Protein AF-A0A6G1SP06-F1 (afdb_monomer_lite)

InterPro domains:
  IPR003107 HAT (Half-A-TPR) repeat [SM00386] (31-63)
  IPR003107 HAT (Half-A-TPR) repeat [SM00386] (104-136)
  IPR003107 HAT (Half-A-TPR) repeat [SM00386] (138-170)
  IPR003107 HAT (Half-A-TPR) repeat [SM00386] (302-335)
  IPR003107 HAT (Half-A-TPR) repeat [SM00386] (341-375)
  IPR011990 Tetratricopeptide-like helical domain superfamily [G3DSA:1.25.40.10] (119-389)
  IPR011990 Tetratricopeptide-like helical domain superfamily [SSF48452] (254-383)
  IPR013949 U3 small nucleolar RNA-associated protein 6 [PTHR23271] (1-250)
  IPR055347 U3 small nucleolar RNA-associated protein 6, N-terminal [PF08640] (10-88)
  IPR056907 U3 small nucleolar RNA-associated protein 6 homolog, C-terminal [PF24892] (188-357)

Foldseek 3Di:
DVVVLCVVLVVCVVVLVLCVVVVLDDPVRSVVVSVVSSVLSVQCPDPDHDLVSLVVVLVVLVVVLVSLVVVLVVLVVVLVPDPDPVVVVVNVVSSVSSVVVSVVSLVVSLVSLVVSCVVVVQDVVSLVVSLVSCVVVLVLVVNLVSLVSNCVNPVPDLVSLVVNLVSCCPRVVCLVVSLVSLVSNCVNVVPDPVSVVVNVVSVVVVVVVVVVVVVVVVVVVVVVPVVDDDDDDDDDDDDDDDDDPDDQLLVVLVVCCVPPNDVRSVVVLVVLVVDPVSPDLSSLVSNLVSLVVPQDPPGDPVSLVVSVVSLVVSCVPCLAPDLVSLLVVLLSLVLVDPDPVSVVVSVVSLVVSCVRYDPVSNVVSVVSVVVCVVDPDDPPDPPPPPCPPVPD

Secondary structure (DSSP, 8-state):
-HHHHHHHHHHHHHHHHHHHHTTSS-HHHHHHHHHHHHHHHHHHHSSS--HHHHHHHHHHHHHHHHHHHHHHHHHHHHHHH---HHHHHHHHHHHHHHHHHHHHHHHHHHHHHHHHHHHSTT-HHHHHHHHHHHHHTT-HHHHHHHHHHHHHH-TT-HHHHHHHHHHHHHHH--HHHHHHHHHHHHHH-TT-HHHHHHHHHHHHHHHHHHHHHHHHHHHHHHHHHTTS--------------------HHHHHHHHHHHH-HHHHHHHHHHHHHSGGG--HHHHHHHHHHHHHT--SS--HHHHHHHHHHHHHHHHHHTTT-HHHHHHHHHHHHHH--SHHHHHHHHHHHHHHHHHS-HHHHHHHHHHHHHHHHSPPPTT------GGGTT-

Sequence (392 aa):
MAEVVEYRVDRTLDELKVLIDFGIFDEEHAKEIIKKREIFEYNLRRRTKTKLDYLKYIRFEMNLLESIEKYKNSILKQTESMEDELERKIFRLQAKKLNEIVRARAGHVSVLYRRLVSKNQFDKRLWRAYIDFAKQRKWNSRVSALYWRLLRVSANDESLWIEAAKHEIENNQNQNTARKLFLMGVRHHRNSLELISQLQELHNGEALQKYKEQLEKESSDANAVVEAGDPTTASSSSQANQSKPAQSKMETLYECYEAHGIDKTRLLYEDLEKSVKNQKLSLYVGMIQVESWQLAKDNSKQQLDRIRAIYEKAISKYGQNKAKLWYEYLQFEHQNGKSLEDLERINRIYERAQATLVPSKVGRVIEKYTMLQVNPPDRTNIEYSDYSDLED

Organism: NCBI:txid561515

Structure (mmCIF, N/CA/C/O backbone):
data_AF-A0A6G1SP06-F1
#
_entry.id   AF-A0A6G1SP06-F1
#
loop_
_atom_site.group_PDB
_atom_site.id
_atom_site.type_symbol
_atom_site.label_atom_id
_atom_site.label_alt_id
_atom_site.label_comp_id
_atom_site.label_asym_id
_atom_site.label_entity_id
_atom_site.label_seq_id
_atom_site.pdbx_PDB_ins_code
_atom_site.Cartn_x
_atom_site.Cartn_y
_atom_site.Cartn_z
_atom_site.occupancy
_atom_site.B_iso_or_equiv
_atom_site.auth_seq_id
_atom_site.auth_comp_id
_atom_site.auth_asym_id
_atom_site.auth_atom_id
_atom_site.pdbx_PDB_model_num
ATOM 1 N N . MET A 1 1 ? -27.324 7.041 -12.431 1.00 61.88 1 MET A N 1
ATOM 2 C CA . MET A 1 1 ? -26.134 7.919 -12.225 1.00 61.88 1 MET A CA 1
ATOM 3 C C . MET A 1 1 ? -26.085 8.478 -10.803 1.00 61.88 1 MET A C 1
ATOM 5 O O . MET A 1 1 ? -24.987 8.545 -10.257 1.00 61.88 1 MET A O 1
ATOM 9 N N . ALA A 1 2 ? -27.239 8.812 -10.217 1.00 75.88 2 ALA A N 1
ATOM 10 C CA . ALA A 1 2 ? -27.389 9.159 -8.802 1.00 75.88 2 ALA A CA 1
ATOM 11 C C . ALA A 1 2 ? -27.100 7.972 -7.859 1.00 75.88 2 ALA A C 1
ATOM 13 O O . ALA A 1 2 ? -26.236 8.100 -7.008 1.00 75.88 2 ALA A O 1
ATOM 14 N N . GLU A 1 3 ? -27.630 6.775 -8.136 1.00 78.81 3 GLU A N 1
ATOM 15 C CA . GLU A 1 3 ? -27.485 5.586 -7.260 1.00 78.81 3 GLU A CA 1
ATOM 16 C C . GLU A 1 3 ? -26.043 5.223 -6.846 1.00 78.81 3 GLU A C 1
ATOM 18 O O . GLU A 1 3 ? -25.788 4.835 -5.716 1.00 78.81 3 GLU A O 1
ATOM 23 N N . VAL A 1 4 ? -25.046 5.353 -7.737 1.00 78.38 4 VAL A N 1
ATOM 24 C CA . VAL A 1 4 ? -23.640 5.047 -7.360 1.00 78.38 4 VAL A CA 1
ATOM 25 C C . VAL A 1 4 ? -23.003 6.199 -6.577 1.00 78.38 4 VAL A C 1
ATOM 27 O O . VAL A 1 4 ? -22.021 5.979 -5.875 1.00 78.38 4 VAL A O 1
ATOM 30 N N . VAL A 1 5 ? -23.500 7.428 -6.751 1.00 79.69 5 VAL A N 1
ATOM 31 C CA . VAL A 1 5 ? -23.071 8.578 -5.943 1.00 79.69 5 VAL A CA 1
ATOM 32 C C . VAL A 1 5 ? -23.629 8.413 -4.534 1.00 79.69 5 VAL A C 1
ATOM 34 O O . VAL A 1 5 ? -22.840 8.423 -3.596 1.00 79.69 5 VAL A O 1
ATOM 37 N N . GLU A 1 6 ? -24.929 8.137 -4.415 1.00 81.25 6 GLU A N 1
ATOM 38 C CA . GLU A 1 6 ? -25.607 7.807 -3.154 1.00 81.25 6 GLU A CA 1
ATOM 39 C C . GLU A 1 6 ? -24.894 6.656 -2.445 1.00 81.25 6 GLU A C 1
ATOM 41 O O . GLU A 1 6 ? -24.346 6.857 -1.370 1.00 81.25 6 GLU A O 1
ATOM 46 N N . TYR A 1 7 ? -24.689 5.521 -3.120 1.00 84.75 7 TYR A N 1
ATOM 47 C CA . TYR A 1 7 ? -23.957 4.385 -2.551 1.00 84.75 7 TYR A CA 1
ATOM 48 C C . TYR A 1 7 ? -22.561 4.748 -2.006 1.00 84.75 7 TYR A C 1
ATOM 50 O O . TYR A 1 7 ? -22.116 4.214 -0.989 1.00 84.75 7 TYR A O 1
ATOM 58 N N . ARG A 1 8 ? -21.814 5.633 -2.681 1.00 80.31 8 ARG A N 1
ATOM 59 C CA . ARG A 1 8 ? -20.480 6.047 -2.208 1.00 80.31 8 ARG A CA 1
ATOM 60 C C . ARG A 1 8 ? -20.558 6.947 -0.990 1.00 80.31 8 ARG A C 1
ATOM 62 O O . ARG A 1 8 ? -19.715 6.801 -0.108 1.00 80.31 8 ARG A O 1
ATOM 69 N N . VAL A 1 9 ? -21.517 7.864 -0.974 1.00 85.00 9 VAL A N 1
ATOM 70 C CA . VAL A 1 9 ? -21.753 8.794 0.131 1.00 85.00 9 VAL A CA 1
ATOM 71 C C . VAL A 1 9 ? -22.280 8.036 1.349 1.00 85.00 9 VAL A C 1
ATOM 73 O O . VAL A 1 9 ? -21.746 8.234 2.441 1.00 85.00 9 VAL A O 1
ATOM 76 N N . ASP A 1 10 ? -23.187 7.079 1.152 1.00 86.00 10 ASP A N 1
ATOM 77 C CA . ASP A 1 10 ? -23.760 6.218 2.192 1.00 86.00 10 ASP A CA 1
ATOM 78 C C . ASP A 1 10 ? -22.689 5.433 2.941 1.00 86.00 10 ASP A C 1
ATOM 80 O O . ASP A 1 10 ? -22.658 5.407 4.170 1.00 86.00 10 ASP A O 1
ATOM 84 N N . ARG A 1 11 ? -21.705 4.892 2.213 1.00 85.56 11 ARG A N 1
ATOM 85 C CA . ARG A 1 11 ? -20.539 4.220 2.812 1.00 85.56 11 ARG A CA 1
ATOM 86 C C . ARG A 1 11 ? -19.678 5.123 3.691 1.00 85.56 11 ARG A C 1
ATOM 88 O O . ARG A 1 11 ? -18.788 4.627 4.378 1.00 85.56 11 ARG A O 1
ATOM 95 N N . THR A 1 12 ? -19.871 6.435 3.621 1.00 84.94 12 THR A N 1
ATOM 96 C CA . THR A 1 12 ? -19.182 7.397 4.478 1.00 84.94 12 THR A CA 1
ATOM 97 C C . THR A 1 12 ? -20.009 7.829 5.683 1.00 84.94 12 THR A C 1
ATOM 99 O O . THR A 1 12 ? -19.455 8.427 6.594 1.00 84.94 12 THR A O 1
ATOM 102 N N . LEU A 1 13 ? -21.304 7.508 5.738 1.00 87.56 13 LEU A N 1
ATOM 103 C CA . LEU A 1 13 ? -22.174 7.951 6.828 1.00 87.56 13 LEU A CA 1
ATOM 104 C C . LEU A 1 13 ? -21.773 7.338 8.166 1.00 87.56 13 LEU A C 1
ATOM 106 O O . LEU A 1 13 ? -21.716 8.048 9.164 1.00 87.56 13 LEU A O 1
ATOM 110 N N . ASP A 1 14 ? -21.435 6.049 8.185 1.00 86.69 14 ASP A N 1
ATOM 111 C CA . ASP A 1 14 ? -21.056 5.367 9.427 1.00 86.69 14 ASP A CA 1
ATOM 112 C C . ASP A 1 14 ? -19.773 5.936 10.034 1.00 86.69 14 ASP A C 1
ATOM 114 O O . ASP A 1 14 ? -19.631 5.996 11.250 1.00 86.69 14 ASP A O 1
ATOM 118 N N . GLU A 1 15 ? -18.855 6.428 9.201 1.00 89.25 15 GLU A N 1
ATOM 119 C CA . GLU A 1 15 ? -17.656 7.097 9.697 1.00 89.25 15 GLU A CA 1
ATOM 120 C C . GLU A 1 15 ? -17.981 8.472 10.289 1.00 89.25 15 GLU A C 1
ATOM 122 O O . GLU A 1 15 ? -17.404 8.842 11.303 1.00 89.25 15 GLU A O 1
ATOM 127 N N . LEU A 1 16 ? -18.911 9.218 9.683 1.00 88.38 16 LEU A N 1
ATOM 128 C CA . LEU A 1 16 ? -19.295 10.546 10.153 1.00 88.38 16 LEU A CA 1
ATOM 129 C C . LEU A 1 16 ? -20.065 10.451 11.467 1.00 88.38 16 LEU A C 1
ATOM 131 O O . LEU A 1 16 ? -19.818 11.264 12.348 1.00 88.38 16 LEU A O 1
ATOM 135 N N . LYS A 1 17 ? -20.911 9.426 11.632 1.00 89.19 17 LYS A N 1
ATOM 136 C CA . LYS A 1 17 ? -21.568 9.118 12.911 1.00 89.19 17 LYS A CA 1
ATOM 137 C C . LYS A 1 17 ? -20.540 8.910 14.020 1.00 89.19 17 LYS A C 1
ATOM 139 O O . LYS A 1 17 ? -20.602 9.594 15.026 1.00 89.19 17 LYS A O 1
ATOM 144 N N . VAL A 1 18 ? -19.523 8.078 13.782 1.00 88.25 18 VAL A N 1
ATOM 145 C CA . VAL A 1 18 ? -18.447 7.852 14.763 1.00 88.25 18 VAL A CA 1
ATOM 146 C C . VAL A 1 18 ? -17.695 9.147 15.100 1.00 88.25 18 VAL A C 1
ATOM 148 O O . VAL A 1 18 ? -17.305 9.354 16.245 1.00 88.25 18 VAL A O 1
ATOM 151 N N . LEU A 1 19 ? -17.479 10.033 14.123 1.00 87.75 19 LEU A N 1
ATOM 152 C CA . LEU A 1 19 ? -16.824 11.324 14.367 1.00 87.75 19 LEU A CA 1
ATOM 153 C C . LEU A 1 19 ? -17.713 12.296 15.166 1.00 87.75 19 LEU A C 1
ATOM 155 O O . LEU A 1 19 ? -17.173 13.088 15.935 1.00 87.75 19 LEU A O 1
ATOM 159 N N . ILE A 1 20 ? -19.039 12.219 15.018 1.00 89.25 20 ILE A N 1
ATOM 160 C CA . ILE A 1 20 ? -20.005 12.954 15.851 1.00 89.25 20 ILE A CA 1
ATOM 161 C C . ILE A 1 20 ? -20.029 12.375 17.270 1.00 89.25 20 ILE A C 1
ATOM 163 O O . ILE A 1 20 ? -19.906 13.128 18.230 1.00 89.25 20 ILE A O 1
ATOM 167 N N . ASP A 1 21 ? -20.094 11.047 17.409 1.00 87.06 21 ASP A N 1
ATOM 168 C CA . ASP A 1 21 ? -20.114 10.356 18.707 1.00 87.06 21 ASP A CA 1
ATOM 169 C C . ASP A 1 21 ? -18.861 10.664 19.540 1.00 87.06 21 ASP A C 1
ATOM 171 O O . ASP A 1 21 ? -18.904 10.719 20.767 1.00 87.06 21 ASP A O 1
ATOM 175 N N . PHE A 1 22 ? -17.725 10.880 18.873 1.00 84.44 22 PHE A N 1
ATOM 176 C CA . PHE A 1 22 ? -16.469 11.275 19.512 1.00 84.44 22 PHE A CA 1
ATOM 177 C C . PHE A 1 22 ? -16.343 12.790 19.738 1.00 84.44 22 PHE A C 1
ATOM 179 O O . PHE A 1 22 ? -15.306 13.237 20.217 1.00 84.44 22 PHE A O 1
ATOM 186 N N . GLY A 1 23 ? -17.358 13.588 19.390 1.00 80.88 23 GLY A N 1
ATOM 187 C CA . GLY A 1 23 ? -17.360 15.043 19.570 1.00 80.88 23 GLY A CA 1
ATOM 188 C C . GLY A 1 23 ? -16.348 15.781 18.688 1.00 80.88 23 GLY A C 1
ATOM 189 O O . GLY A 1 23 ? -15.877 16.855 19.052 1.00 80.88 23 GLY A O 1
ATOM 190 N N . ILE A 1 24 ? -15.962 15.192 17.551 1.00 82.25 24 ILE A N 1
ATOM 191 C CA . ILE A 1 24 ? -14.983 15.771 16.610 1.00 82.25 24 ILE A CA 1
ATOM 192 C C . ILE A 1 24 ? -15.669 16.735 15.655 1.00 82.25 24 ILE A C 1
ATOM 194 O O . ILE A 1 24 ? -15.100 17.759 15.278 1.00 82.25 24 ILE A O 1
ATOM 198 N N . PHE A 1 25 ? -16.878 16.373 15.236 1.00 86.00 25 PHE A N 1
ATOM 199 C CA . PHE A 1 25 ? -17.702 17.169 14.347 1.00 86.00 25 PHE A CA 1
ATOM 200 C C . PHE A 1 25 ? -19.083 17.373 14.939 1.00 86.00 25 PHE A C 1
ATOM 202 O O . PHE A 1 25 ? -19.676 16.447 15.487 1.00 86.00 25 PHE A O 1
ATOM 209 N N . ASP A 1 26 ? -19.617 18.566 14.716 1.00 89.81 26 ASP A N 1
ATOM 210 C CA . ASP A 1 26 ? -21.030 18.832 14.933 1.00 89.81 26 ASP A CA 1
ATOM 211 C C . ASP A 1 26 ? -21.860 18.217 13.803 1.00 89.81 26 ASP A C 1
ATOM 213 O O . ASP A 1 26 ? -21.388 18.019 12.675 1.00 89.81 26 ASP A O 1
ATOM 217 N N . GLU A 1 27 ? -23.143 17.987 14.069 1.00 90.19 27 GLU A N 1
ATOM 218 C CA . GLU A 1 27 ? -24.067 17.483 13.052 1.00 90.19 27 GLU A CA 1
ATOM 219 C C . GLU A 1 27 ? -24.166 18.409 11.830 1.00 90.19 27 GLU A C 1
ATOM 221 O O . GLU A 1 27 ? -24.319 17.942 10.698 1.00 90.19 27 GLU A O 1
ATOM 226 N N . GLU A 1 28 ? -24.066 19.724 12.033 1.00 92.25 28 GLU A N 1
ATOM 227 C CA . GLU A 1 28 ? -24.077 20.711 10.948 1.00 92.25 28 GLU A CA 1
ATOM 228 C C . GLU A 1 28 ? -22.849 20.559 10.046 1.00 92.25 28 GLU A C 1
ATOM 230 O O . GLU A 1 28 ? -22.974 20.450 8.822 1.00 92.25 28 GLU A O 1
ATOM 235 N N . HIS A 1 29 ? -21.669 20.435 10.655 1.00 89.50 29 HIS A N 1
ATOM 236 C CA . HIS A 1 29 ? -20.414 20.193 9.952 1.00 89.50 29 HIS A CA 1
ATOM 237 C C . HIS A 1 29 ? -20.439 18.863 9.183 1.00 89.50 29 HIS A C 1
ATOM 239 O O . HIS A 1 29 ? -20.013 18.804 8.025 1.00 89.50 29 HIS A O 1
ATOM 245 N N . ALA A 1 30 ? -20.995 17.801 9.770 1.00 89.81 30 ALA A N 1
ATOM 246 C CA . ALA A 1 30 ? -21.159 16.520 9.086 1.00 89.81 30 ALA A CA 1
ATOM 247 C C . ALA A 1 30 ? -22.089 16.629 7.862 1.00 89.81 30 ALA A C 1
ATOM 249 O O . ALA A 1 30 ? -21.757 16.118 6.787 1.00 89.81 30 ALA A O 1
ATOM 250 N N . LYS A 1 31 ? -23.209 17.361 7.976 1.00 91.75 31 LYS A N 1
ATOM 251 C CA . LYS A 1 31 ? -24.118 17.642 6.848 1.00 91.75 31 LYS A CA 1
ATOM 252 C C . LYS A 1 31 ? -23.417 18.421 5.735 1.00 91.75 31 LYS A C 1
ATOM 254 O O . LYS A 1 31 ? -23.629 18.131 4.556 1.00 91.75 31 LYS A O 1
ATOM 259 N N . GLU A 1 32 ? -22.554 19.379 6.072 1.00 93.06 32 GLU A N 1
ATOM 260 C CA . GLU A 1 32 ? -21.742 20.071 5.068 1.00 93.06 32 GLU A CA 1
ATOM 261 C C . GLU A 1 32 ? -20.762 19.142 4.348 1.00 93.06 32 GLU A C 1
ATOM 263 O O . GLU A 1 32 ? -20.596 19.252 3.130 1.00 93.06 32 GLU A O 1
ATOM 268 N N . ILE A 1 33 ? -20.102 18.239 5.081 1.00 92.12 33 ILE A N 1
ATOM 269 C CA . ILE A 1 33 ? -19.162 17.270 4.505 1.00 92.12 33 ILE A CA 1
ATOM 270 C C . ILE A 1 33 ? -19.885 16.362 3.507 1.00 92.12 33 ILE A C 1
ATOM 272 O O . ILE A 1 33 ? -19.373 16.153 2.406 1.00 92.12 33 ILE A O 1
ATOM 276 N N . ILE A 1 34 ? -21.081 15.878 3.854 1.00 92.00 34 ILE A N 1
ATOM 277 C CA . ILE A 1 34 ? -21.921 15.051 2.973 1.00 92.00 34 ILE A CA 1
ATOM 278 C C . ILE A 1 34 ? -22.249 15.811 1.685 1.00 92.00 34 ILE A C 1
ATOM 280 O O . ILE A 1 34 ? -21.896 15.346 0.601 1.00 92.00 34 ILE A O 1
ATOM 284 N N . LYS A 1 35 ? -22.798 17.029 1.794 1.00 93.25 35 LYS A N 1
ATOM 285 C CA . LYS A 1 35 ? -23.128 17.869 0.627 1.00 93.25 35 LYS A CA 1
ATOM 286 C C . LYS A 1 35 ? -21.908 18.132 -0.259 1.00 93.25 35 LYS A C 1
ATOM 288 O O . LYS A 1 35 ? -21.981 18.042 -1.485 1.00 93.25 35 LYS A O 1
ATOM 293 N N . LYS A 1 36 ? -20.753 18.442 0.341 1.00 93.75 36 LYS A N 1
ATOM 294 C CA . LYS A 1 36 ? -19.500 18.669 -0.400 1.00 93.75 36 LYS A CA 1
ATOM 295 C C . LYS A 1 36 ? -19.050 17.395 -1.127 1.00 93.75 36 LYS A C 1
ATOM 297 O O . LYS A 1 36 ? -18.683 17.473 -2.300 1.00 93.75 36 LYS A O 1
ATOM 302 N N . ARG A 1 37 ? -19.120 16.225 -0.481 1.00 93.06 37 ARG A N 1
ATOM 303 C CA . ARG A 1 37 ? -18.789 14.924 -1.094 1.00 93.06 37 ARG A CA 1
ATOM 304 C C . ARG A 1 37 ? -19.714 14.568 -2.248 1.00 93.06 37 ARG A C 1
ATOM 306 O O . ARG A 1 37 ? -19.216 14.166 -3.297 1.00 93.06 37 ARG A O 1
ATOM 313 N N . GLU A 1 38 ? -21.017 14.778 -2.094 1.00 91.75 38 GLU A N 1
ATOM 314 C CA . GLU A 1 38 ? -21.996 14.589 -3.168 1.00 91.75 38 GLU A CA 1
ATOM 315 C C . GLU A 1 38 ? -21.624 15.423 -4.393 1.00 91.75 38 GLU A C 1
ATOM 317 O O . GLU A 1 38 ? -21.490 14.885 -5.491 1.00 91.75 38 GLU A O 1
ATOM 322 N N . ILE A 1 39 ? -21.369 16.723 -4.206 1.00 92.06 39 ILE A N 1
ATOM 323 C CA . ILE A 1 39 ? -20.977 17.626 -5.296 1.00 92.06 39 ILE A CA 1
ATOM 324 C C . ILE A 1 39 ? -19.712 17.113 -5.999 1.00 92.06 39 ILE A C 1
ATOM 326 O O . ILE A 1 39 ? -19.664 17.084 -7.233 1.00 92.06 39 ILE A O 1
ATOM 330 N N . PHE A 1 40 ? -18.692 16.677 -5.253 1.00 92.94 40 PHE A N 1
ATOM 331 C CA . PHE A 1 40 ? -17.470 16.130 -5.846 1.00 92.94 40 PHE A CA 1
ATOM 332 C C . PHE A 1 40 ? -17.710 14.825 -6.615 1.00 92.94 40 PHE A C 1
ATOM 334 O O . PHE A 1 40 ? -17.204 14.676 -7.731 1.00 92.94 40 PHE A O 1
ATOM 341 N N . GLU A 1 41 ? -18.502 13.901 -6.076 1.00 90.94 41 GLU A N 1
ATOM 342 C CA . GLU A 1 41 ? -18.832 12.636 -6.739 1.00 90.94 41 GLU A CA 1
ATOM 343 C C . GLU A 1 41 ? -19.676 12.856 -8.004 1.00 90.94 41 GLU A C 1
ATOM 345 O O . GLU A 1 41 ? -19.393 12.262 -9.052 1.00 90.94 41 GLU A O 1
ATOM 350 N N . TYR A 1 42 ? -20.635 13.788 -7.968 1.00 89.81 42 TYR A N 1
ATOM 351 C CA . TYR A 1 42 ? -21.371 14.224 -9.153 1.00 89.81 42 TYR A CA 1
ATOM 352 C C . TYR A 1 42 ? -20.435 14.836 -10.200 1.00 89.81 42 TYR A C 1
ATOM 354 O O . TYR A 1 42 ? -20.494 14.449 -11.372 1.00 89.81 42 TYR A O 1
ATOM 362 N N . ASN A 1 43 ? -19.520 15.727 -9.799 1.00 89.31 43 ASN A N 1
ATOM 363 C CA . ASN A 1 43 ? -18.542 16.347 -10.701 1.00 89.31 43 ASN A CA 1
ATOM 364 C C . ASN A 1 43 ? -17.641 15.303 -11.371 1.00 89.31 43 ASN A C 1
ATOM 366 O O . ASN A 1 43 ? -17.455 15.329 -12.588 1.00 89.31 43 ASN A O 1
ATOM 370 N N . LEU A 1 44 ? -17.154 14.319 -10.612 1.00 86.69 44 LEU A N 1
ATOM 371 C CA . LEU A 1 44 ? -16.332 13.228 -11.136 1.00 86.69 44 LEU A CA 1
ATOM 372 C C . LEU A 1 44 ? -17.098 12.231 -12.009 1.00 86.69 44 LEU A C 1
ATOM 374 O O . LEU A 1 44 ? -16.470 11.396 -12.680 1.00 86.69 44 LEU A O 1
ATOM 378 N N . ARG A 1 45 ? -18.432 12.290 -12.027 1.00 85.50 45 ARG A N 1
ATOM 379 C CA . ARG A 1 45 ? -19.265 11.434 -12.873 1.00 85.50 45 ARG A CA 1
ATOM 380 C C . ARG A 1 45 ? -19.749 12.100 -14.158 1.00 85.50 45 ARG A C 1
ATOM 382 O O . ARG A 1 45 ? -20.135 11.376 -15.075 1.00 85.50 45 ARG A O 1
ATOM 389 N N . ARG A 1 46 ? -19.626 13.426 -14.276 1.00 85.19 46 ARG A N 1
ATOM 390 C CA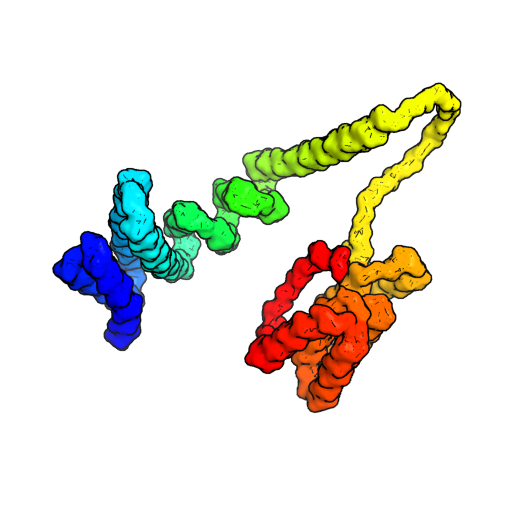 . ARG A 1 46 ? -19.879 14.171 -15.524 1.00 85.19 46 ARG A CA 1
ATOM 391 C C . ARG A 1 46 ? -19.098 13.567 -16.696 1.00 85.19 46 ARG A C 1
ATOM 393 O O . ARG A 1 46 ? -18.036 12.975 -16.506 1.00 85.19 46 ARG A O 1
ATOM 400 N N . ARG A 1 47 ? -19.609 13.718 -17.924 1.00 75.25 47 ARG A N 1
ATOM 401 C CA . ARG A 1 47 ? -18.932 13.219 -19.139 1.00 75.25 47 ARG A CA 1
ATOM 402 C C . ARG A 1 47 ? -17.566 13.888 -19.330 1.00 75.25 47 ARG A C 1
ATOM 404 O O . ARG A 1 47 ? -16.573 13.203 -19.553 1.00 75.25 47 ARG A O 1
ATOM 411 N N . THR A 1 48 ? -17.503 15.204 -19.148 1.00 79.38 48 THR A N 1
ATOM 412 C CA . THR A 1 48 ? -16.274 16.005 -19.193 1.00 79.38 48 THR A CA 1
ATOM 413 C C . THR A 1 48 ? -15.718 16.191 -17.782 1.00 79.38 48 THR A C 1
ATOM 415 O O . THR A 1 48 ? -16.270 16.951 -16.989 1.00 79.38 48 THR A O 1
ATOM 418 N N . LYS A 1 49 ? -14.636 15.482 -17.456 1.00 83.44 49 LYS A N 1
ATOM 419 C CA . LYS A 1 49 ? -13.992 15.527 -16.132 1.00 83.44 49 LYS A CA 1
ATOM 420 C C . LYS A 1 49 ? -12.691 16.289 -16.258 1.00 83.44 49 LYS A C 1
ATOM 422 O O . LYS A 1 49 ? -11.846 15.889 -17.060 1.00 83.44 49 LYS A O 1
ATOM 427 N N . THR A 1 50 ? -12.506 17.335 -15.467 1.00 86.56 50 THR A N 1
ATOM 428 C CA . THR A 1 50 ? -11.270 18.113 -15.512 1.00 86.56 50 THR A CA 1
ATOM 429 C C . THR A 1 50 ? -10.262 17.595 -14.490 1.00 86.56 50 THR A C 1
ATOM 431 O O . THR A 1 50 ? -10.615 17.016 -13.462 1.00 86.56 50 THR A O 1
ATOM 434 N N . LYS A 1 51 ? -8.972 17.827 -14.755 1.00 88.94 51 LYS A N 1
ATOM 435 C CA . LYS A 1 51 ? -7.887 17.601 -13.784 1.00 88.94 51 LYS A CA 1
ATOM 436 C C . LYS A 1 51 ? -8.157 18.343 -12.467 1.00 88.94 51 LYS A C 1
ATOM 438 O O . LYS A 1 51 ? -7.890 17.828 -11.384 1.00 88.94 51 LYS A O 1
ATOM 443 N N . LEU A 1 52 ? -8.704 19.550 -12.578 1.00 91.19 52 LEU A N 1
ATOM 444 C CA . LEU A 1 52 ? -8.986 20.443 -11.464 1.00 91.19 52 LEU A CA 1
ATOM 445 C C . LEU A 1 52 ? -10.078 19.889 -10.534 1.00 91.19 52 LEU A C 1
ATOM 447 O O . LEU A 1 52 ? -9.962 20.062 -9.323 1.00 91.19 52 LEU A O 1
ATOM 451 N N . ASP A 1 53 ? -11.061 19.150 -11.056 1.00 91.44 53 ASP A N 1
ATOM 452 C CA . ASP A 1 53 ? -12.087 18.486 -10.234 1.00 91.44 53 ASP A CA 1
ATOM 453 C C . ASP A 1 53 ? -11.473 17.445 -9.287 1.00 91.44 53 ASP A C 1
ATOM 455 O O . ASP A 1 53 ? -11.787 17.422 -8.096 1.00 91.44 53 ASP A O 1
ATOM 459 N N . TYR A 1 54 ? -10.538 16.627 -9.787 1.00 91.56 54 TYR A N 1
ATOM 460 C CA . TYR A 1 54 ? -9.808 15.671 -8.950 1.00 91.56 54 TYR A CA 1
ATOM 461 C C . TYR A 1 54 ? -8.944 16.379 -7.909 1.00 91.56 54 TYR A C 1
ATOM 463 O O . TYR A 1 54 ? -8.948 15.976 -6.752 1.00 91.56 54 TYR A O 1
ATOM 471 N N . LEU A 1 55 ? -8.219 17.433 -8.298 1.00 93.19 55 LEU A N 1
ATOM 472 C CA . LEU A 1 55 ? -7.349 18.168 -7.376 1.00 93.19 55 LEU A CA 1
ATOM 473 C C . LEU A 1 55 ? -8.135 18.845 -6.252 1.00 93.19 55 LEU A C 1
ATOM 475 O O . LEU A 1 55 ? -7.718 18.778 -5.098 1.00 93.19 55 LEU A O 1
ATOM 479 N N . LYS A 1 56 ? -9.284 19.455 -6.566 1.00 94.44 56 LYS A N 1
ATOM 480 C CA . LYS A 1 56 ? -10.174 20.030 -5.550 1.00 94.44 56 LYS A CA 1
ATOM 481 C C . LYS A 1 56 ? -10.671 18.961 -4.584 1.00 94.44 56 LYS A C 1
ATOM 483 O O . LYS A 1 56 ? -10.638 19.189 -3.378 1.00 94.44 56 LYS A O 1
ATOM 488 N N . TYR A 1 57 ? -11.080 17.800 -5.100 1.00 94.50 57 TYR A N 1
ATOM 489 C CA . TYR A 1 57 ? -11.589 16.741 -4.238 1.00 94.50 57 TYR A CA 1
ATOM 490 C C . TYR A 1 57 ? -10.491 16.118 -3.364 1.00 94.50 57 TYR A C 1
ATOM 492 O O . TYR A 1 57 ? -10.677 15.935 -2.165 1.00 94.50 57 TYR A O 1
ATOM 500 N N . ILE A 1 58 ? -9.312 15.867 -3.938 1.00 94.38 58 ILE A N 1
ATOM 501 C CA . ILE A 1 58 ? -8.139 15.384 -3.202 1.00 94.38 58 ILE A CA 1
ATOM 502 C C . ILE A 1 58 ? -7.770 16.364 -2.090 1.00 94.38 58 ILE A C 1
ATOM 504 O O . ILE A 1 58 ? -7.604 15.941 -0.952 1.00 94.38 58 ILE A O 1
ATOM 508 N N . ARG A 1 59 ? -7.694 17.667 -2.392 1.00 94.81 59 ARG A N 1
ATOM 509 C CA . ARG A 1 59 ? -7.394 18.698 -1.390 1.00 94.81 59 ARG A CA 1
ATOM 510 C C . ARG A 1 59 ? -8.425 18.704 -0.263 1.00 94.81 59 ARG A C 1
ATOM 512 O O . ARG A 1 59 ? -8.051 18.800 0.897 1.00 94.81 59 ARG A O 1
ATOM 519 N N . PHE A 1 60 ? -9.707 18.579 -0.597 1.00 95.19 60 PHE A N 1
ATOM 520 C CA . PHE A 1 60 ? -10.773 18.495 0.398 1.00 95.19 60 PHE A CA 1
ATOM 521 C C . PHE A 1 60 ? -10.614 17.274 1.319 1.00 95.19 60 PHE A C 1
ATOM 523 O O . PHE A 1 60 ? -10.610 17.432 2.537 1.00 95.19 60 PHE A O 1
ATOM 530 N N . GLU A 1 61 ? -10.427 16.073 0.763 1.00 93.38 61 GLU A N 1
ATOM 531 C CA . GLU A 1 61 ? -10.250 14.854 1.568 1.00 93.38 61 GLU A CA 1
ATOM 532 C C . GLU A 1 61 ? -8.927 14.866 2.360 1.00 93.38 61 GLU A C 1
ATOM 534 O O . GLU A 1 61 ? -8.877 14.340 3.469 1.00 93.38 61 GLU A O 1
ATOM 539 N N . MET A 1 62 ? -7.865 15.496 1.842 1.00 92.44 62 MET A N 1
ATOM 540 C CA . MET A 1 62 ? -6.610 15.697 2.579 1.00 92.44 62 MET A CA 1
ATOM 541 C C . MET A 1 62 ? -6.794 16.632 3.777 1.00 92.44 62 MET A C 1
ATOM 543 O O . MET A 1 62 ? -6.366 16.290 4.874 1.00 92.44 62 MET A O 1
ATOM 547 N N . ASN A 1 63 ? -7.489 17.758 3.602 1.00 93.44 63 ASN A N 1
ATOM 548 C CA . ASN A 1 63 ? -7.787 18.667 4.710 1.00 93.44 63 ASN A CA 1
ATOM 549 C C . ASN A 1 63 ? -8.626 17.970 5.793 1.00 93.44 63 ASN A C 1
ATOM 551 O O . ASN A 1 63 ? -8.372 18.145 6.981 1.00 93.44 63 ASN A O 1
ATOM 555 N N . LEU A 1 64 ? -9.610 17.158 5.389 1.00 91.00 64 LEU A N 1
ATOM 556 C CA . LEU A 1 64 ? -10.434 16.389 6.320 1.00 91.00 64 LEU A CA 1
ATOM 557 C C . LEU A 1 64 ? -9.595 15.377 7.114 1.00 91.00 64 LEU A C 1
ATOM 559 O O . LEU A 1 64 ? -9.731 15.282 8.332 1.00 91.00 64 LEU A O 1
ATOM 563 N N . LEU A 1 65 ? -8.702 14.654 6.431 1.00 91.19 65 LEU A N 1
ATOM 564 C CA . LEU A 1 65 ? -7.742 13.744 7.056 1.00 91.19 65 LEU A CA 1
ATOM 565 C C . LEU A 1 65 ? -6.865 14.459 8.087 1.00 91.19 65 LEU A C 1
ATOM 567 O O . LEU A 1 65 ? -6.747 13.985 9.213 1.00 91.19 65 LEU A O 1
ATOM 571 N N . GLU A 1 66 ? -6.290 15.605 7.725 1.00 90.00 66 GLU A N 1
ATOM 572 C CA . GLU A 1 66 ? -5.438 16.386 8.624 1.00 90.00 66 GLU A CA 1
ATOM 573 C C . GLU A 1 66 ? -6.191 16.860 9.872 1.00 90.00 66 GLU A C 1
ATOM 575 O O . GLU A 1 66 ? -5.637 16.810 10.970 1.00 90.00 66 GLU A O 1
ATOM 580 N N . SER A 1 67 ? -7.451 17.283 9.738 1.00 88.12 67 SER A N 1
ATOM 581 C CA . SER A 1 67 ? -8.283 17.674 10.883 1.00 88.12 67 SER A CA 1
ATOM 582 C C . SER A 1 67 ? -8.522 16.508 11.847 1.00 88.12 67 SER A C 1
ATOM 584 O O . SER A 1 67 ? -8.339 16.665 13.054 1.00 88.12 67 SER A O 1
ATOM 586 N N . ILE A 1 68 ? -8.852 15.322 11.323 1.00 87.88 68 ILE A N 1
ATOM 587 C CA . ILE A 1 68 ? -9.059 14.113 12.138 1.00 87.88 68 ILE A CA 1
ATOM 588 C C . ILE A 1 68 ? -7.755 13.709 12.845 1.00 87.88 68 ILE A C 1
ATOM 590 O O . ILE A 1 68 ? -7.760 13.344 14.020 1.00 87.88 68 ILE A O 1
ATOM 594 N N . GLU A 1 69 ? -6.617 13.800 12.156 1.00 88.00 69 GLU A N 1
ATOM 595 C CA . GLU A 1 69 ? -5.309 13.462 12.725 1.00 88.00 69 GLU A CA 1
ATOM 596 C C . GLU A 1 69 ? -4.856 14.443 13.807 1.00 88.00 69 GLU A C 1
ATOM 598 O O . GLU A 1 69 ? -4.321 14.014 14.832 1.00 88.00 69 GLU A O 1
ATOM 603 N N . LYS A 1 70 ? -5.098 15.747 13.621 1.00 87.19 70 LYS A N 1
ATOM 604 C CA . LYS A 1 70 ? -4.828 16.766 14.647 1.00 87.19 70 LYS A CA 1
ATOM 605 C C . LYS A 1 70 ? -5.602 16.473 15.927 1.00 87.19 70 LYS A C 1
ATOM 607 O O . LYS A 1 70 ? -5.003 16.468 17.000 1.00 87.19 70 LYS A O 1
ATOM 612 N N . TYR A 1 71 ? -6.889 16.162 15.799 1.00 83.62 71 TYR A N 1
ATOM 613 C CA . TYR A 1 71 ? -7.743 15.839 16.938 1.00 83.62 71 TYR A CA 1
ATOM 614 C C . TYR A 1 71 ? -7.329 14.533 17.637 1.00 83.62 71 TYR A C 1
ATOM 616 O O . TYR A 1 71 ? -7.213 14.457 18.860 1.00 83.62 71 TYR A O 1
ATOM 624 N N . LYS A 1 72 ? -7.004 13.492 16.865 1.00 84.88 72 LYS A N 1
ATOM 625 C CA . LYS A 1 72 ? -6.455 12.247 17.418 1.00 84.88 72 LYS A CA 1
ATOM 626 C C . LYS A 1 72 ? -5.179 12.510 18.230 1.00 84.88 72 LYS A C 1
ATOM 628 O O . LYS A 1 72 ? -5.000 11.940 19.305 1.00 84.88 72 LYS A O 1
ATOM 633 N N . ASN A 1 73 ? -4.284 13.357 17.723 1.00 84.12 73 ASN A N 1
ATOM 634 C CA . ASN A 1 73 ? -3.037 13.683 18.410 1.00 84.12 73 ASN A CA 1
ATOM 635 C C . ASN A 1 73 ? -3.271 14.501 19.690 1.00 84.12 73 ASN A C 1
ATOM 637 O O . ASN A 1 73 ? -2.520 14.319 20.646 1.00 84.12 73 ASN A O 1
ATOM 641 N N . SER A 1 74 ? -4.291 15.368 19.748 1.00 83.19 74 SER A N 1
ATOM 642 C CA . SER A 1 74 ? -4.652 16.052 20.999 1.00 83.19 74 SER A CA 1
ATOM 643 C C . SER A 1 74 ? -5.203 15.084 22.043 1.00 83.19 74 SER A C 1
ATOM 645 O O . SER A 1 74 ? -4.781 15.160 23.194 1.00 83.19 74 SER A O 1
ATOM 647 N N . ILE A 1 75 ? -6.042 14.123 21.641 1.00 78.88 75 ILE A N 1
ATOM 648 C CA . ILE A 1 75 ? -6.520 13.058 22.538 1.00 78.88 75 ILE A CA 1
ATOM 649 C C . ILE A 1 75 ? -5.355 12.238 23.093 1.00 78.88 75 ILE A C 1
ATOM 651 O O . ILE A 1 75 ? -5.289 11.983 24.293 1.00 78.88 75 ILE A O 1
ATOM 655 N N . LEU A 1 76 ? -4.422 11.824 22.231 1.00 78.88 76 LEU A N 1
ATOM 656 C CA . LEU A 1 76 ? -3.280 11.009 22.652 1.00 78.88 76 LEU A CA 1
ATOM 657 C C . LEU A 1 76 ? -2.416 11.736 23.689 1.00 78.88 76 LEU A C 1
ATOM 659 O O . LEU A 1 76 ? -2.058 11.134 24.695 1.00 78.88 76 LEU A O 1
ATOM 663 N N . LYS A 1 77 ? -2.165 13.037 23.496 1.00 81.19 77 LYS A N 1
ATOM 664 C CA . LYS A 1 77 ? -1.442 13.867 24.474 1.00 81.19 77 LYS A CA 1
ATOM 665 C C . LYS A 1 77 ? -2.182 13.986 25.804 1.00 81.19 77 LYS A C 1
ATOM 667 O O . LYS A 1 77 ? -1.560 13.907 26.855 1.00 81.19 77 LYS A O 1
ATOM 672 N N . GLN A 1 78 ? -3.503 14.165 25.768 1.00 77.12 78 GLN A N 1
ATOM 673 C CA . GLN A 1 78 ? -4.315 14.208 26.987 1.00 77.12 78 GLN A CA 1
ATOM 674 C C . GLN A 1 78 ? -4.258 12.868 27.726 1.00 77.12 78 GLN A C 1
ATOM 676 O O . GLN A 1 78 ? -4.059 12.853 28.934 1.00 77.12 78 GLN A O 1
ATOM 681 N N . THR A 1 79 ? -4.314 11.754 26.989 1.00 75.31 79 THR A N 1
ATOM 682 C CA . THR A 1 79 ? -4.278 10.384 27.529 1.00 75.31 79 THR A CA 1
ATOM 683 C C . THR A 1 79 ? -2.999 10.090 28.323 1.00 75.31 79 THR A C 1
ATOM 685 O O . THR A 1 79 ? -3.048 9.358 29.309 1.00 75.31 79 THR A O 1
ATOM 688 N N . GLU A 1 80 ? -1.853 10.647 27.918 1.00 75.12 80 GLU A N 1
ATOM 689 C CA . GLU A 1 80 ? -0.566 10.467 28.613 1.00 75.12 80 GLU A CA 1
ATOM 690 C C . GLU A 1 80 ? -0.563 11.085 30.021 1.00 75.12 80 GLU A C 1
ATOM 692 O O . GLU A 1 80 ? 0.106 10.566 30.914 1.00 75.12 80 GLU A O 1
ATOM 697 N N . SER A 1 81 ? -1.358 12.138 30.233 1.00 72.44 81 SER A N 1
ATOM 698 C CA . SER A 1 81 ? -1.480 12.855 31.507 1.00 72.44 81 SER A CA 1
ATOM 699 C C . SER A 1 81 ? -2.563 12.301 32.440 1.00 72.44 81 SER A C 1
ATOM 701 O O . SER A 1 81 ? -2.612 12.710 33.596 1.00 72.44 81 SER A O 1
ATOM 703 N N . MET A 1 82 ? -3.460 11.432 31.966 1.00 74.62 82 MET A N 1
ATOM 704 C CA . MET A 1 82 ? -4.587 10.948 32.781 1.00 74.62 82 MET A CA 1
ATOM 705 C C . MET A 1 82 ? -4.120 9.873 33.749 1.00 74.62 82 MET A C 1
ATOM 707 O O . MET A 1 82 ? -3.372 9.008 33.326 1.00 74.62 82 MET A O 1
ATOM 711 N N . GLU A 1 83 ? -4.557 9.851 35.001 1.00 72.44 83 GLU A N 1
ATOM 712 C CA . GLU A 1 83 ? -4.166 8.789 35.947 1.00 72.44 83 GLU A CA 1
ATOM 713 C C . GLU A 1 83 ? -5.087 7.558 35.851 1.00 72.44 83 GLU A C 1
ATOM 715 O O . GLU A 1 83 ? -4.622 6.429 36.017 1.00 72.44 83 GLU A O 1
ATOM 720 N N . ASP A 1 84 ? -6.352 7.748 35.460 1.00 84.50 84 ASP A N 1
ATOM 721 C CA . ASP A 1 84 ? -7.359 6.686 35.396 1.00 84.50 84 ASP A CA 1
ATOM 722 C C . ASP A 1 84 ? -7.133 5.673 34.260 1.00 84.50 84 ASP A C 1
ATOM 724 O O . ASP A 1 84 ? -7.152 5.980 33.062 1.00 84.50 84 ASP A O 1
ATOM 728 N N . GLU A 1 85 ? -6.977 4.399 34.632 1.00 82.38 85 GLU A N 1
ATOM 729 C CA . GLU A 1 85 ? -6.711 3.306 33.690 1.00 82.38 85 GLU A CA 1
ATOM 730 C C . GLU A 1 85 ? -7.903 3.019 32.758 1.00 82.38 85 GLU A C 1
ATOM 732 O O . GLU A 1 85 ? -7.720 2.702 31.575 1.00 82.38 85 GLU A O 1
ATOM 737 N N . LEU A 1 86 ? -9.132 3.162 33.265 1.00 81.94 86 LEU A N 1
ATOM 738 C CA . LEU A 1 86 ? -10.350 2.935 32.486 1.00 81.94 86 LEU A CA 1
ATOM 739 C C . LEU A 1 86 ? -10.505 3.983 31.378 1.00 81.94 86 LEU A C 1
ATOM 741 O O . LEU A 1 86 ? -10.756 3.624 30.225 1.00 81.94 86 LEU A O 1
ATOM 745 N N . GLU A 1 87 ? -10.281 5.257 31.695 1.00 80.38 87 GLU A N 1
ATOM 746 C CA . GLU A 1 87 ? -10.329 6.353 30.723 1.00 80.38 87 GLU A CA 1
ATOM 747 C C . GLU A 1 87 ? -9.225 6.194 29.675 1.00 80.38 87 GLU A C 1
ATOM 749 O O . GLU A 1 87 ? -9.499 6.228 28.471 1.00 80.38 87 GLU A O 1
ATOM 754 N N . ARG A 1 88 ? -7.997 5.851 30.098 1.00 80.44 88 ARG A N 1
ATOM 755 C CA . ARG A 1 88 ? -6.905 5.488 29.176 1.00 80.44 88 ARG A CA 1
ATOM 756 C C . ARG A 1 88 ? -7.308 4.369 28.215 1.00 80.44 88 ARG A C 1
ATOM 758 O O . ARG A 1 88 ? -6.959 4.407 27.031 1.00 80.44 88 ARG A O 1
ATOM 765 N N . LYS A 1 89 ? -8.031 3.350 28.690 1.00 84.19 89 LYS A N 1
ATOM 766 C CA . LYS A 1 89 ? -8.508 2.241 27.850 1.00 84.19 89 LYS A CA 1
ATOM 767 C C . LYS A 1 89 ? -9.565 2.704 26.843 1.00 84.19 89 LYS A C 1
ATOM 769 O O . LYS A 1 89 ? -9.476 2.307 25.678 1.00 84.19 89 LYS A O 1
ATOM 774 N N . ILE A 1 90 ? -10.506 3.559 27.248 1.00 84.62 90 ILE A N 1
ATOM 775 C CA . ILE A 1 90 ? -11.527 4.146 26.363 1.00 84.62 90 ILE A CA 1
ATOM 776 C C . ILE A 1 90 ? -10.860 4.973 25.257 1.00 84.62 90 ILE A C 1
ATOM 778 O O . ILE A 1 90 ? -11.095 4.710 24.075 1.00 84.62 90 ILE A O 1
ATOM 782 N N . PHE A 1 91 ? -9.942 5.877 25.606 1.00 82.19 91 PHE A N 1
ATOM 783 C CA . PHE A 1 91 ? -9.228 6.701 24.627 1.00 82.19 91 PHE A CA 1
ATOM 784 C C . PHE A 1 91 ? -8.361 5.877 23.669 1.00 82.19 91 PHE A C 1
ATOM 786 O O . PHE A 1 91 ? -8.314 6.158 22.469 1.00 82.19 91 PHE A O 1
ATOM 793 N N . ARG A 1 92 ? -7.729 4.792 24.139 1.00 82.38 92 ARG A N 1
ATOM 794 C CA . ARG A 1 92 ? -7.013 3.851 23.256 1.00 82.38 92 ARG A CA 1
ATOM 795 C C . ARG A 1 92 ? -7.949 3.187 22.244 1.00 82.38 92 ARG A C 1
ATOM 797 O O . ARG A 1 92 ? -7.558 3.013 21.088 1.00 82.38 92 ARG A O 1
ATOM 804 N N . LEU A 1 93 ? -9.161 2.800 22.648 1.00 85.19 93 LEU A N 1
ATOM 805 C CA . LEU A 1 93 ? -10.158 2.216 21.742 1.00 85.19 93 LEU A CA 1
ATOM 806 C C . LEU A 1 93 ? -10.682 3.251 20.737 1.00 85.19 93 LEU A C 1
ATOM 808 O O . LEU A 1 93 ? -10.745 2.952 19.543 1.00 85.19 93 LEU A O 1
ATOM 812 N N . GLN A 1 94 ? -10.955 4.478 21.182 1.00 84.31 94 GLN A N 1
ATOM 813 C CA . GLN A 1 94 ? -11.316 5.590 20.298 1.00 84.31 94 GLN A CA 1
ATOM 814 C C . GLN A 1 94 ? -10.203 5.878 19.279 1.00 84.31 94 GLN A C 1
ATOM 816 O O . GLN A 1 94 ? -10.461 5.935 18.078 1.00 84.31 94 GLN A O 1
ATOM 821 N N . ALA A 1 95 ? -8.941 5.946 19.715 1.00 85.19 95 ALA A N 1
ATOM 822 C CA . ALA A 1 95 ? -7.792 6.146 18.832 1.00 85.19 95 ALA A CA 1
ATOM 823 C C . ALA A 1 95 ? -7.633 5.013 17.801 1.00 85.19 95 ALA A C 1
ATOM 825 O O . ALA A 1 95 ? -7.278 5.273 16.647 1.00 85.19 95 ALA A O 1
ATOM 826 N N . LYS A 1 96 ? -7.922 3.756 18.178 1.00 87.00 96 LYS A N 1
ATOM 827 C CA . LYS A 1 96 ? -7.972 2.627 17.231 1.00 87.00 96 LYS A CA 1
ATOM 828 C C . LYS A 1 96 ? -9.070 2.824 16.188 1.00 87.00 96 LYS A C 1
ATOM 830 O O . LYS A 1 96 ? -8.782 2.698 14.999 1.00 87.00 96 LYS A O 1
ATOM 835 N N . LYS A 1 97 ? -10.283 3.198 16.603 1.00 87.94 97 LYS A N 1
ATOM 836 C CA . LYS A 1 97 ? -11.394 3.446 15.675 1.00 87.94 97 LYS A CA 1
ATOM 837 C C . LYS A 1 97 ? -11.100 4.610 14.725 1.00 87.94 97 LYS A C 1
ATOM 839 O O . LYS A 1 97 ? -11.310 4.496 13.521 1.00 87.94 97 LYS A O 1
ATOM 844 N N . LEU A 1 98 ? -10.505 5.687 15.234 1.00 87.25 98 LEU A N 1
ATOM 845 C CA . LEU A 1 98 ? -10.046 6.813 14.418 1.00 87.25 98 LEU A CA 1
ATOM 846 C C . LEU A 1 98 ? -8.972 6.402 13.403 1.00 87.25 98 LEU A C 1
ATOM 848 O O . LEU A 1 98 ? -9.011 6.852 12.259 1.00 87.25 98 LEU A O 1
ATOM 852 N N . ASN A 1 99 ? -8.049 5.506 13.766 1.00 87.56 99 ASN A N 1
ATOM 853 C CA . ASN A 1 99 ? -7.057 4.978 12.823 1.00 87.56 99 ASN A CA 1
ATOM 854 C C . ASN A 1 99 ? -7.695 4.208 11.658 1.00 87.56 99 ASN A C 1
ATOM 856 O O . ASN A 1 99 ? -7.194 4.295 10.535 1.00 87.56 99 ASN A O 1
ATOM 860 N N . GLU A 1 100 ? -8.783 3.470 11.895 1.00 87.50 100 GLU A N 1
ATOM 861 C CA . GLU A 1 100 ? -9.527 2.789 10.827 1.00 87.50 100 GLU A CA 1
ATOM 862 C C . GLU A 1 100 ? -10.110 3.799 9.831 1.00 87.50 100 GLU A C 1
ATOM 864 O O . GLU A 1 100 ? -9.925 3.645 8.621 1.00 87.50 100 GLU A O 1
ATOM 869 N N . ILE A 1 101 ? -10.733 4.869 10.337 1.00 88.38 101 ILE A N 1
ATOM 870 C CA . ILE A 1 101 ? -11.310 5.945 9.516 1.00 88.38 101 ILE A CA 1
ATOM 871 C C . ILE A 1 101 ? -10.211 6.644 8.708 1.00 88.38 101 ILE A C 1
ATOM 873 O O . ILE A 1 101 ? -10.320 6.769 7.486 1.00 88.38 101 ILE A O 1
ATOM 877 N N . VAL A 1 102 ? -9.105 7.029 9.355 1.00 89.38 102 VAL A N 1
ATOM 878 C CA . VAL A 1 102 ? -7.948 7.654 8.691 1.00 89.38 102 VAL A CA 1
ATOM 879 C C . VAL A 1 102 ? -7.395 6.747 7.589 1.00 89.38 102 VAL A C 1
ATOM 881 O O . VAL A 1 102 ? -7.124 7.212 6.480 1.00 89.38 102 VAL A O 1
ATOM 884 N N . ARG A 1 103 ? -7.278 5.436 7.836 1.00 88.44 103 ARG A N 1
ATOM 885 C CA . ARG A 1 103 ? -6.808 4.471 6.831 1.00 88.44 103 ARG A CA 1
ATOM 886 C C . ARG A 1 103 ? -7.765 4.377 5.642 1.00 88.44 103 ARG A C 1
ATOM 888 O O . ARG A 1 103 ? -7.304 4.394 4.498 1.00 88.44 103 ARG A O 1
ATOM 895 N N . ALA A 1 104 ? -9.071 4.297 5.895 1.00 88.00 104 ALA A N 1
ATOM 896 C CA . ALA A 1 104 ? -10.093 4.234 4.854 1.00 88.00 104 ALA A CA 1
ATOM 897 C C . ALA A 1 104 ? -10.078 5.495 3.975 1.00 88.00 104 ALA A C 1
ATOM 899 O O . ALA A 1 104 ? -10.027 5.401 2.744 1.00 88.00 104 ALA A O 1
ATOM 900 N N . ARG A 1 105 ? -10.020 6.677 4.599 1.00 88.50 105 ARG A N 1
ATOM 901 C CA . ARG A 1 105 ? -9.957 7.970 3.905 1.00 88.50 105 ARG A CA 1
ATOM 902 C C . ARG A 1 105 ? -8.659 8.162 3.128 1.00 88.50 105 ARG A C 1
ATOM 904 O O . ARG A 1 105 ? -8.698 8.553 1.962 1.00 88.50 105 ARG A O 1
ATOM 911 N N . ALA A 1 106 ? -7.513 7.797 3.699 1.00 90.00 106 ALA A N 1
ATOM 912 C CA . ALA A 1 106 ? -6.244 7.813 2.975 1.00 90.00 106 ALA A CA 1
ATOM 913 C C . ALA A 1 106 ? -6.289 6.869 1.760 1.00 90.00 106 ALA A C 1
ATOM 915 O O . ALA A 1 106 ? -5.807 7.207 0.674 1.00 90.00 106 ALA A O 1
ATOM 916 N N . GLY A 1 107 ? -6.905 5.691 1.916 1.00 88.94 107 GLY A N 1
ATOM 917 C CA . GLY A 1 107 ? -7.167 4.759 0.820 1.00 88.94 107 GLY A CA 1
ATOM 918 C C . GLY A 1 107 ? -8.013 5.391 -0.287 1.00 88.94 107 GLY A C 1
ATOM 919 O O . GLY A 1 107 ? -7.681 5.254 -1.467 1.00 88.94 107 GLY A O 1
ATOM 920 N N . HIS A 1 108 ? -9.047 6.149 0.082 1.00 88.44 108 HIS A N 1
ATOM 921 C CA . HIS A 1 108 ? -9.883 6.887 -0.859 1.00 88.44 108 HIS A CA 1
ATOM 922 C C . HIS A 1 108 ? -9.093 7.955 -1.636 1.00 88.44 108 HIS A C 1
ATOM 924 O O . HIS A 1 108 ? -9.110 7.953 -2.871 1.00 88.44 108 HIS A O 1
ATOM 930 N N . VAL A 1 109 ? -8.301 8.785 -0.947 1.00 92.81 109 VAL A N 1
ATOM 931 C CA . VAL A 1 109 ? -7.388 9.761 -1.577 1.00 92.81 109 VAL A CA 1
ATOM 932 C C . VAL A 1 109 ? -6.435 9.070 -2.558 1.00 92.81 109 VAL A C 1
ATOM 934 O O . VAL A 1 109 ? -6.244 9.525 -3.685 1.00 92.81 109 VAL A O 1
ATOM 937 N N . SER A 1 110 ? -5.908 7.901 -2.189 1.00 91.69 110 SER A N 1
ATOM 938 C CA . SER A 1 110 ? -5.057 7.083 -3.059 1.00 91.69 110 SER A CA 1
ATOM 939 C C . SER A 1 110 ? -5.766 6.614 -4.335 1.00 91.69 110 SER A C 1
ATOM 941 O O . SER A 1 110 ? -5.149 6.542 -5.399 1.00 91.69 110 SER A O 1
ATOM 943 N N . VAL A 1 111 ? -7.059 6.282 -4.256 1.00 90.81 111 VAL A N 1
ATOM 944 C CA . VAL A 1 111 ? -7.877 5.920 -5.426 1.00 90.81 111 VAL A CA 1
ATOM 945 C C . VAL A 1 111 ? -8.112 7.137 -6.321 1.00 90.81 111 VAL A C 1
ATOM 947 O O . VAL A 1 111 ? -8.024 7.004 -7.544 1.00 90.81 111 VAL A O 1
ATOM 950 N N . LEU A 1 112 ? -8.363 8.316 -5.743 1.00 91.38 112 LEU A N 1
ATOM 951 C CA . LEU A 1 112 ? -8.496 9.565 -6.498 1.00 91.38 112 LEU A CA 1
ATOM 952 C C . LEU A 1 112 ? -7.202 9.909 -7.243 1.00 91.38 112 LEU A C 1
ATOM 954 O O . LEU A 1 112 ? -7.253 10.122 -8.455 1.00 91.38 112 LEU A O 1
ATOM 958 N N . TYR A 1 113 ? -6.051 9.860 -6.564 1.00 93.38 113 TYR A N 1
ATOM 959 C CA . TYR A 1 113 ? -4.743 10.047 -7.197 1.00 93.38 113 TYR A CA 1
ATOM 960 C C . TYR A 1 113 ? -4.492 9.030 -8.306 1.00 93.38 113 TYR A C 1
ATOM 962 O O . TYR A 1 113 ? -4.103 9.413 -9.403 1.00 93.38 113 TYR A O 1
ATOM 970 N N . ARG A 1 114 ? -4.777 7.741 -8.076 1.00 91.31 114 ARG A N 1
ATOM 971 C CA . ARG A 1 114 ? -4.620 6.707 -9.109 1.00 91.31 114 ARG A CA 1
ATOM 972 C C . ARG A 1 114 ? -5.450 7.031 -10.353 1.00 91.31 114 ARG A C 1
ATOM 974 O O . ARG A 1 114 ? -4.930 6.963 -11.459 1.00 91.31 114 ARG A O 1
ATOM 981 N N . ARG A 1 115 ? -6.722 7.408 -10.184 1.00 90.38 115 ARG A N 1
ATOM 982 C CA . ARG A 1 115 ? -7.606 7.787 -11.303 1.00 90.38 115 ARG A CA 1
ATOM 983 C C . ARG A 1 115 ? -7.103 9.034 -12.034 1.00 90.38 115 ARG A C 1
ATOM 985 O O . ARG A 1 115 ? -7.195 9.084 -13.257 1.00 90.38 115 ARG A O 1
ATOM 992 N N . LEU A 1 116 ? -6.598 10.018 -11.293 1.00 91.94 116 LEU A N 1
ATOM 993 C CA . LEU A 1 116 ? -6.050 11.260 -11.832 1.00 91.94 116 LEU A CA 1
ATOM 994 C C . LEU A 1 116 ? -4.786 10.995 -12.661 1.00 91.94 116 LEU A C 1
ATOM 996 O O . LEU A 1 116 ? -4.701 11.374 -13.825 1.00 91.94 116 LEU A O 1
ATOM 1000 N N . VAL A 1 117 ? -3.840 10.264 -12.084 1.00 91.50 117 VAL A N 1
ATOM 1001 C CA . VAL A 1 117 ? -2.557 9.929 -12.698 1.00 91.50 117 VAL A CA 1
ATOM 1002 C C . VAL A 1 117 ? -2.725 9.017 -13.917 1.00 91.50 117 VAL A C 1
ATOM 1004 O O . VAL A 1 117 ? -2.095 9.248 -14.944 1.00 91.50 117 VAL A O 1
ATOM 1007 N N . SER A 1 118 ? -3.623 8.025 -13.867 1.00 87.75 118 SER A N 1
ATOM 1008 C CA . SER A 1 118 ? -3.898 7.155 -15.021 1.00 87.75 118 SER A CA 1
ATOM 1009 C C . SER A 1 118 ? -4.422 7.917 -16.243 1.00 87.75 118 SER A C 1
ATOM 1011 O O . SER A 1 118 ? -4.191 7.476 -17.367 1.00 87.75 118 SER A O 1
ATOM 1013 N N . LYS A 1 119 ? -5.104 9.051 -16.038 1.00 87.38 119 LYS A N 1
ATOM 1014 C CA . LYS A 1 119 ? -5.559 9.937 -17.120 1.00 87.38 119 LYS A CA 1
ATOM 1015 C C . LYS A 1 119 ? -4.484 10.919 -17.575 1.00 87.38 119 LYS A C 1
ATOM 1017 O O . LYS A 1 119 ? -4.416 11.240 -18.754 1.00 87.38 119 LYS A O 1
ATOM 1022 N N . ASN A 1 120 ? -3.664 11.406 -16.648 1.00 87.62 120 ASN A N 1
ATOM 1023 C CA . ASN A 1 120 ? -2.645 12.423 -16.889 1.00 87.62 120 ASN A CA 1
ATOM 1024 C C . ASN A 1 120 ? -1.233 11.843 -16.710 1.00 87.62 120 ASN A C 1
ATOM 1026 O O . ASN A 1 120 ? -0.450 12.337 -15.903 1.00 87.62 120 ASN A O 1
ATOM 1030 N N . GLN A 1 121 ? -0.906 10.795 -17.471 1.00 87.25 121 GLN A N 1
ATOM 1031 C CA . GLN A 1 121 ? 0.315 10.000 -17.268 1.00 87.25 121 GLN A CA 1
ATOM 1032 C C . GLN A 1 121 ? 1.607 10.808 -17.450 1.00 87.25 121 GLN A C 1
ATOM 1034 O O . GLN A 1 121 ? 2.582 10.559 -16.750 1.00 87.25 121 GLN A O 1
ATOM 1039 N N . PHE A 1 122 ? 1.610 11.803 -18.336 1.00 87.44 122 PHE A N 1
ATOM 1040 C CA . PHE A 1 122 ? 2.796 12.613 -18.635 1.00 87.44 122 PHE A CA 1
ATOM 1041 C C . PHE A 1 122 ? 3.069 13.731 -17.615 1.00 87.44 122 PHE A C 1
ATOM 1043 O O . PHE A 1 122 ? 4.122 14.365 -17.654 1.00 87.44 122 PHE A O 1
ATOM 1050 N N . ASP A 1 123 ? 2.142 13.997 -16.690 1.00 89.56 123 ASP A N 1
ATOM 1051 C CA . ASP A 1 123 ? 2.303 15.076 -15.719 1.00 89.56 123 ASP A CA 1
ATOM 1052 C C . ASP A 1 123 ? 3.099 14.618 -14.489 1.00 89.56 123 ASP A C 1
ATOM 1054 O O . ASP A 1 123 ? 2.549 14.124 -13.500 1.00 89.56 123 ASP A O 1
ATOM 1058 N N . LYS A 1 124 ? 4.416 14.840 -14.534 1.00 87.94 124 LYS A N 1
ATOM 1059 C CA . LYS A 1 124 ? 5.352 14.510 -13.447 1.00 87.94 124 LYS A CA 1
ATOM 1060 C C . LYS A 1 124 ? 4.975 15.142 -12.103 1.00 87.94 124 LYS A C 1
ATOM 1062 O O . LYS A 1 124 ? 5.255 14.555 -11.060 1.00 87.94 124 LYS A O 1
ATOM 1067 N N . ARG A 1 125 ? 4.336 16.322 -12.093 1.00 91.31 125 ARG A N 1
ATOM 1068 C CA . ARG A 1 125 ? 3.971 17.012 -10.841 1.00 91.31 125 ARG A CA 1
ATOM 1069 C C . ARG A 1 125 ? 2.908 16.230 -10.073 1.00 91.31 125 ARG A C 1
ATOM 1071 O O . ARG A 1 125 ? 2.969 16.159 -8.851 1.00 91.31 125 ARG A O 1
ATOM 1078 N N . LEU A 1 126 ? 1.967 15.608 -10.787 1.00 92.38 126 LEU A N 1
ATOM 1079 C CA . LEU A 1 126 ? 0.930 14.767 -10.180 1.00 92.38 126 LEU A CA 1
ATOM 1080 C C . LEU A 1 126 ? 1.507 13.483 -9.591 1.00 92.38 126 LEU A C 1
ATOM 1082 O O . LEU A 1 126 ? 1.086 13.060 -8.516 1.00 92.38 126 LEU A O 1
ATOM 1086 N N . TRP A 1 127 ? 2.476 12.879 -10.278 1.00 92.62 127 TRP A N 1
ATOM 1087 C CA . TRP A 1 127 ? 3.175 11.706 -9.768 1.00 92.62 127 TRP A CA 1
ATOM 1088 C C . TRP A 1 127 ? 3.968 12.017 -8.504 1.00 92.62 127 TRP A C 1
ATOM 1090 O O . TRP A 1 127 ? 3.828 11.278 -7.534 1.00 92.62 127 TRP A O 1
ATOM 1100 N N . ARG A 1 128 ? 4.727 13.123 -8.487 1.00 92.38 128 ARG A N 1
ATOM 1101 C CA . ARG A 1 128 ? 5.452 13.578 -7.290 1.00 92.38 128 ARG A CA 1
ATOM 1102 C C . ARG A 1 128 ? 4.500 13.810 -6.119 1.00 92.38 128 ARG A C 1
ATOM 1104 O O . ARG A 1 128 ? 4.659 13.162 -5.097 1.00 92.38 128 ARG A O 1
ATOM 1111 N N . ALA A 1 129 ? 3.419 14.568 -6.319 1.00 93.69 129 ALA A N 1
ATOM 1112 C CA . ALA A 1 129 ? 2.412 14.787 -5.276 1.00 93.69 129 ALA A CA 1
ATOM 1113 C C . ALA A 1 129 ? 1.800 13.477 -4.735 1.00 93.69 129 ALA A C 1
ATOM 1115 O O . ALA A 1 129 ? 1.552 13.347 -3.536 1.00 93.69 129 ALA A O 1
ATOM 1116 N N . TYR A 1 130 ? 1.570 12.480 -5.599 1.00 94.56 130 TYR A N 1
ATOM 1117 C CA . TYR A 1 130 ? 1.059 11.183 -5.157 1.00 94.56 130 TYR A CA 1
ATOM 1118 C C . TYR A 1 130 ? 2.108 10.360 -4.392 1.00 94.56 130 TYR A C 1
ATOM 1120 O O . TYR A 1 130 ? 1.776 9.700 -3.404 1.00 94.56 130 TYR A O 1
ATOM 1128 N N . ILE A 1 131 ? 3.365 10.396 -4.834 1.00 93.50 131 ILE A N 1
ATOM 1129 C CA . ILE A 1 131 ? 4.488 9.744 -4.156 1.00 93.50 131 ILE A CA 1
ATOM 1130 C C . ILE A 1 131 ? 4.715 10.383 -2.785 1.00 93.50 131 ILE A C 1
ATOM 1132 O O . ILE A 1 131 ? 4.796 9.650 -1.805 1.00 93.50 131 ILE A O 1
ATOM 1136 N N . ASP A 1 132 ? 4.725 11.711 -2.691 1.00 93.69 132 ASP A N 1
ATOM 1137 C CA . ASP A 1 132 ? 4.893 12.450 -1.436 1.00 93.69 132 ASP A CA 1
ATOM 1138 C C . ASP A 1 132 ? 3.785 12.103 -0.440 1.00 93.69 132 ASP A C 1
ATOM 1140 O O . ASP A 1 132 ? 4.056 11.786 0.719 1.00 93.69 132 ASP A O 1
ATOM 1144 N N . PHE A 1 133 ? 2.535 12.037 -0.912 1.00 94.19 133 PHE A N 1
ATOM 1145 C CA . PHE A 1 133 ? 1.416 11.566 -0.099 1.00 94.19 133 PHE A CA 1
ATOM 1146 C C . PHE A 1 133 ? 1.625 10.124 0.394 1.00 94.19 133 PHE A C 1
ATOM 1148 O O . PHE A 1 133 ? 1.390 9.817 1.562 1.00 94.19 133 PHE A O 1
ATOM 1155 N N . ALA A 1 134 ? 2.081 9.215 -0.471 1.00 93.00 134 ALA A N 1
ATOM 1156 C CA . ALA A 1 134 ? 2.331 7.826 -0.088 1.00 93.00 134 ALA A CA 1
ATOM 1157 C C . ALA A 1 134 ? 3.531 7.677 0.873 1.00 93.00 134 ALA A C 1
ATOM 1159 O O . ALA A 1 134 ? 3.470 6.838 1.777 1.00 93.00 134 ALA A O 1
ATOM 1160 N N . LYS A 1 135 ? 4.568 8.517 0.733 1.00 91.75 135 LYS A N 1
ATOM 1161 C CA . LYS A 1 135 ? 5.714 8.614 1.652 1.00 91.75 135 LYS A CA 1
ATOM 1162 C C . LYS A 1 135 ? 5.286 9.130 3.024 1.00 91.75 135 LYS A C 1
ATOM 1164 O O . LYS A 1 135 ? 5.606 8.501 4.028 1.00 91.75 135 LYS A O 1
ATOM 1169 N N . GLN A 1 136 ? 4.475 10.192 3.077 1.00 91.19 136 GLN A N 1
ATOM 1170 C CA . GLN A 1 136 ? 3.913 10.724 4.328 1.00 91.19 136 GLN A CA 1
ATOM 1171 C C . GLN A 1 136 ? 3.132 9.649 5.105 1.00 91.19 136 GLN A C 1
ATOM 1173 O O . GLN A 1 136 ? 3.160 9.608 6.333 1.00 91.19 136 GLN A O 1
ATOM 1178 N N . ARG A 1 137 ? 2.465 8.737 4.386 1.00 88.69 137 ARG A N 1
ATOM 1179 C CA . ARG A 1 137 ? 1.699 7.615 4.954 1.00 88.69 137 ARG A CA 1
ATOM 1180 C C . ARG A 1 137 ? 2.531 6.354 5.225 1.00 88.69 137 ARG A C 1
ATOM 1182 O O . ARG A 1 137 ? 1.972 5.380 5.728 1.00 88.69 137 ARG A O 1
ATOM 1189 N N . LYS A 1 138 ? 3.832 6.359 4.909 1.00 89.19 138 LYS A N 1
ATOM 1190 C CA . LYS A 1 138 ? 4.758 5.215 5.033 1.00 89.19 138 LYS A CA 1
ATOM 1191 C C . LYS A 1 138 ? 4.292 3.964 4.277 1.00 89.19 138 LYS A C 1
ATOM 1193 O O . LYS A 1 138 ? 4.452 2.835 4.735 1.00 89.19 138 LYS A O 1
ATOM 1198 N N . TRP A 1 139 ? 3.671 4.142 3.110 1.00 90.50 139 TRP A N 1
ATOM 1199 C CA . TRP A 1 139 ? 3.251 3.026 2.257 1.00 90.50 139 TRP A CA 1
ATOM 1200 C C . TRP A 1 139 ? 4.375 2.602 1.315 1.00 90.50 139 TRP A C 1
ATOM 1202 O O . TRP A 1 139 ? 4.232 2.708 0.096 1.00 90.50 139 TRP A O 1
ATOM 1212 N N . ASN A 1 140 ? 5.488 2.123 1.872 1.00 89.19 140 ASN A N 1
ATOM 1213 C CA . ASN A 1 140 ? 6.736 1.953 1.125 1.00 89.19 140 ASN A CA 1
ATOM 1214 C C . ASN A 1 140 ? 6.572 1.036 -0.098 1.00 89.19 140 ASN A C 1
ATOM 1216 O O . ASN A 1 140 ? 6.915 1.442 -1.203 1.00 89.19 140 ASN A O 1
ATOM 1220 N N . SER A 1 141 ? 5.904 -0.117 0.039 1.00 88.50 141 SER A N 1
ATOM 1221 C CA . SER A 1 141 ? 5.637 -1.021 -1.096 1.00 88.50 141 SER A CA 1
ATOM 1222 C C . SER A 1 141 ? 4.821 -0.351 -2.206 1.00 88.50 141 SER A C 1
ATOM 1224 O O . SER A 1 141 ? 4.975 -0.642 -3.393 1.00 88.50 141 SER A O 1
ATOM 1226 N N . ARG A 1 142 ? 3.926 0.573 -1.833 1.00 88.38 142 ARG A N 1
ATOM 1227 C CA . ARG A 1 142 ? 3.139 1.335 -2.801 1.00 88.38 142 ARG A CA 1
ATOM 1228 C C . ARG A 1 142 ? 3.981 2.414 -3.462 1.00 88.38 142 ARG A C 1
ATOM 1230 O O . ARG A 1 142 ? 3.837 2.592 -4.664 1.00 88.38 142 ARG A O 1
ATOM 1237 N N . VAL A 1 143 ? 4.839 3.101 -2.712 1.00 92.06 143 VAL A N 1
ATOM 1238 C CA . VAL A 1 143 ? 5.785 4.087 -3.250 1.00 92.06 143 VAL A CA 1
ATOM 1239 C C . VAL A 1 143 ? 6.701 3.428 -4.280 1.00 92.06 143 VAL A C 1
ATOM 1241 O O . VAL A 1 143 ? 6.791 3.934 -5.395 1.00 92.06 143 VAL A O 1
ATOM 1244 N N . SER A 1 144 ? 7.251 2.248 -3.984 1.00 90.12 144 SER A N 1
ATOM 1245 C CA . SER A 1 144 ? 8.006 1.427 -4.939 1.00 90.12 144 SER A CA 1
ATOM 1246 C C . SER A 1 144 ? 7.215 1.189 -6.221 1.00 90.12 144 SER A C 1
ATOM 1248 O O . SER A 1 144 ? 7.659 1.523 -7.318 1.00 90.12 144 SER A O 1
ATOM 1250 N N . ALA A 1 145 ? 5.984 0.681 -6.098 1.00 90.31 145 ALA A N 1
ATOM 1251 C CA . ALA A 1 145 ? 5.121 0.432 -7.249 1.00 90.31 145 ALA A CA 1
ATOM 1252 C C . ALA A 1 145 ? 4.789 1.711 -8.044 1.00 90.31 145 ALA A C 1
ATOM 1254 O O . ALA A 1 145 ? 4.597 1.646 -9.260 1.00 90.31 145 ALA A O 1
ATOM 1255 N N . LEU A 1 146 ? 4.703 2.870 -7.383 1.00 91.25 146 LEU A N 1
ATOM 1256 C CA . LEU A 1 146 ? 4.496 4.162 -8.039 1.00 91.25 146 LEU A CA 1
ATOM 1257 C C . LEU A 1 146 ? 5.743 4.636 -8.776 1.00 91.25 146 LEU A C 1
ATOM 1259 O O . LEU A 1 146 ? 5.601 5.058 -9.920 1.00 91.25 146 LEU A O 1
ATOM 1263 N N . TYR A 1 147 ? 6.932 4.497 -8.189 1.00 91.94 147 TYR A N 1
ATOM 1264 C CA . TYR A 1 147 ? 8.192 4.775 -8.875 1.00 91.94 147 TYR A CA 1
ATOM 1265 C C . TYR A 1 147 ? 8.342 3.909 -10.124 1.00 91.94 147 TYR A C 1
ATOM 1267 O O . TYR A 1 147 ? 8.561 4.440 -11.206 1.00 91.94 147 TYR A O 1
ATOM 1275 N N . TRP A 1 148 ? 8.090 2.601 -10.031 1.00 89.62 148 TRP A N 1
ATOM 1276 C CA . TRP A 1 148 ? 8.114 1.712 -11.197 1.00 89.62 148 TRP A CA 1
ATOM 1277 C C . TRP A 1 148 ? 7.153 2.142 -12.311 1.00 89.62 148 TRP A C 1
ATOM 1279 O O . TRP A 1 148 ? 7.488 2.057 -13.491 1.00 89.62 148 TRP A O 1
ATOM 1289 N N . ARG A 1 149 ? 5.950 2.610 -11.961 1.00 90.44 149 ARG A N 1
ATOM 1290 C CA . ARG A 1 149 ? 4.983 3.118 -12.948 1.00 90.44 149 ARG A CA 1
ATOM 1291 C C . ARG A 1 149 ? 5.409 4.459 -13.537 1.00 90.44 149 ARG A C 1
ATOM 1293 O O . ARG A 1 149 ? 5.246 4.649 -14.737 1.00 90.44 149 ARG A O 1
ATOM 1300 N N . LEU A 1 150 ? 5.952 5.353 -12.715 1.00 90.56 150 LEU A N 1
ATOM 1301 C CA . LEU A 1 150 ? 6.465 6.649 -13.144 1.00 90.56 150 LEU A CA 1
ATOM 1302 C C . LEU A 1 150 ? 7.635 6.473 -14.117 1.00 90.56 150 LEU A C 1
ATOM 1304 O O . LEU A 1 150 ? 7.599 7.024 -15.211 1.00 90.56 150 LEU A O 1
ATOM 1308 N N . LEU A 1 151 ? 8.614 5.634 -13.778 1.00 90.25 151 LEU A N 1
ATOM 1309 C CA . LEU A 1 151 ? 9.800 5.373 -14.600 1.00 90.25 151 LEU A CA 1
ATOM 1310 C C . LEU A 1 151 ? 9.455 4.784 -15.975 1.00 90.25 151 LEU A C 1
ATOM 1312 O O . LEU A 1 151 ? 10.120 5.107 -16.954 1.00 90.25 151 LEU A O 1
ATOM 1316 N N . ARG A 1 152 ? 8.375 3.995 -16.090 1.00 88.38 152 ARG A N 1
ATOM 1317 C CA . ARG A 1 152 ? 7.877 3.510 -17.394 1.00 88.38 152 ARG A CA 1
ATOM 1318 C C . ARG A 1 152 ? 7.415 4.637 -18.318 1.00 88.38 152 ARG A C 1
ATOM 1320 O O . ARG A 1 152 ? 7.520 4.496 -19.530 1.00 88.38 152 ARG A O 1
ATOM 1327 N N . VAL A 1 153 ? 6.876 5.720 -17.759 1.00 85.69 153 VAL A N 1
ATOM 1328 C CA . VAL A 1 153 ? 6.371 6.865 -18.534 1.00 85.69 153 VAL A CA 1
ATOM 1329 C C . VAL A 1 153 ? 7.449 7.936 -18.709 1.00 85.69 153 VAL A C 1
ATOM 1331 O O . VAL A 1 153 ? 7.501 8.596 -19.743 1.00 85.69 153 VAL A O 1
ATOM 1334 N N . SER A 1 154 ? 8.325 8.114 -17.719 1.00 81.12 154 SER A N 1
ATOM 1335 C CA . SER A 1 154 ? 9.339 9.169 -17.686 1.00 81.12 154 SER A CA 1
ATOM 1336 C C . SER A 1 154 ? 10.755 8.632 -17.460 1.00 81.12 154 SER A C 1
ATOM 1338 O O . SER A 1 154 ? 11.443 9.070 -16.540 1.00 81.12 154 SER A O 1
ATOM 1340 N N . ALA A 1 155 ? 11.209 7.717 -18.320 1.00 81.44 155 ALA A N 1
ATOM 1341 C CA . ALA A 1 155 ? 12.551 7.126 -18.245 1.00 81.44 155 ALA A CA 1
ATOM 1342 C C . ALA A 1 155 ? 13.694 8.135 -18.498 1.00 81.44 155 ALA A C 1
ATOM 1344 O O . ALA A 1 155 ? 14.821 7.920 -18.056 1.00 81.44 155 ALA A O 1
ATOM 1345 N N . ASN A 1 156 ? 13.400 9.252 -19.171 1.00 81.62 156 ASN A N 1
ATOM 1346 C CA . ASN A 1 156 ? 14.392 10.249 -19.591 1.00 81.62 156 ASN A CA 1
ATOM 1347 C C . ASN A 1 156 ? 14.906 11.152 -18.455 1.00 81.62 156 ASN A C 1
ATOM 1349 O O . ASN A 1 156 ? 15.756 11.995 -18.704 1.00 81.62 156 ASN A O 1
ATOM 1353 N N . ASP A 1 157 ? 14.372 11.041 -17.240 1.00 82.56 157 ASP A N 1
ATOM 1354 C CA . ASP A 1 157 ? 14.740 11.919 -16.126 1.00 82.56 157 ASP A CA 1
ATOM 1355 C C . ASP A 1 157 ? 15.673 11.184 -15.159 1.00 82.56 157 ASP A C 1
ATOM 1357 O O . ASP A 1 157 ? 15.240 10.265 -14.465 1.00 82.56 157 ASP A O 1
ATOM 1361 N N . GLU A 1 158 ? 16.945 11.581 -15.125 1.00 84.56 158 GLU A N 1
ATOM 1362 C CA . GLU A 1 158 ? 17.973 11.012 -14.244 1.00 84.56 158 GLU A CA 1
ATOM 1363 C C . GLU A 1 158 ? 17.588 11.123 -12.762 1.00 84.56 158 GLU A C 1
ATOM 1365 O O . GLU A 1 158 ? 17.679 10.145 -12.016 1.00 84.56 158 GLU A O 1
ATOM 1370 N N . SER A 1 159 ? 17.060 12.284 -12.355 1.00 86.19 159 SER A N 1
ATOM 1371 C CA . SER A 1 159 ? 16.697 12.566 -10.960 1.00 86.19 159 SER A CA 1
ATOM 1372 C C . SER A 1 159 ? 15.686 11.561 -10.398 1.00 86.19 159 SER A C 1
ATOM 1374 O O . SER A 1 159 ? 15.780 11.156 -9.241 1.00 86.19 159 SER A O 1
ATOM 1376 N N . LEU A 1 160 ? 14.758 11.084 -11.234 1.00 88.25 160 LEU A N 1
ATOM 1377 C CA . LEU A 1 160 ? 13.728 10.128 -10.827 1.00 88.25 160 LEU A CA 1
ATOM 1378 C C . LEU A 1 160 ? 14.295 8.733 -10.554 1.00 88.25 160 LEU A C 1
ATOM 1380 O O . LEU A 1 160 ? 13.791 8.042 -9.669 1.00 88.25 160 LEU A O 1
ATOM 1384 N N . TRP A 1 161 ? 15.328 8.316 -11.290 1.00 88.62 161 TRP A N 1
ATOM 1385 C CA . TRP A 1 161 ? 16.008 7.043 -11.043 1.00 88.62 161 TRP A CA 1
ATOM 1386 C C . TRP A 1 161 ? 16.750 7.073 -9.706 1.00 88.62 161 TRP A C 1
ATOM 1388 O O . TRP A 1 161 ? 16.630 6.131 -8.922 1.00 88.62 161 TRP A O 1
ATOM 1398 N N . ILE A 1 162 ? 17.437 8.183 -9.421 1.00 87.56 162 ILE A N 1
ATOM 1399 C CA . ILE A 1 162 ? 18.136 8.416 -8.152 1.00 87.56 162 ILE A CA 1
ATOM 1400 C C . ILE A 1 162 ? 17.142 8.444 -6.984 1.00 87.56 162 ILE A C 1
ATOM 1402 O O . ILE A 1 162 ? 17.325 7.728 -6.003 1.00 87.56 162 ILE A O 1
ATOM 1406 N N . GLU A 1 163 ? 16.061 9.224 -7.087 1.00 87.75 163 GLU A N 1
ATOM 1407 C CA . GLU A 1 163 ? 15.027 9.310 -6.046 1.00 87.75 163 GLU A CA 1
ATOM 1408 C C . GLU A 1 163 ? 14.379 7.948 -5.751 1.00 87.75 163 GLU A C 1
ATOM 1410 O O . GLU A 1 163 ? 14.149 7.610 -4.587 1.00 87.75 163 GLU A O 1
ATOM 1415 N N . ALA A 1 164 ? 14.086 7.164 -6.794 1.00 88.88 164 ALA A N 1
ATOM 1416 C CA . ALA A 1 164 ? 13.501 5.835 -6.650 1.00 88.88 164 ALA A CA 1
ATOM 1417 C C . ALA A 1 164 ? 14.459 4.875 -5.934 1.00 88.88 164 ALA A C 1
ATOM 1419 O O . ALA A 1 164 ? 14.054 4.177 -5.005 1.00 88.88 164 ALA A O 1
ATOM 1420 N N . ALA A 1 165 ? 15.728 4.853 -6.344 1.00 87.88 165 ALA A N 1
ATOM 1421 C CA . ALA A 1 165 ? 16.720 3.960 -5.766 1.00 87.88 165 ALA A CA 1
ATOM 1422 C C . ALA A 1 165 ? 17.082 4.345 -4.320 1.00 87.88 165 ALA A C 1
ATOM 1424 O O . ALA A 1 165 ? 17.162 3.461 -3.469 1.00 87.88 165 ALA A O 1
ATOM 1425 N N . LYS A 1 166 ? 17.194 5.645 -4.008 1.00 87.81 166 LYS A N 1
ATOM 1426 C CA . LYS A 1 166 ? 17.377 6.136 -2.629 1.00 87.81 166 LYS A CA 1
ATOM 1427 C C . LYS A 1 166 ? 16.232 5.711 -1.715 1.00 87.81 166 LYS A C 1
ATOM 1429 O O . LYS A 1 166 ? 16.481 5.189 -0.635 1.00 87.81 166 LYS A O 1
ATOM 1434 N N . HIS A 1 167 ? 14.985 5.828 -2.177 1.00 88.38 167 HIS A N 1
ATOM 1435 C CA . HIS A 1 167 ? 13.830 5.366 -1.405 1.00 88.38 167 HIS A CA 1
ATOM 1436 C C . HIS A 1 167 ? 13.868 3.848 -1.133 1.00 88.38 167 HIS A C 1
ATOM 1438 O O . HIS A 1 167 ? 13.519 3.412 -0.039 1.00 88.38 167 HIS A O 1
ATOM 1444 N N . GLU A 1 168 ? 14.295 3.018 -2.092 1.00 86.88 168 GLU A N 1
ATOM 1445 C CA . GLU A 1 168 ? 14.438 1.570 -1.855 1.00 86.88 168 GLU A CA 1
ATOM 1446 C C . GLU A 1 168 ? 15.503 1.239 -0.798 1.00 86.88 168 GLU A C 1
ATOM 1448 O O . GLU A 1 168 ? 15.313 0.310 -0.009 1.00 86.88 168 GLU A O 1
ATOM 1453 N N . ILE A 1 169 ? 16.598 2.004 -0.754 1.00 84.88 169 ILE A N 1
ATOM 1454 C CA . ILE A 1 169 ? 17.672 1.835 0.235 1.00 84.88 169 ILE A CA 1
ATOM 1455 C C . ILE A 1 169 ? 17.197 2.286 1.619 1.00 84.88 169 ILE A C 1
ATOM 1457 O O . ILE A 1 169 ? 17.291 1.524 2.577 1.00 84.88 169 ILE A O 1
ATOM 1461 N N . GLU A 1 170 ? 16.664 3.504 1.718 1.00 86.38 170 GLU A N 1
ATOM 1462 C CA . GLU A 1 170 ? 16.308 4.138 2.992 1.00 86.38 170 GLU A CA 1
ATOM 1463 C C . GLU A 1 170 ? 15.072 3.505 3.642 1.00 86.38 170 GLU A C 1
ATOM 1465 O O . GLU A 1 170 ? 15.046 3.288 4.853 1.00 86.38 170 GLU A O 1
ATOM 1470 N N . ASN A 1 171 ? 14.031 3.205 2.856 1.00 82.94 171 ASN A N 1
ATOM 1471 C CA . ASN A 1 171 ? 12.728 2.810 3.395 1.00 82.94 171 ASN A CA 1
ATOM 1472 C C . ASN A 1 171 ? 12.456 1.304 3.332 1.00 82.94 171 ASN A C 1
ATOM 1474 O O . ASN A 1 171 ? 11.737 0.796 4.193 1.00 82.94 171 ASN A O 1
ATOM 1478 N N . ASN A 1 172 ? 12.965 0.604 2.314 1.00 76.31 172 ASN A N 1
ATOM 1479 C CA . ASN A 1 172 ? 12.704 -0.827 2.117 1.00 76.31 172 ASN A CA 1
ATOM 1480 C C . ASN A 1 172 ? 13.898 -1.722 2.461 1.00 76.31 172 ASN A C 1
ATOM 1482 O O . ASN A 1 172 ? 13.721 -2.935 2.490 1.00 76.31 172 ASN A O 1
ATOM 1486 N N . GLN A 1 173 ? 15.091 -1.152 2.684 1.00 78.50 173 GLN A N 1
ATOM 1487 C CA . GLN A 1 173 ? 16.349 -1.886 2.894 1.00 78.50 173 GLN A CA 1
ATOM 1488 C C . GLN A 1 173 ? 16.666 -2.899 1.774 1.00 78.50 173 GLN A C 1
ATOM 1490 O O . GLN A 1 173 ? 17.467 -3.816 1.939 1.00 78.50 173 GLN A O 1
ATOM 1495 N N . ASN A 1 174 ? 16.078 -2.712 0.589 1.00 81.69 174 ASN A N 1
ATOM 1496 C CA . ASN A 1 174 ? 16.190 -3.645 -0.526 1.00 81.69 174 ASN A CA 1
ATOM 1497 C C . ASN A 1 174 ? 17.280 -3.196 -1.502 1.00 81.69 174 ASN A C 1
ATOM 1499 O O . ASN A 1 174 ? 16.994 -2.744 -2.619 1.00 81.69 174 ASN A O 1
ATOM 1503 N N . GLN A 1 175 ? 18.540 -3.384 -1.106 1.00 81.31 175 GLN A N 1
ATOM 1504 C CA . GLN A 1 175 ? 19.717 -3.033 -1.914 1.00 81.31 175 GLN A CA 1
ATOM 1505 C C . GLN A 1 175 ? 19.687 -3.672 -3.315 1.00 81.31 175 GLN A C 1
ATOM 1507 O O . GLN A 1 175 ? 19.987 -3.012 -4.308 1.00 81.31 175 GLN A O 1
ATOM 1512 N N . ASN A 1 176 ? 19.203 -4.913 -3.431 1.00 83.25 176 ASN A N 1
ATOM 1513 C CA . ASN A 1 176 ? 19.059 -5.608 -4.716 1.00 83.25 176 ASN A CA 1
ATOM 1514 C C . ASN A 1 176 ? 18.104 -4.893 -5.686 1.00 83.25 176 ASN A C 1
ATOM 1516 O O . ASN A 1 176 ? 18.351 -4.839 -6.893 1.00 83.25 176 ASN A O 1
ATOM 1520 N N . THR A 1 177 ? 16.998 -4.340 -5.181 1.00 83.75 177 THR A N 1
ATOM 1521 C CA . THR A 1 177 ? 16.039 -3.601 -6.018 1.00 83.75 177 THR A CA 1
ATOM 1522 C C . THR A 1 177 ? 16.577 -2.228 -6.404 1.00 83.75 177 THR A C 1
ATOM 1524 O O . THR A 1 177 ? 16.454 -1.842 -7.567 1.00 83.75 177 THR A O 1
ATOM 1527 N N . ALA A 1 178 ? 17.264 -1.550 -5.480 1.00 85.19 178 ALA A N 1
ATOM 1528 C CA . ALA A 1 178 ? 17.961 -0.299 -5.749 1.00 85.19 178 ALA A CA 1
ATOM 1529 C C . ALA A 1 178 ? 19.042 -0.485 -6.824 1.00 85.19 178 ALA A C 1
ATOM 1531 O O . ALA A 1 178 ? 19.089 0.267 -7.793 1.00 85.19 178 ALA A O 1
ATOM 1532 N N . ARG A 1 179 ? 19.835 -1.561 -6.742 1.00 83.75 179 ARG A N 1
ATOM 1533 C CA . ARG A 1 179 ? 20.825 -1.929 -7.761 1.00 83.75 179 ARG A CA 1
ATOM 1534 C C . ARG A 1 179 ? 20.185 -2.160 -9.125 1.00 83.75 179 ARG A C 1
ATOM 1536 O O . ARG A 1 179 ? 20.697 -1.667 -10.126 1.00 83.75 179 ARG A O 1
ATOM 1543 N N . LYS A 1 180 ? 19.054 -2.874 -9.190 1.00 85.88 180 LYS A N 1
ATOM 1544 C CA . LYS A 1 180 ? 18.303 -3.047 -10.447 1.00 85.88 180 LYS A CA 1
ATOM 1545 C C . LYS A 1 180 ? 17.862 -1.696 -11.018 1.00 85.88 180 LYS A C 1
ATOM 1547 O O . LYS A 1 180 ? 18.034 -1.479 -12.215 1.00 85.88 180 LYS A O 1
ATOM 1552 N N . LEU A 1 181 ? 17.341 -0.792 -10.182 1.00 86.56 181 LEU A N 1
ATOM 1553 C CA . LEU A 1 181 ? 16.957 0.568 -10.580 1.00 86.56 181 LEU A CA 1
ATOM 1554 C C . LEU A 1 181 ? 18.148 1.361 -11.126 1.00 86.56 181 LEU A C 1
ATOM 1556 O O . LEU A 1 181 ? 18.048 1.887 -12.231 1.00 86.56 181 LEU A O 1
ATOM 1560 N N . PHE A 1 182 ? 19.288 1.370 -10.431 1.00 85.06 182 PHE A N 1
ATOM 1561 C CA . PHE A 1 182 ? 20.504 2.035 -10.905 1.00 85.06 182 PHE A CA 1
ATOM 1562 C C . PHE A 1 182 ? 21.030 1.440 -12.215 1.00 85.06 182 PHE A C 1
ATOM 1564 O O . PHE A 1 182 ? 21.320 2.183 -13.149 1.00 85.06 182 PHE A O 1
ATOM 1571 N N . LEU A 1 183 ? 21.089 0.110 -12.340 1.00 82.50 183 LEU A N 1
ATOM 1572 C CA . LEU A 1 183 ? 21.539 -0.556 -13.567 1.00 82.50 183 LEU A CA 1
ATOM 1573 C C . LEU A 1 183 ? 20.644 -0.226 -14.767 1.00 82.50 183 LEU A C 1
ATOM 1575 O O . LEU A 1 183 ? 21.150 -0.020 -15.869 1.00 82.50 183 LEU A O 1
ATOM 1579 N N . MET A 1 184 ? 19.322 -0.162 -14.584 1.00 83.56 184 MET A N 1
ATOM 1580 C CA . MET A 1 184 ? 18.425 0.282 -15.657 1.00 83.56 184 MET A CA 1
ATOM 1581 C C . MET A 1 184 ? 18.569 1.780 -15.935 1.00 83.56 184 MET A C 1
ATOM 1583 O O . MET A 1 184 ? 18.568 2.167 -17.101 1.00 83.56 184 MET A O 1
ATOM 1587 N N . GLY A 1 185 ? 18.757 2.602 -14.901 1.00 81.25 185 GLY A N 1
ATOM 1588 C CA . GLY A 1 185 ? 19.037 4.030 -15.035 1.00 81.25 185 GLY A CA 1
ATOM 1589 C C . GLY A 1 185 ? 20.267 4.292 -15.903 1.00 81.25 185 GLY A C 1
ATOM 1590 O O . GLY A 1 185 ? 20.165 5.026 -16.878 1.00 81.25 185 GLY A O 1
ATOM 1591 N N . VAL A 1 186 ? 21.386 3.606 -15.644 1.00 80.31 186 VAL A N 1
ATOM 1592 C CA . VAL A 1 186 ? 22.633 3.710 -16.433 1.00 80.31 186 VAL A CA 1
ATOM 1593 C C . VAL A 1 186 ? 22.456 3.205 -17.871 1.00 80.31 186 VAL A C 1
ATOM 1595 O O . VAL A 1 186 ? 23.066 3.731 -18.801 1.00 80.31 186 VAL A O 1
ATOM 1598 N N . ARG A 1 187 ? 21.590 2.207 -18.106 1.00 78.50 187 ARG A N 1
ATOM 1599 C CA . ARG A 1 187 ? 21.268 1.771 -19.480 1.00 78.50 187 ARG A CA 1
ATOM 1600 C C . ARG A 1 187 ? 20.598 2.881 -20.287 1.00 78.50 187 ARG A C 1
ATOM 1602 O O . ARG A 1 187 ? 20.883 2.995 -21.478 1.00 78.50 187 ARG A O 1
ATOM 1609 N N . HIS A 1 188 ? 19.726 3.664 -19.651 1.00 73.88 188 HIS A N 1
ATOM 1610 C CA . HIS A 1 188 ? 19.061 4.812 -20.269 1.00 73.88 188 HIS A CA 1
ATOM 1611 C C . HIS A 1 188 ? 19.971 6.047 -20.337 1.00 73.88 188 HIS A C 1
ATOM 1613 O O . HIS A 1 188 ? 19.983 6.733 -21.356 1.00 73.88 188 HIS A O 1
ATOM 1619 N N . HIS A 1 189 ? 20.776 6.280 -19.300 1.00 74.44 189 HIS A N 1
ATOM 1620 C CA . HIS A 1 189 ? 21.678 7.422 -19.147 1.00 74.44 189 HIS A CA 1
ATOM 1621 C C . HIS A 1 189 ? 23.121 6.930 -19.040 1.00 74.44 189 HIS A C 1
ATOM 1623 O O . HIS A 1 189 ? 23.688 6.815 -17.961 1.00 74.44 189 HIS A O 1
ATOM 1629 N N . ARG A 1 190 ? 23.741 6.613 -20.180 1.00 70.00 190 ARG A N 1
ATOM 1630 C CA . ARG A 1 190 ? 25.107 6.051 -20.198 1.00 70.00 190 ARG A CA 1
ATOM 1631 C C . ARG A 1 190 ? 26.187 7.017 -19.697 1.00 70.00 190 ARG A C 1
ATOM 1633 O O . ARG A 1 190 ? 27.262 6.567 -19.322 1.00 70.00 190 ARG A O 1
ATOM 1640 N N . ASN A 1 191 ? 25.896 8.318 -19.690 1.00 67.00 191 ASN A N 1
ATOM 1641 C CA . ASN A 1 191 ? 26.865 9.377 -19.395 1.00 67.00 191 ASN A CA 1
ATOM 1642 C C . ASN A 1 191 ? 26.642 10.049 -18.028 1.0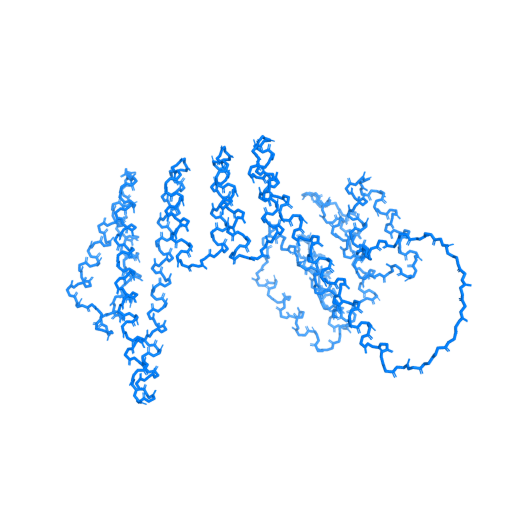0 67.00 191 ASN A C 1
ATOM 1644 O O . ASN A 1 191 ? 27.386 10.961 -17.678 1.00 67.00 191 ASN A O 1
ATOM 1648 N N . SER A 1 192 ? 25.621 9.648 -17.268 1.00 70.56 192 SER A N 1
ATOM 1649 C CA . SER A 1 192 ? 25.333 10.234 -15.956 1.00 70.56 192 SER A CA 1
ATOM 1650 C C . SER A 1 192 ? 26.357 9.770 -14.922 1.00 70.56 192 SER A C 1
ATOM 1652 O O . SER A 1 192 ? 26.325 8.617 -14.481 1.00 70.56 192 SER A O 1
ATOM 1654 N N . LEU A 1 193 ? 27.252 10.672 -14.523 1.00 72.06 193 LEU A N 1
ATOM 1655 C CA . LEU A 1 193 ? 28.265 10.398 -13.505 1.00 72.06 193 LEU A CA 1
ATOM 1656 C C . LEU A 1 193 ? 27.638 10.132 -12.128 1.00 72.06 193 LEU A C 1
ATOM 1658 O O . LEU A 1 193 ? 28.149 9.282 -11.407 1.00 72.06 193 LEU A O 1
ATOM 1662 N N . GLU A 1 194 ? 26.513 10.774 -11.788 1.00 73.56 194 GLU A N 1
ATOM 1663 C CA . GLU A 1 194 ? 25.861 10.607 -10.478 1.00 73.56 194 GLU A CA 1
ATOM 1664 C C . GLU A 1 194 ? 25.228 9.219 -10.297 1.00 73.56 194 GLU A C 1
ATOM 1666 O O . GLU A 1 194 ? 25.332 8.613 -9.231 1.00 73.56 194 GLU A O 1
ATOM 1671 N N . LEU A 1 195 ? 24.592 8.671 -11.340 1.00 75.06 195 LEU A N 1
ATOM 1672 C CA . LEU A 1 195 ? 24.058 7.303 -11.291 1.00 75.06 195 LEU A CA 1
ATOM 1673 C C . LEU A 1 195 ? 25.178 6.261 -11.195 1.00 75.06 195 LEU A C 1
ATOM 1675 O O . LEU A 1 195 ? 25.024 5.250 -10.509 1.00 75.06 195 LEU A O 1
ATOM 1679 N N . ILE A 1 196 ? 26.299 6.498 -11.881 1.00 73.44 196 ILE A N 1
ATOM 1680 C CA . ILE A 1 196 ? 27.457 5.600 -11.853 1.00 73.44 196 ILE A CA 1
ATOM 1681 C C . ILE A 1 196 ? 28.145 5.667 -10.486 1.00 73.44 196 ILE A C 1
ATOM 1683 O O . ILE A 1 196 ? 28.464 4.615 -9.935 1.00 73.44 196 ILE A O 1
ATOM 1687 N N . SER A 1 197 ? 28.318 6.860 -9.908 1.00 75.00 197 SER A N 1
ATOM 1688 C CA . SER A 1 197 ? 28.930 7.017 -8.586 1.00 75.00 197 SER A CA 1
ATOM 1689 C C . SER A 1 197 ? 28.082 6.364 -7.495 1.00 75.00 197 SER A C 1
ATOM 1691 O O . SER A 1 197 ? 28.612 5.595 -6.700 1.00 75.00 197 SER A O 1
ATOM 1693 N N . GLN A 1 198 ? 26.758 6.557 -7.503 1.00 77.12 198 GLN A N 1
ATOM 1694 C CA . GLN A 1 198 ? 25.869 5.920 -6.522 1.00 77.12 198 GLN A CA 1
ATOM 1695 C C . GLN A 1 198 ? 25.818 4.393 -6.675 1.00 77.12 198 GLN A C 1
ATOM 1697 O O . GLN A 1 198 ? 25.725 3.667 -5.685 1.00 77.12 198 GLN A O 1
ATOM 1702 N N . LEU A 1 199 ? 25.929 3.874 -7.902 1.00 75.75 199 LEU A N 1
ATOM 1703 C CA . LEU A 1 199 ? 26.062 2.434 -8.128 1.00 75.75 199 LEU A CA 1
ATOM 1704 C C . LEU A 1 199 ? 27.399 1.893 -7.593 1.00 75.75 199 LEU A C 1
ATOM 1706 O O . LEU A 1 199 ? 27.423 0.813 -7.002 1.00 75.75 199 LEU A O 1
ATOM 1710 N N . GLN A 1 200 ? 28.496 2.633 -7.778 1.00 71.75 200 GLN A N 1
ATOM 1711 C CA . GLN A 1 200 ? 29.809 2.280 -7.233 1.00 71.75 200 GLN A CA 1
ATOM 1712 C C . GLN A 1 200 ? 29.815 2.318 -5.702 1.00 71.75 200 GLN A C 1
ATOM 1714 O O . GLN A 1 200 ? 30.338 1.399 -5.080 1.00 71.75 200 GLN A O 1
ATOM 1719 N N . GLU A 1 201 ? 29.190 3.319 -5.083 1.00 74.69 201 GLU A N 1
ATOM 1720 C CA . GLU A 1 201 ? 29.019 3.400 -3.627 1.00 74.69 201 GLU A CA 1
ATOM 1721 C C . GLU A 1 201 ? 28.251 2.194 -3.076 1.00 74.69 201 GLU A C 1
ATOM 1723 O O . GLU A 1 201 ? 28.658 1.620 -2.065 1.00 74.69 201 GLU A O 1
ATOM 1728 N N . LEU A 1 202 ? 27.196 1.746 -3.767 1.00 74.50 202 LEU A N 1
ATOM 1729 C CA . LEU A 1 202 ? 26.482 0.522 -3.399 1.00 74.50 202 LEU A CA 1
ATOM 1730 C C . LEU A 1 202 ? 27.364 -0.728 -3.488 1.00 74.50 202 LEU A C 1
ATOM 1732 O O . LEU A 1 202 ? 27.356 -1.544 -2.568 1.00 74.50 202 LEU A O 1
ATOM 1736 N N . HIS A 1 203 ? 28.137 -0.889 -4.567 1.00 70.75 203 HIS A N 1
ATOM 1737 C CA . HIS A 1 203 ? 29.047 -2.037 -4.718 1.00 70.75 203 HIS A CA 1
ATOM 1738 C C . HIS A 1 203 ? 30.167 -2.017 -3.675 1.00 70.75 203 HIS A C 1
ATOM 1740 O O . HIS A 1 203 ? 30.505 -3.058 -3.112 1.00 70.75 203 HIS A O 1
ATOM 1746 N N . ASN A 1 204 ? 30.701 -0.835 -3.372 1.00 66.50 204 ASN A N 1
ATOM 1747 C CA . ASN A 1 204 ? 31.703 -0.650 -2.330 1.00 66.50 204 ASN A CA 1
ATOM 1748 C C . ASN A 1 204 ? 31.118 -0.958 -0.944 1.00 66.50 204 ASN A C 1
ATOM 1750 O O . ASN A 1 204 ? 31.793 -1.587 -0.136 1.00 66.50 204 ASN A O 1
ATOM 1754 N N . GLY A 1 205 ? 29.859 -0.593 -0.682 1.00 63.16 205 GLY A N 1
ATOM 1755 C CA . GLY A 1 205 ? 29.139 -0.939 0.546 1.00 63.16 205 GLY A CA 1
ATOM 1756 C C . GLY A 1 205 ? 28.943 -2.448 0.733 1.00 63.16 205 GLY A C 1
ATOM 1757 O O . GLY A 1 205 ? 29.216 -2.958 1.818 1.00 63.16 205 GLY A O 1
ATOM 1758 N N . GLU A 1 206 ? 28.554 -3.174 -0.324 1.00 63.53 206 GLU A N 1
ATOM 1759 C CA . GLU A 1 206 ? 28.465 -4.647 -0.318 1.00 63.53 206 GLU A CA 1
ATOM 1760 C C . GLU A 1 206 ? 29.837 -5.292 -0.031 1.00 63.53 206 GLU A C 1
ATOM 1762 O O . GLU A 1 206 ? 29.936 -6.247 0.742 1.00 63.53 206 GLU A O 1
ATOM 1767 N N . ALA A 1 207 ? 30.914 -4.768 -0.628 1.00 58.88 207 ALA A N 1
ATOM 1768 C CA . ALA A 1 207 ? 32.275 -5.242 -0.375 1.00 58.88 207 ALA A CA 1
ATOM 1769 C C . ALA A 1 207 ? 32.714 -4.989 1.079 1.00 58.88 207 ALA A C 1
ATOM 1771 O O . ALA A 1 207 ? 33.334 -5.851 1.700 1.00 58.88 207 ALA A O 1
ATOM 1772 N N . LEU A 1 208 ? 32.341 -3.839 1.646 1.00 51.94 208 LEU A N 1
ATOM 1773 C CA . LEU A 1 208 ? 32.654 -3.457 3.023 1.00 51.94 208 LEU A CA 1
ATOM 1774 C C . LEU A 1 208 ? 31.851 -4.272 4.051 1.00 51.94 208 LEU A C 1
ATOM 1776 O O . LEU A 1 208 ? 32.379 -4.593 5.112 1.00 51.94 208 LEU A O 1
ATOM 1780 N N . GLN A 1 209 ? 30.604 -4.642 3.739 1.00 61.75 209 GLN A N 1
ATOM 1781 C CA . GLN A 1 209 ? 29.807 -5.575 4.547 1.00 61.75 209 GLN A CA 1
ATOM 1782 C C . GLN A 1 209 ? 30.415 -6.978 4.547 1.00 61.75 209 GLN A C 1
ATOM 1784 O O . GLN A 1 209 ? 30.645 -7.528 5.618 1.00 61.75 209 GLN A O 1
ATOM 1789 N N . LYS A 1 210 ? 30.785 -7.510 3.374 1.00 68.56 210 LYS A N 1
ATOM 1790 C CA . LYS A 1 210 ? 31.477 -8.807 3.276 1.00 68.56 210 LYS A CA 1
ATOM 1791 C C . LYS A 1 210 ? 32.798 -8.821 4.047 1.00 68.56 210 LYS A C 1
ATOM 1793 O O . LYS A 1 210 ? 33.115 -9.813 4.690 1.00 68.56 210 LYS A O 1
ATOM 1798 N N . TYR A 1 211 ? 33.547 -7.720 4.008 1.00 47.88 211 TYR A N 1
ATOM 1799 C CA . TYR A 1 211 ? 34.784 -7.565 4.773 1.00 47.88 211 TYR A CA 1
ATOM 1800 C C . TYR A 1 211 ? 34.534 -7.521 6.292 1.00 47.88 211 TYR A C 1
ATOM 1802 O O . TYR A 1 211 ? 35.253 -8.155 7.057 1.00 47.88 211 TYR A O 1
ATOM 1810 N N . LYS A 1 212 ? 33.479 -6.831 6.747 1.00 61.94 212 LYS A N 1
ATOM 1811 C CA . LYS A 1 212 ? 33.079 -6.819 8.166 1.00 61.94 212 LYS A CA 1
ATOM 1812 C C . LYS A 1 212 ? 32.618 -8.191 8.658 1.00 61.94 212 LYS A C 1
ATOM 1814 O O . LYS A 1 212 ? 33.048 -8.612 9.721 1.00 61.94 212 LYS A O 1
ATOM 1819 N N . GLU A 1 213 ? 31.823 -8.909 7.870 1.00 72.62 213 GLU A N 1
ATOM 1820 C CA . GLU A 1 213 ? 31.400 -10.282 8.182 1.00 72.62 213 GLU A CA 1
ATOM 1821 C C . GLU A 1 213 ? 32.587 -11.256 8.250 1.00 72.62 213 GLU A C 1
ATOM 1823 O O . GLU A 1 213 ? 32.565 -12.206 9.030 1.00 72.62 213 GLU A O 1
ATOM 1828 N N . GLN A 1 214 ? 33.629 -11.039 7.439 1.00 70.81 214 GLN A N 1
ATOM 1829 C CA . GLN A 1 214 ? 34.878 -11.801 7.521 1.00 70.81 214 GLN A CA 1
ATOM 1830 C C . GLN A 1 214 ? 35.627 -11.512 8.826 1.00 70.81 214 GLN A C 1
ATOM 1832 O O . GLN A 1 214 ? 36.000 -12.452 9.517 1.00 70.81 214 GLN A O 1
ATOM 1837 N N . LEU A 1 215 ? 35.762 -10.241 9.215 1.00 62.69 215 LEU A N 1
ATOM 1838 C CA . LEU A 1 215 ? 36.388 -9.857 10.486 1.00 62.69 215 LEU A CA 1
ATOM 1839 C C . LEU A 1 215 ? 35.597 -10.336 11.720 1.00 62.69 215 LEU A C 1
ATOM 1841 O O . LEU A 1 215 ? 36.183 -10.718 12.733 1.00 62.69 215 LEU A O 1
ATOM 1845 N N . GLU A 1 216 ? 34.265 -10.344 11.660 1.00 71.25 216 GLU A N 1
ATOM 1846 C CA . GLU A 1 216 ? 33.407 -10.894 12.720 1.00 71.25 216 GLU A CA 1
ATOM 1847 C C . GLU A 1 216 ? 33.566 -12.416 12.852 1.00 71.25 216 GLU A C 1
ATOM 1849 O O . GLU A 1 216 ? 33.659 -12.926 13.967 1.00 71.25 216 GLU A O 1
ATOM 1854 N N . LYS A 1 217 ? 33.692 -13.140 11.733 1.00 71.00 217 LYS A N 1
ATOM 1855 C CA . LYS A 1 217 ? 34.017 -14.576 11.747 1.00 71.00 217 LYS A CA 1
ATOM 1856 C C . LYS A 1 217 ? 35.408 -14.835 12.318 1.00 71.00 217 LYS A C 1
ATOM 1858 O O . LYS A 1 217 ? 35.537 -15.635 13.237 1.00 71.00 217 LYS A O 1
ATOM 1863 N N . GLU A 1 218 ? 36.415 -14.091 11.866 1.00 69.12 218 GLU A N 1
ATOM 1864 C CA . GLU A 1 218 ? 37.794 -14.210 12.356 1.00 69.12 218 GLU A CA 1
ATOM 1865 C C . GLU A 1 218 ? 37.919 -13.889 13.853 1.00 69.12 218 GLU A C 1
ATOM 1867 O O . GLU A 1 218 ? 38.666 -14.553 14.565 1.00 69.12 218 GLU A O 1
ATOM 1872 N N . SER A 1 219 ? 37.164 -12.914 14.366 1.00 59.53 219 SER A N 1
ATOM 1873 C CA . SER A 1 219 ? 37.135 -12.599 15.803 1.00 59.53 219 SER A CA 1
ATOM 1874 C C . SER A 1 219 ? 36.349 -13.620 16.633 1.00 59.53 219 SER A C 1
ATOM 1876 O O . SER A 1 219 ? 36.734 -13.901 17.770 1.00 59.53 219 SER A O 1
ATOM 1878 N N . SER A 1 220 ? 35.295 -14.229 16.077 1.00 59.16 220 SER A N 1
ATOM 1879 C CA . SER A 1 220 ? 34.593 -15.348 16.719 1.00 59.16 220 SER A CA 1
ATOM 1880 C C . SER A 1 220 ? 35.445 -16.622 16.770 1.00 59.16 220 SER A C 1
ATOM 1882 O O . SER A 1 220 ? 35.470 -17.295 17.800 1.00 59.16 220 SER A O 1
ATOM 1884 N N . ASP A 1 221 ? 36.224 -16.887 15.718 1.00 57.72 221 ASP A N 1
ATOM 188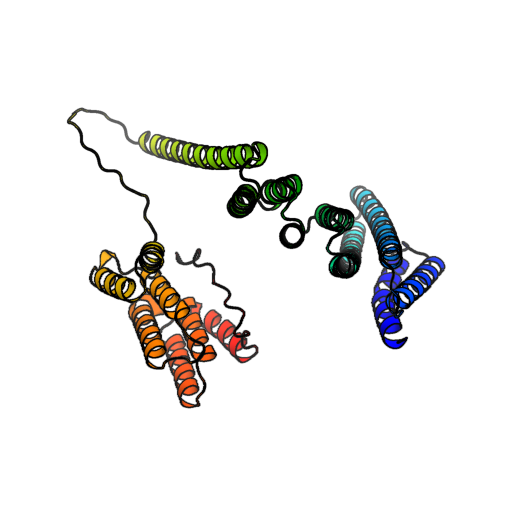5 C CA . ASP A 1 221 ? 37.171 -18.001 15.651 1.00 57.72 221 ASP A CA 1
ATOM 1886 C C . ASP A 1 221 ? 38.380 -17.750 16.569 1.00 57.72 221 ASP A C 1
ATOM 1888 O O . ASP A 1 221 ? 38.825 -18.657 17.269 1.00 57.72 221 ASP A O 1
ATOM 1892 N N . ALA A 1 222 ? 38.872 -16.509 16.661 1.00 53.56 222 ALA A N 1
ATOM 1893 C CA . ALA A 1 222 ? 39.931 -16.140 17.600 1.00 53.56 222 ALA A CA 1
ATOM 1894 C C . ALA A 1 222 ? 39.488 -16.288 19.066 1.00 53.56 222 ALA A C 1
ATOM 1896 O O . ALA A 1 222 ? 40.260 -16.787 19.878 1.00 53.56 222 ALA A O 1
ATOM 1897 N N . ASN A 1 223 ? 38.244 -15.935 19.411 1.00 52.59 223 ASN A N 1
ATOM 1898 C CA . ASN A 1 223 ? 37.707 -16.163 20.759 1.00 52.59 223 ASN A CA 1
ATOM 1899 C C . ASN A 1 223 ? 37.475 -17.651 21.074 1.00 52.59 223 ASN A C 1
ATOM 1901 O O . ASN A 1 223 ? 37.565 -18.033 22.237 1.00 52.59 223 ASN A O 1
ATOM 1905 N N . ALA A 1 224 ? 37.226 -18.496 20.069 1.00 52.62 224 ALA A N 1
ATOM 1906 C CA . ALA A 1 224 ? 37.137 -19.946 20.250 1.00 52.62 224 ALA A CA 1
ATOM 1907 C C . ALA A 1 224 ? 38.515 -20.610 20.458 1.00 52.62 224 ALA A C 1
ATOM 1909 O O . ALA A 1 224 ? 38.606 -21.674 21.066 1.00 52.62 224 ALA A O 1
ATOM 1910 N N . VAL A 1 225 ? 39.597 -19.983 19.985 1.00 49.47 225 VAL A N 1
ATOM 1911 C CA . VAL A 1 225 ? 40.972 -20.507 20.092 1.00 49.47 225 VAL A CA 1
ATOM 1912 C C . VAL A 1 225 ? 41.659 -20.117 21.414 1.00 49.47 225 VAL A C 1
ATOM 1914 O O . VAL A 1 225 ? 42.617 -20.770 21.819 1.00 49.47 225 VAL A O 1
ATOM 1917 N N . VAL A 1 226 ? 41.158 -19.120 22.154 1.00 45.97 226 VAL A N 1
ATOM 1918 C CA . VAL A 1 226 ? 41.761 -18.683 23.435 1.00 45.97 226 VAL A CA 1
ATOM 1919 C C . VAL A 1 226 ? 41.476 -19.647 24.611 1.00 45.97 226 VAL A C 1
ATOM 1921 O O . VAL A 1 226 ? 42.168 -19.577 25.623 1.00 45.97 226 VAL A O 1
ATOM 1924 N N . GLU A 1 227 ? 40.558 -20.616 24.483 1.00 42.53 227 GLU A N 1
ATOM 1925 C CA . GLU A 1 227 ? 40.315 -21.655 25.513 1.00 42.53 227 GLU A CA 1
ATOM 1926 C C . GLU A 1 227 ? 41.193 -22.920 25.397 1.00 42.53 227 GLU A C 1
ATOM 1928 O O . GLU A 1 227 ? 41.080 -23.822 26.228 1.00 42.53 227 GLU A O 1
ATOM 1933 N N . ALA A 1 228 ? 42.123 -23.001 24.441 1.00 35.25 228 ALA A N 1
ATOM 1934 C CA . ALA A 1 228 ? 43.043 -24.139 24.342 1.00 35.25 228 ALA A CA 1
ATOM 1935 C C . ALA A 1 228 ? 44.480 -23.696 24.017 1.00 35.25 228 ALA A C 1
ATOM 1937 O O . ALA A 1 228 ? 44.887 -23.630 22.859 1.00 35.25 228 ALA A O 1
ATOM 1938 N N . GLY A 1 229 ? 45.269 -23.407 25.057 1.00 29.33 229 GLY A N 1
ATOM 1939 C CA . GLY A 1 229 ? 46.725 -23.266 24.945 1.00 29.33 229 GLY A CA 1
ATOM 1940 C C . GLY A 1 229 ? 47.426 -24.628 24.863 1.00 29.33 229 GLY A C 1
ATOM 1941 O O . GLY A 1 229 ? 47.104 -25.526 25.636 1.00 29.33 229 GLY A O 1
ATOM 1942 N N . ASP A 1 230 ? 48.340 -24.826 23.909 1.00 31.47 230 ASP A N 1
ATOM 1943 C CA . ASP A 1 230 ? 49.792 -24.598 24.072 1.00 31.47 230 ASP A CA 1
ATOM 1944 C C . ASP A 1 230 ? 50.543 -24.846 22.727 1.00 31.47 230 ASP A C 1
ATOM 1946 O O . ASP A 1 230 ? 49.998 -25.505 21.835 1.00 31.47 230 ASP A O 1
ATOM 1950 N N . PRO A 1 231 ? 51.770 -24.312 22.521 1.00 50.62 231 PRO A N 1
ATOM 1951 C CA . PRO A 1 231 ? 52.394 -24.165 21.202 1.00 50.62 231 PRO A CA 1
ATOM 1952 C C . PRO A 1 231 ? 53.524 -25.173 20.928 1.00 50.62 231 PRO A C 1
ATOM 1954 O O . PRO A 1 231 ? 54.407 -25.332 21.763 1.00 50.62 231 PRO A O 1
ATOM 1957 N N . THR A 1 232 ? 53.625 -25.743 19.714 1.00 27.97 232 THR A N 1
ATOM 1958 C CA . THR A 1 232 ? 54.936 -26.002 19.059 1.00 27.97 232 THR A CA 1
ATOM 1959 C C . THR A 1 232 ? 54.835 -26.315 17.550 1.00 27.97 232 THR A C 1
ATOM 1961 O O . THR A 1 232 ? 54.203 -27.276 17.133 1.00 27.97 232 THR A O 1
ATOM 1964 N N . THR A 1 233 ? 55.503 -25.466 16.756 1.00 29.05 233 THR A N 1
ATOM 1965 C CA . THR A 1 233 ? 56.219 -25.660 15.466 1.00 29.05 233 THR A CA 1
ATOM 1966 C C . THR A 1 233 ? 55.827 -26.769 14.469 1.00 29.05 233 THR A C 1
ATOM 1968 O O . THR A 1 233 ? 56.045 -27.944 14.744 1.00 29.05 233 THR A O 1
ATOM 1971 N N . ALA A 1 234 ? 55.540 -26.387 13.213 1.00 25.41 234 ALA A N 1
ATOM 1972 C CA . ALA A 1 234 ? 56.476 -26.536 12.076 1.00 25.41 234 ALA A CA 1
ATOM 1973 C C 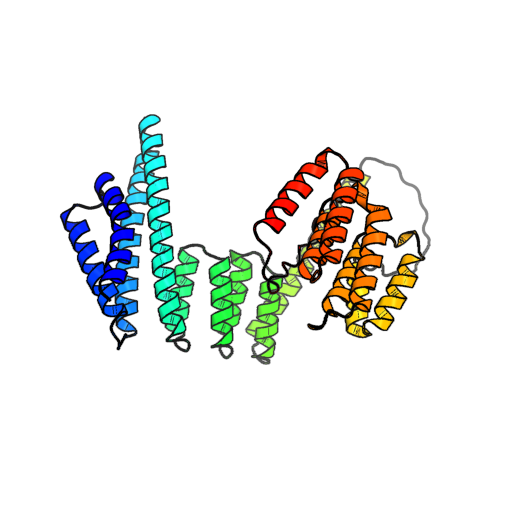. ALA A 1 234 ? 55.859 -26.068 10.739 1.00 25.41 234 ALA A C 1
ATOM 1975 O O . ALA A 1 234 ? 54.743 -26.425 10.373 1.00 25.41 234 ALA A O 1
ATOM 1976 N N . SER A 1 235 ? 56.637 -25.279 10.000 1.00 28.39 235 SER A N 1
ATOM 1977 C CA . SER A 1 235 ? 56.366 -24.773 8.653 1.00 28.39 235 SER A CA 1
ATOM 1978 C C . SER A 1 235 ? 56.418 -25.858 7.574 1.00 28.39 235 SER A C 1
ATOM 1980 O O . SER A 1 235 ? 57.299 -26.714 7.629 1.00 28.39 235 SER A O 1
ATOM 1982 N N . SER A 1 236 ? 55.593 -25.726 6.524 1.00 26.31 236 SER A N 1
ATOM 1983 C CA . SER A 1 236 ? 55.957 -25.988 5.113 1.00 26.31 236 SER A CA 1
ATOM 1984 C C . SER A 1 236 ? 54.853 -25.543 4.134 1.00 26.31 236 SER A C 1
ATOM 1986 O O . SER A 1 236 ? 53.773 -26.116 4.088 1.00 26.31 236 SER A O 1
ATOM 1988 N N . SER A 1 237 ? 55.177 -24.494 3.369 1.00 24.31 237 SER A N 1
ATOM 1989 C CA . SER A 1 237 ? 54.850 -24.210 1.956 1.00 24.31 237 SER A CA 1
ATOM 1990 C C . SER A 1 237 ? 53.479 -24.556 1.335 1.00 24.31 237 SER A C 1
ATOM 1992 O O . SER A 1 237 ? 53.159 -25.711 1.081 1.00 24.31 237 SER A O 1
ATOM 1994 N N . SER A 1 238 ? 52.819 -23.489 0.871 1.00 27.11 238 SER A N 1
ATOM 1995 C CA . SER A 1 238 ? 52.447 -23.246 -0.538 1.00 27.11 238 SER A CA 1
ATOM 1996 C C . SER A 1 238 ? 51.676 -24.328 -1.308 1.00 27.11 238 SER A C 1
ATOM 1998 O O . SER A 1 238 ? 52.280 -25.251 -1.840 1.00 27.11 238 SER A O 1
ATOM 2000 N N . GLN A 1 239 ? 50.393 -24.080 -1.590 1.00 24.67 239 GLN A N 1
ATOM 2001 C CA . GLN A 1 239 ? 49.913 -23.783 -2.951 1.00 24.67 239 GLN A CA 1
ATOM 2002 C C . GLN A 1 239 ? 48.403 -23.513 -2.972 1.00 24.67 239 GLN A C 1
ATOM 2004 O O . GLN A 1 239 ? 47.630 -24.006 -2.158 1.00 24.67 239 GLN A O 1
ATOM 2009 N N . ALA A 1 240 ? 48.036 -22.663 -3.925 1.00 31.72 240 ALA A N 1
ATOM 2010 C CA . ALA A 1 240 ? 46.709 -22.175 -4.242 1.00 31.72 240 ALA A CA 1
ATOM 2011 C C . ALA A 1 240 ? 45.602 -23.238 -4.189 1.00 31.72 240 ALA A C 1
ATOM 2013 O O . ALA A 1 240 ? 45.732 -24.301 -4.783 1.00 31.72 240 ALA A O 1
ATOM 2014 N N . ASN A 1 241 ? 44.460 -22.867 -3.608 1.00 28.08 241 ASN A N 1
ATOM 2015 C CA . ASN A 1 241 ? 43.162 -23.275 -4.132 1.00 28.08 241 ASN A CA 1
ATOM 2016 C C . ASN A 1 241 ? 42.096 -22.242 -3.756 1.00 28.08 241 ASN A C 1
ATOM 2018 O O . ASN A 1 241 ? 41.692 -22.106 -2.604 1.00 28.08 241 ASN A O 1
ATOM 2022 N N . GLN A 1 242 ? 41.650 -21.503 -4.772 1.00 35.19 242 GLN A N 1
ATOM 2023 C CA . GLN A 1 242 ? 40.431 -20.707 -4.736 1.00 35.19 242 GLN A CA 1
ATOM 2024 C C . GLN A 1 242 ? 39.253 -21.650 -4.454 1.00 35.19 242 GLN A C 1
ATOM 2026 O O . GLN A 1 242 ? 38.856 -22.416 -5.331 1.00 35.19 242 GLN A O 1
ATOM 2031 N N . SER A 1 243 ? 38.680 -21.602 -3.252 1.00 29.16 243 SER A N 1
ATOM 2032 C CA . SER A 1 243 ? 37.384 -22.230 -2.990 1.00 29.16 243 SER A CA 1
ATOM 2033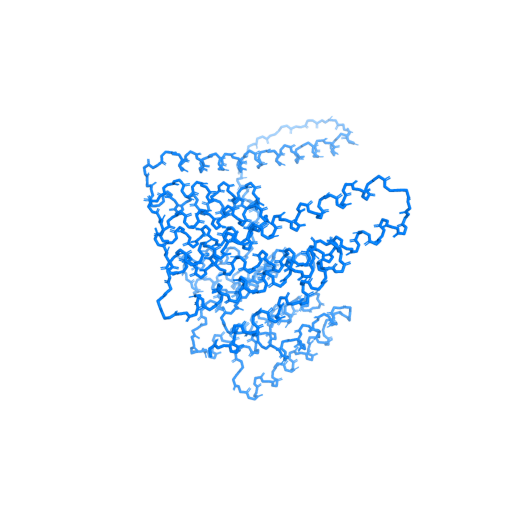 C C . SER A 1 243 ? 36.291 -21.164 -3.090 1.00 29.16 243 SER A C 1
ATOM 2035 O O . SER A 1 243 ? 36.194 -20.242 -2.284 1.00 29.16 243 SER A O 1
ATOM 2037 N N . LYS A 1 244 ? 35.502 -21.247 -4.166 1.00 33.81 244 LYS A N 1
ATOM 2038 C CA . LYS A 1 244 ? 34.256 -20.489 -4.329 1.00 33.81 244 LYS A CA 1
ATOM 2039 C C . LYS A 1 244 ? 33.253 -20.937 -3.249 1.00 33.81 244 LYS A C 1
ATOM 2041 O O . LYS A 1 244 ? 33.199 -22.134 -2.959 1.00 33.81 244 LYS A O 1
ATOM 2046 N N . PRO A 1 245 ? 32.443 -20.026 -2.679 1.00 32.62 245 PRO A N 1
ATOM 2047 C CA . PRO A 1 245 ? 31.406 -20.382 -1.715 1.00 32.62 245 PRO A CA 1
ATOM 2048 C C . PRO A 1 245 ? 30.364 -21.309 -2.358 1.00 32.62 245 PRO A C 1
ATOM 2050 O O . PRO A 1 245 ? 30.126 -21.252 -3.565 1.00 32.62 245 PRO A O 1
ATOM 2053 N N . ALA A 1 246 ? 29.780 -22.192 -1.548 1.00 40.53 246 ALA A N 1
ATOM 2054 C CA . ALA A 1 246 ? 28.901 -23.280 -1.966 1.00 40.53 246 ALA A CA 1
ATOM 2055 C C . ALA A 1 246 ? 27.673 -22.795 -2.765 1.00 40.53 246 ALA A C 1
ATOM 2057 O O . ALA A 1 246 ? 26.635 -22.480 -2.191 1.00 40.53 246 ALA A O 1
ATOM 2058 N N . GLN A 1 247 ? 27.780 -22.776 -4.097 1.00 52.72 247 GLN A N 1
ATOM 2059 C CA . GLN A 1 247 ? 26.649 -22.547 -4.998 1.00 52.72 247 GLN A CA 1
ATOM 2060 C C . GLN A 1 247 ? 25.567 -23.608 -4.750 1.00 52.72 247 GLN A C 1
ATOM 2062 O O . GLN A 1 247 ? 25.851 -24.815 -4.703 1.00 52.72 247 GLN A O 1
ATOM 2067 N N . SER A 1 248 ? 24.316 -23.168 -4.590 1.00 61.44 248 SER A N 1
ATOM 2068 C CA . SER A 1 248 ? 23.174 -24.079 -4.505 1.00 61.44 248 SER A CA 1
ATOM 2069 C C . SER A 1 248 ? 23.106 -24.905 -5.790 1.00 61.44 248 SER A C 1
ATOM 2071 O O . SER A 1 248 ? 23.255 -24.379 -6.889 1.00 61.44 248 SER A O 1
ATOM 2073 N N . LYS A 1 249 ? 22.872 -26.219 -5.693 1.00 66.62 249 LYS A N 1
ATOM 2074 C CA . LYS A 1 249 ? 22.815 -27.093 -6.884 1.00 66.62 249 LYS A CA 1
ATOM 2075 C C . LYS A 1 249 ? 21.686 -26.704 -7.853 1.00 66.62 249 LYS A C 1
ATOM 2077 O O . LYS A 1 249 ? 21.794 -26.945 -9.052 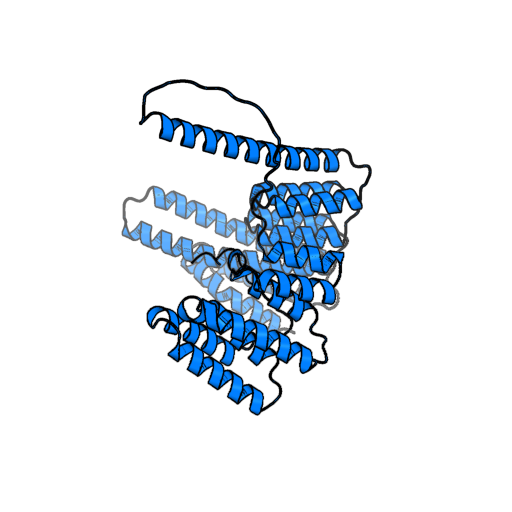1.00 66.62 249 LYS A O 1
ATOM 2082 N N . MET A 1 250 ? 20.656 -26.032 -7.346 1.00 70.94 250 MET A N 1
ATOM 2083 C CA . MET A 1 250 ? 19.618 -25.364 -8.136 1.00 70.94 250 MET A CA 1
ATOM 2084 C C . MET A 1 250 ? 20.204 -24.290 -9.065 1.00 70.94 250 MET A C 1
ATOM 2086 O O . MET A 1 250 ? 19.897 -24.259 -10.250 1.00 70.94 250 MET A O 1
ATOM 2090 N N . GLU A 1 251 ? 21.113 -23.465 -8.548 1.00 69.81 251 GLU A N 1
ATOM 2091 C CA . GLU A 1 251 ? 21.770 -22.381 -9.284 1.00 69.81 251 GLU A CA 1
ATOM 2092 C C . GLU A 1 251 ? 22.672 -22.936 -10.392 1.00 69.81 251 GLU A C 1
ATOM 2094 O O . GLU A 1 251 ? 22.633 -22.456 -11.519 1.00 69.81 251 GLU A O 1
ATOM 2099 N N . THR A 1 252 ? 23.366 -24.053 -10.133 1.00 76.31 252 THR A N 1
ATOM 2100 C CA . THR A 1 252 ? 24.169 -24.733 -11.165 1.00 76.31 252 THR A CA 1
ATOM 2101 C C . THR A 1 252 ? 23.328 -25.284 -12.323 1.00 76.31 252 THR A C 1
ATOM 2103 O O . THR A 1 252 ? 23.790 -25.314 -13.464 1.00 76.31 252 THR A O 1
ATOM 2106 N N . LEU A 1 253 ? 22.079 -25.694 -12.060 1.00 75.38 253 LEU A N 1
ATOM 2107 C CA . LEU A 1 253 ? 21.148 -26.114 -13.113 1.00 75.38 253 LEU A CA 1
ATOM 2108 C C . LEU A 1 253 ? 20.625 -24.913 -13.913 1.00 75.38 253 LEU A C 1
ATOM 2110 O O . LEU A 1 253 ? 20.467 -25.024 -15.128 1.00 75.38 253 LEU A O 1
ATOM 2114 N N . TYR A 1 254 ? 20.398 -23.769 -13.262 1.00 77.88 254 TYR A N 1
ATOM 2115 C CA . TYR A 1 254 ? 19.928 -22.544 -13.921 1.00 77.88 254 TYR A CA 1
ATOM 2116 C C . TYR A 1 254 ? 20.997 -21.918 -14.803 1.00 77.88 254 TYR A C 1
ATOM 2118 O O . TYR A 1 254 ? 20.719 -21.628 -15.964 1.00 77.88 254 TYR A O 1
ATOM 2126 N N . GLU A 1 255 ? 22.230 -21.820 -14.308 1.00 75.25 255 GLU A N 1
ATOM 2127 C CA . GLU A 1 255 ? 23.380 -21.376 -15.102 1.00 75.25 255 GLU A CA 1
ATOM 2128 C C . GLU A 1 255 ? 23.566 -22.264 -16.345 1.00 75.25 255 GLU A C 1
ATOM 2130 O O . GLU A 1 255 ? 23.790 -21.770 -17.451 1.00 75.25 255 GLU A O 1
ATOM 2135 N N . CYS A 1 256 ? 23.407 -23.586 -16.194 1.00 76.12 256 CYS A N 1
ATOM 2136 C CA . CYS A 1 256 ? 23.474 -24.514 -17.320 1.00 76.12 256 CYS A CA 1
ATOM 2137 C C . CYS A 1 256 ? 22.320 -24.301 -18.312 1.00 76.12 256 CYS A C 1
ATOM 2139 O O . CYS A 1 256 ? 22.544 -24.277 -19.521 1.00 76.12 256 CYS A O 1
ATOM 2141 N N . TYR A 1 257 ? 21.092 -24.117 -17.823 1.00 78.38 257 TYR A N 1
ATOM 2142 C CA . TYR A 1 257 ? 19.935 -23.855 -18.676 1.00 78.38 257 TYR A CA 1
ATOM 2143 C C . TYR A 1 257 ? 20.097 -22.571 -19.498 1.00 78.38 257 TYR A C 1
ATOM 2145 O O . TYR A 1 257 ? 19.895 -22.600 -20.713 1.00 78.38 257 TYR A O 1
ATOM 2153 N N . GLU A 1 258 ? 20.526 -21.476 -18.867 1.00 70.12 258 GLU A N 1
ATOM 2154 C CA . GLU A 1 258 ? 20.755 -20.195 -19.541 1.00 70.12 258 GLU A CA 1
ATOM 2155 C C . GLU A 1 258 ? 21.871 -20.277 -20.591 1.00 70.12 258 GLU A C 1
ATOM 2157 O O . GLU A 1 258 ? 21.756 -19.688 -21.666 1.00 70.12 258 GLU A O 1
ATOM 2162 N N . ALA A 1 259 ? 22.939 -21.031 -20.313 1.00 71.31 259 ALA A N 1
ATOM 2163 C CA . ALA A 1 259 ? 24.090 -21.121 -21.207 1.00 71.31 259 ALA A CA 1
ATOM 2164 C C . ALA A 1 259 ? 23.888 -22.094 -22.378 1.00 71.31 259 ALA A C 1
ATOM 2166 O O . ALA A 1 259 ? 24.474 -21.921 -23.452 1.00 71.31 259 ALA A O 1
ATOM 2167 N N . HIS A 1 260 ? 23.157 -23.184 -22.157 1.00 72.00 260 HIS A N 1
ATOM 2168 C CA . HIS A 1 260 ? 23.285 -24.394 -22.970 1.00 72.00 260 HIS A CA 1
ATOM 2169 C C . HIS A 1 260 ? 21.951 -25.041 -23.360 1.00 72.00 260 HIS A C 1
ATOM 2171 O O . HIS A 1 260 ? 21.949 -25.940 -24.207 1.00 72.00 260 HIS A O 1
ATOM 2177 N N . GLY A 1 261 ? 20.835 -24.563 -22.806 1.00 78.25 261 GLY A N 1
ATOM 2178 C CA . GLY A 1 261 ? 19.501 -25.085 -23.075 1.00 78.25 261 GLY A CA 1
ATOM 2179 C C . GLY A 1 261 ? 19.203 -26.417 -22.377 1.00 78.25 261 GLY A C 1
ATOM 2180 O O . GLY A 1 261 ? 20.067 -27.058 -21.780 1.00 78.25 261 GLY A O 1
ATOM 2181 N N . ILE A 1 262 ? 17.943 -26.844 -22.475 1.00 78.31 262 ILE A N 1
ATOM 2182 C CA . ILE A 1 262 ? 17.368 -27.925 -21.660 1.00 78.31 262 ILE A CA 1
ATOM 2183 C C . ILE A 1 262 ? 18.050 -29.282 -21.806 1.00 78.31 262 ILE A C 1
ATOM 2185 O O . ILE A 1 262 ? 18.201 -29.994 -20.818 1.00 78.31 262 ILE A O 1
ATOM 2189 N N . ASP A 1 263 ? 18.468 -29.661 -23.010 1.00 76.44 263 ASP A N 1
ATOM 2190 C CA . ASP A 1 263 ? 18.978 -31.014 -23.243 1.00 76.44 263 ASP A CA 1
ATOM 2191 C C . ASP A 1 263 ? 20.316 -31.231 -22.534 1.00 76.44 263 ASP A C 1
ATOM 2193 O O . ASP A 1 263 ? 20.565 -32.294 -21.968 1.00 76.44 263 ASP A O 1
ATOM 2197 N N . LYS A 1 264 ? 21.141 -30.183 -22.460 1.00 76.69 264 LYS A N 1
ATOM 2198 C CA . LYS A 1 264 ? 22.384 -30.198 -21.684 1.00 76.69 264 LYS A CA 1
ATOM 2199 C C . LYS A 1 264 ? 22.114 -30.105 -20.181 1.00 76.69 264 LYS A C 1
ATOM 2201 O O . LYS A 1 264 ? 22.793 -30.782 -19.413 1.00 76.69 264 LYS A O 1
ATOM 2206 N N . THR A 1 265 ? 21.092 -29.357 -19.756 1.00 80.31 265 THR A N 1
ATOM 2207 C CA . THR A 1 265 ? 20.660 -29.323 -18.348 1.00 80.31 265 THR A CA 1
ATOM 2208 C C . THR A 1 265 ? 20.169 -30.688 -17.862 1.00 80.31 265 THR A C 1
ATOM 2210 O O . THR A 1 265 ? 20.480 -31.078 -16.741 1.00 80.31 265 THR A O 1
ATOM 2213 N N . ARG A 1 266 ? 19.459 -31.448 -18.706 1.00 80.50 266 ARG A N 1
ATOM 2214 C CA . ARG A 1 266 ? 19.002 -32.817 -18.406 1.00 80.50 266 ARG A CA 1
ATOM 2215 C C . ARG A 1 266 ? 20.167 -33.776 -18.188 1.00 80.50 266 ARG A C 1
ATOM 2217 O O . ARG A 1 266 ? 20.182 -34.483 -17.186 1.00 80.50 266 ARG A O 1
ATOM 2224 N N . LEU A 1 267 ? 21.160 -33.756 -19.078 1.00 80.25 267 LEU A N 1
ATOM 2225 C CA . LEU A 1 267 ? 22.370 -34.572 -18.927 1.00 80.25 267 LEU A CA 1
ATOM 2226 C C . LEU A 1 267 ? 23.125 -34.213 -17.642 1.00 80.25 267 LEU A C 1
ATOM 2228 O O . LEU A 1 267 ? 23.519 -35.094 -16.883 1.00 80.25 267 LEU A O 1
ATOM 2232 N N . LEU A 1 268 ? 23.245 -32.915 -17.351 1.00 79.94 268 LEU A N 1
ATOM 2233 C CA . LEU A 1 268 ? 23.869 -32.439 -16.121 1.00 79.94 268 LEU A CA 1
ATOM 2234 C C . LEU A 1 268 ? 23.084 -32.877 -14.874 1.00 79.94 268 LEU A C 1
ATOM 2236 O O . LEU A 1 268 ? 23.694 -33.264 -13.881 1.00 79.94 268 LEU A O 1
ATOM 2240 N N . TYR A 1 269 ? 21.750 -32.876 -14.917 1.00 82.94 269 TYR A N 1
ATOM 2241 C CA . TYR A 1 269 ? 20.916 -33.410 -13.839 1.00 82.94 269 TYR A CA 1
ATOM 2242 C C . TYR A 1 269 ? 21.156 -34.911 -13.621 1.00 82.94 269 TYR A C 1
ATOM 2244 O O . TYR A 1 269 ? 21.366 -35.327 -12.483 1.00 82.94 269 TYR A O 1
ATOM 2252 N N . GLU A 1 270 ? 21.181 -35.717 -14.685 1.00 81.56 270 GLU A N 1
ATOM 2253 C CA . GLU A 1 270 ? 21.435 -37.161 -14.587 1.00 81.56 270 GLU A CA 1
ATOM 2254 C C . GLU A 1 270 ? 22.830 -37.464 -14.025 1.00 81.56 270 GLU A C 1
ATOM 2256 O O . GLU A 1 270 ? 22.992 -38.345 -13.177 1.00 81.56 270 GLU A O 1
ATOM 2261 N N . ASP A 1 271 ? 23.843 -36.708 -14.446 1.00 80.00 271 ASP A N 1
ATOM 2262 C CA . ASP A 1 271 ? 25.210 -36.861 -13.951 1.00 80.00 271 ASP A CA 1
ATOM 2263 C C . ASP A 1 271 ? 25.357 -36.407 -12.493 1.00 80.00 271 ASP A C 1
ATOM 2265 O O . ASP A 1 271 ? 26.062 -37.046 -11.704 1.00 80.00 271 ASP A O 1
ATOM 2269 N N . LEU A 1 272 ? 24.640 -35.353 -12.091 1.00 78.81 272 LEU A N 1
ATOM 2270 C CA . LEU A 1 272 ? 24.567 -34.941 -10.692 1.00 78.81 272 LEU A CA 1
ATOM 2271 C C . LEU A 1 272 ? 23.793 -35.953 -9.835 1.00 78.81 272 LEU A C 1
ATOM 2273 O O . LEU A 1 272 ? 24.196 -36.192 -8.698 1.00 78.81 272 LEU A O 1
ATOM 2277 N N . GLU A 1 273 ? 22.739 -36.581 -10.361 1.00 78.19 273 GLU A N 1
ATOM 2278 C CA . GLU A 1 273 ? 21.929 -37.582 -9.652 1.00 78.19 273 GLU A CA 1
ATOM 2279 C C . GLU A 1 273 ? 22.730 -38.862 -9.342 1.00 78.19 273 GLU A C 1
ATOM 2281 O O . GLU A 1 273 ? 22.587 -39.427 -8.250 1.00 78.19 273 GLU A O 1
ATOM 2286 N N . LYS A 1 274 ? 23.624 -39.288 -10.250 1.00 78.12 274 LYS A N 1
ATOM 2287 C CA . LYS A 1 274 ? 24.511 -40.456 -10.058 1.00 78.12 274 LYS A CA 1
ATOM 2288 C C . LYS A 1 274 ? 25.444 -40.308 -8.853 1.00 78.12 274 LYS A C 1
ATOM 2290 O O . LYS A 1 274 ? 25.821 -41.302 -8.234 1.00 78.12 274 LYS A O 1
ATOM 2295 N N . SER A 1 275 ? 25.816 -39.081 -8.492 1.00 72.69 275 SER A N 1
ATOM 2296 C CA . SER A 1 275 ? 26.664 -38.824 -7.330 1.00 72.69 275 SER A CA 1
ATOM 2297 C C . SER A 1 275 ? 25.831 -38.753 -6.051 1.00 72.69 275 SER A C 1
ATOM 2299 O O . SER A 1 275 ? 25.083 -37.802 -5.828 1.00 72.69 275 SER A O 1
ATOM 2301 N N . VAL A 1 276 ? 26.018 -39.721 -5.149 1.00 58.38 276 VAL A N 1
ATOM 2302 C CA . VAL A 1 276 ? 25.319 -39.791 -3.848 1.00 58.38 276 VAL A CA 1
ATOM 2303 C C . VAL A 1 276 ? 25.485 -38.501 -3.025 1.00 58.38 276 VAL A C 1
ATOM 2305 O O . VAL A 1 276 ? 24.561 -38.088 -2.331 1.00 58.38 276 VAL A O 1
ATOM 2308 N N . LYS A 1 277 ? 26.620 -37.798 -3.160 1.00 58.06 277 LYS A N 1
ATOM 2309 C CA . LYS A 1 277 ? 26.905 -36.532 -2.453 1.00 58.06 277 LYS A CA 1
ATOM 2310 C C . LYS A 1 277 ? 26.106 -35.328 -2.977 1.00 58.06 277 LYS A C 1
ATOM 2312 O O . LYS A 1 277 ? 26.012 -34.313 -2.291 1.00 58.06 277 LYS A O 1
ATOM 2317 N N . ASN A 1 278 ? 25.548 -35.424 -4.183 1.00 58.81 278 ASN A N 1
ATOM 2318 C CA . ASN A 1 278 ? 24.852 -34.330 -4.865 1.00 58.81 278 ASN A CA 1
ATOM 2319 C C . ASN A 1 278 ? 23.322 -34.462 -4.818 1.00 58.81 278 ASN A C 1
ATOM 2321 O O . ASN A 1 278 ? 22.621 -33.562 -5.277 1.00 58.81 278 ASN A O 1
ATOM 2325 N N . GLN A 1 279 ? 22.797 -35.539 -4.227 1.00 64.56 279 GLN A N 1
ATOM 2326 C CA . GLN A 1 279 ? 21.365 -35.758 -4.040 1.00 64.56 279 GLN A CA 1
ATOM 2327 C C . GLN A 1 279 ? 20.851 -34.874 -2.895 1.00 64.56 279 GLN A C 1
ATOM 2329 O O . GLN A 1 279 ? 20.635 -35.343 -1.783 1.00 64.56 279 GLN A O 1
ATOM 2334 N N . LYS A 1 280 ? 20.707 -33.571 -3.157 1.00 73.38 280 LYS A N 1
ATOM 2335 C CA . LYS A 1 280 ? 20.019 -32.605 -2.286 1.00 73.38 280 LYS A CA 1
ATOM 2336 C C . LYS A 1 280 ? 18.635 -32.297 -2.858 1.00 73.38 280 LYS A C 1
ATOM 2338 O O . LYS A 1 280 ? 18.456 -32.316 -4.073 1.00 73.38 280 LYS A O 1
ATOM 2343 N N . LEU A 1 281 ? 17.672 -31.938 -2.006 1.00 70.25 281 LEU A N 1
ATOM 2344 C CA . LEU A 1 281 ? 16.319 -31.547 -2.435 1.00 70.25 281 LEU A CA 1
ATOM 2345 C C . LEU A 1 281 ? 16.339 -30.389 -3.453 1.00 70.25 281 LEU A C 1
ATOM 2347 O O . LEU A 1 281 ? 15.557 -30.392 -4.402 1.00 70.25 281 LEU A O 1
ATOM 2351 N N . SER A 1 282 ? 17.287 -29.457 -3.311 1.00 72.94 282 SER A N 1
ATOM 2352 C CA . SER A 1 282 ? 17.478 -28.330 -4.233 1.00 72.94 282 SER A CA 1
ATOM 2353 C C . SER A 1 282 ? 17.797 -28.749 -5.674 1.00 72.94 282 SER A C 1
ATOM 2355 O O . SER A 1 282 ? 17.468 -28.010 -6.597 1.00 72.94 282 SER A O 1
ATOM 2357 N N . LEU A 1 283 ? 18.370 -29.941 -5.891 1.00 77.06 283 LEU A N 1
ATOM 2358 C CA . LEU A 1 283 ? 18.603 -30.490 -7.231 1.00 77.06 283 LEU A CA 1
ATOM 2359 C C . LEU A 1 283 ? 17.278 -30.841 -7.929 1.00 77.06 283 LEU A C 1
ATOM 2361 O O . LEU A 1 283 ? 17.061 -30.456 -9.075 1.00 77.06 283 LEU A O 1
ATOM 2365 N N . TYR A 1 284 ? 16.375 -31.537 -7.228 1.00 78.19 284 TYR A N 1
ATOM 2366 C CA . TYR A 1 284 ? 15.075 -31.943 -7.776 1.00 78.19 284 TYR A CA 1
ATOM 2367 C C . TYR A 1 284 ? 14.162 -30.736 -7.995 1.00 78.19 284 TYR A C 1
ATOM 2369 O O . TYR A 1 284 ? 13.547 -30.616 -9.049 1.00 78.19 284 TYR A O 1
ATOM 2377 N N . VAL A 1 285 ? 14.125 -29.810 -7.030 1.00 78.69 285 VAL A N 1
ATOM 2378 C CA . VAL A 1 285 ? 13.344 -28.566 -7.131 1.00 78.69 285 VAL A CA 1
ATOM 2379 C C . VAL A 1 285 ? 13.824 -27.707 -8.303 1.00 78.69 285 VAL A C 1
ATOM 2381 O O . VAL A 1 285 ? 13.000 -27.228 -9.080 1.00 78.69 285 VAL A O 1
ATOM 2384 N N . GLY A 1 286 ? 15.144 -27.563 -8.475 1.00 75.19 286 GLY A N 1
ATOM 2385 C CA . GLY A 1 286 ? 15.711 -26.853 -9.620 1.00 75.19 286 GLY A CA 1
ATOM 2386 C C . GLY A 1 286 ? 15.300 -27.485 -10.948 1.00 75.19 286 GLY A C 1
ATOM 2387 O O . GLY A 1 286 ? 14.840 -26.787 -11.846 1.00 75.19 286 GLY A O 1
ATOM 2388 N N . MET A 1 287 ? 15.369 -28.814 -11.058 1.00 81.75 287 MET A N 1
ATOM 2389 C CA . MET A 1 287 ? 14.986 -29.512 -12.288 1.00 81.75 287 MET A CA 1
ATOM 2390 C C . MET A 1 287 ? 13.484 -29.394 -12.605 1.00 81.75 287 MET A C 1
ATOM 2392 O O . MET A 1 287 ? 13.116 -29.184 -13.760 1.00 81.75 287 MET A O 1
ATOM 2396 N N . ILE A 1 288 ? 12.614 -29.466 -11.591 1.00 81.38 288 ILE A N 1
ATOM 2397 C CA . ILE A 1 288 ? 11.162 -29.258 -11.745 1.00 81.38 288 ILE A CA 1
ATOM 2398 C C . ILE A 1 288 ? 10.874 -27.853 -12.290 1.00 81.38 288 ILE A C 1
ATOM 2400 O O . ILE A 1 288 ? 10.056 -27.699 -13.197 1.00 81.38 288 ILE A O 1
ATOM 2404 N N . GLN A 1 289 ? 11.572 -26.830 -11.787 1.00 77.88 289 GLN A N 1
ATOM 2405 C CA . GLN A 1 289 ? 11.397 -25.454 -12.255 1.00 77.88 289 GLN A CA 1
ATOM 2406 C C . GLN A 1 289 ? 11.846 -25.282 -13.701 1.00 77.88 289 GLN A C 1
ATOM 2408 O O . GLN A 1 289 ? 11.076 -24.761 -14.506 1.00 77.88 289 GLN A O 1
ATOM 2413 N N . VAL A 1 290 ? 13.024 -25.798 -14.059 1.00 77.94 290 VAL A N 1
ATOM 2414 C CA . VAL A 1 290 ? 13.503 -25.736 -15.445 1.00 77.94 290 VAL A CA 1
ATOM 2415 C C . VAL A 1 290 ? 12.523 -26.427 -16.406 1.00 77.94 290 VAL A C 1
ATOM 2417 O O . VAL A 1 290 ? 12.195 -25.864 -17.448 1.00 77.94 290 VAL A O 1
ATOM 2420 N N . GLU A 1 291 ? 12.003 -27.609 -16.063 1.00 79.56 291 GLU A N 1
ATOM 2421 C CA . GLU A 1 291 ? 11.028 -28.315 -16.912 1.00 79.56 291 GLU A CA 1
ATOM 2422 C C . GLU A 1 291 ? 9.668 -27.597 -16.970 1.00 79.56 291 GLU A C 1
ATOM 2424 O O . GLU A 1 291 ? 9.037 -27.545 -18.027 1.00 79.56 291 GLU A O 1
ATOM 2429 N N . SER A 1 292 ? 9.224 -26.978 -15.871 1.00 76.06 292 SER A N 1
ATOM 2430 C CA . SER A 1 292 ? 7.979 -26.195 -15.851 1.00 76.06 292 SER A CA 1
ATOM 2431 C C . SER A 1 292 ? 8.061 -24.890 -16.652 1.00 76.06 292 SER A C 1
ATOM 2433 O O . SER A 1 292 ? 7.056 -24.474 -17.227 1.00 76.06 292 SER A O 1
ATOM 2435 N N . TRP A 1 293 ? 9.243 -24.273 -16.791 1.00 75.75 293 TRP A N 1
ATOM 2436 C CA . TRP A 1 293 ? 9.443 -23.127 -17.693 1.00 75.75 293 TRP A CA 1
ATOM 2437 C C . TRP A 1 293 ? 9.225 -23.476 -19.165 1.00 75.75 293 TRP A C 1
ATOM 2439 O O . TRP A 1 293 ? 8.902 -22.601 -19.967 1.00 75.75 293 TRP A O 1
ATOM 2449 N N . GLN A 1 294 ? 9.389 -24.748 -19.524 1.00 70.94 294 GLN A N 1
ATOM 2450 C CA . GLN A 1 294 ? 9.214 -25.230 -20.890 1.00 70.94 294 GLN A CA 1
ATOM 2451 C C . GLN A 1 294 ? 7.804 -25.730 -21.197 1.00 70.94 294 GLN A C 1
ATOM 2453 O O . GLN A 1 294 ? 7.560 -26.213 -22.310 1.00 70.94 294 GLN A O 1
ATOM 2458 N N . LEU A 1 295 ? 6.874 -25.638 -20.243 1.00 66.88 295 LEU A N 1
ATOM 2459 C CA . LEU A 1 295 ? 5.494 -26.038 -20.469 1.00 66.88 295 LEU A CA 1
ATOM 2460 C C . LEU A 1 295 ? 4.836 -25.062 -21.462 1.00 66.88 295 LEU A C 1
ATOM 2462 O O . LEU A 1 295 ? 4.499 -23.925 -21.132 1.00 66.88 295 LEU A O 1
ATOM 2466 N N . ALA A 1 296 ? 4.672 -25.501 -22.711 1.00 56.44 296 ALA A N 1
ATOM 2467 C CA . ALA A 1 296 ? 3.907 -24.765 -23.712 1.00 56.44 296 ALA A CA 1
ATOM 2468 C C . ALA A 1 296 ? 2.401 -24.814 -23.384 1.00 56.44 296 ALA A C 1
ATOM 2470 O O . ALA A 1 296 ? 1.939 -25.714 -22.687 1.00 56.44 296 ALA A O 1
ATOM 2471 N N . LYS A 1 297 ? 1.610 -23.873 -23.929 1.00 54.34 297 LYS A N 1
ATOM 2472 C CA . LYS A 1 297 ? 0.141 -23.816 -23.730 1.00 54.34 297 LYS A CA 1
ATOM 2473 C C . LYS A 1 297 ? -0.580 -25.119 -24.117 1.00 54.34 297 LYS A C 1
ATOM 2475 O O . LYS A 1 297 ? -1.623 -25.440 -23.544 1.00 54.34 297 LYS A O 1
ATOM 2480 N N . ASP A 1 298 ? 0.004 -25.870 -25.045 1.00 52.34 298 ASP A N 1
ATOM 2481 C CA . ASP A 1 298 ? -0.454 -27.184 -25.483 1.00 52.34 298 ASP A CA 1
ATOM 2482 C C . ASP A 1 298 ? 0.325 -28.267 -24.724 1.00 52.34 298 ASP A C 1
ATOM 2484 O O . ASP A 1 298 ? 1.220 -28.899 -25.276 1.00 52.34 298 ASP A O 1
ATOM 2488 N N . ASN A 1 299 ? 0.034 -28.415 -23.425 1.00 60.41 299 ASN A N 1
ATOM 2489 C CA . ASN A 1 299 ? 0.657 -29.369 -22.495 1.00 60.41 299 ASN A CA 1
ATOM 2490 C C . ASN A 1 299 ? 1.035 -30.708 -23.167 1.00 60.41 299 ASN A C 1
ATOM 2492 O O . ASN A 1 299 ? 0.185 -31.590 -23.325 1.00 60.41 299 ASN A O 1
ATOM 2496 N N . SER A 1 300 ? 2.308 -30.892 -23.533 1.00 69.88 300 SER A N 1
ATOM 2497 C CA . SER A 1 300 ? 2.762 -32.161 -24.103 1.00 69.88 300 SER A CA 1
ATOM 2498 C C . SER A 1 300 ? 2.760 -33.228 -23.013 1.00 69.88 300 SER A C 1
ATOM 2500 O O . SER A 1 300 ? 3.422 -33.080 -21.983 1.00 69.88 300 SER A O 1
ATOM 2502 N N . LYS A 1 301 ? 2.042 -34.334 -23.243 1.00 70.19 301 LYS A N 1
ATOM 2503 C CA . LYS A 1 301 ? 1.946 -35.465 -22.302 1.00 70.19 301 LYS A CA 1
ATOM 2504 C C . LYS A 1 301 ? 3.330 -35.960 -21.856 1.00 70.19 301 LYS A C 1
ATOM 2506 O O . LYS A 1 301 ? 3.534 -36.233 -20.680 1.00 70.19 301 LYS A O 1
ATOM 2511 N N . GLN A 1 302 ? 4.304 -35.960 -22.768 1.00 72.75 302 GLN A N 1
ATOM 2512 C CA . GLN A 1 302 ? 5.685 -36.361 -22.484 1.00 72.75 302 GLN A CA 1
ATOM 2513 C C . GLN A 1 302 ? 6.407 -35.419 -21.507 1.00 72.75 302 GLN A C 1
ATOM 2515 O O . GLN A 1 302 ? 7.221 -35.882 -20.715 1.00 72.75 302 GLN A O 1
ATOM 2520 N N . GLN A 1 303 ? 6.131 -34.111 -21.541 1.00 72.31 303 GLN A N 1
ATOM 2521 C CA . GLN A 1 303 ? 6.721 -33.152 -20.596 1.00 72.31 303 GLN A CA 1
ATOM 2522 C C . GLN A 1 303 ? 6.092 -33.295 -19.206 1.00 72.31 303 GLN A C 1
ATOM 2524 O O . GLN A 1 303 ? 6.808 -33.293 -18.206 1.00 72.31 303 GLN A O 1
ATOM 2529 N N . LEU A 1 304 ? 4.772 -33.508 -19.140 1.00 76.31 304 LEU A N 1
ATOM 2530 C CA . LEU A 1 304 ? 4.079 -33.780 -17.877 1.00 76.31 304 LEU A CA 1
ATOM 2531 C C . LEU A 1 304 ? 4.601 -35.062 -17.214 1.00 76.31 304 LEU A C 1
ATOM 2533 O O . LEU A 1 304 ? 4.879 -35.063 -16.018 1.00 76.31 304 LEU A O 1
ATOM 2537 N N . ASP A 1 305 ? 4.799 -36.130 -17.989 1.00 77.75 305 ASP A N 1
ATOM 2538 C CA . ASP A 1 305 ? 5.307 -37.405 -17.472 1.00 77.75 305 ASP A CA 1
ATOM 2539 C C . ASP A 1 305 ? 6.757 -37.301 -16.963 1.00 77.75 305 ASP A C 1
ATOM 2541 O O . ASP A 1 305 ? 7.111 -37.942 -15.971 1.00 77.75 305 ASP A O 1
ATOM 2545 N N . ARG A 1 306 ? 7.585 -36.429 -17.557 1.00 80.44 306 ARG A N 1
ATOM 2546 C CA . ARG A 1 306 ? 8.937 -36.130 -17.047 1.00 80.44 306 ARG A CA 1
ATOM 2547 C C . ARG A 1 306 ? 8.901 -35.404 -15.706 1.00 80.44 306 ARG A C 1
ATOM 2549 O O . ARG A 1 306 ? 9.603 -35.808 -14.783 1.00 80.44 306 ARG A O 1
ATOM 2556 N N . ILE A 1 307 ? 8.064 -34.373 -15.578 1.00 80.88 307 ILE A N 1
ATOM 2557 C CA . ILE A 1 307 ? 7.917 -33.621 -14.323 1.00 80.88 307 ILE A CA 1
ATOM 2558 C C . ILE A 1 307 ? 7.409 -34.545 -13.208 1.00 80.88 307 ILE A C 1
ATOM 2560 O O . ILE A 1 307 ? 7.970 -34.557 -12.112 1.00 80.88 307 ILE A O 1
ATOM 2564 N N . ARG A 1 308 ? 6.421 -35.398 -13.509 1.00 83.50 308 ARG A N 1
ATOM 2565 C CA . ARG A 1 308 ? 5.918 -36.436 -12.591 1.00 83.50 308 ARG A CA 1
ATOM 2566 C C . ARG A 1 308 ? 7.018 -37.379 -12.121 1.00 83.50 308 ARG A C 1
ATOM 2568 O O . ARG A 1 308 ? 7.126 -37.636 -10.927 1.00 83.50 308 ARG A O 1
ATOM 2575 N N . ALA A 1 309 ? 7.863 -37.857 -13.034 1.00 83.25 309 ALA A N 1
ATOM 2576 C CA . ALA A 1 309 ? 8.974 -38.735 -12.680 1.00 83.25 309 ALA A CA 1
ATOM 2577 C C . ALA A 1 309 ? 9.961 -38.061 -11.710 1.00 83.25 309 ALA A C 1
ATOM 2579 O O . ALA A 1 309 ? 10.469 -38.716 -10.799 1.00 83.25 309 ALA A O 1
ATOM 2580 N N . ILE A 1 310 ? 10.211 -36.756 -11.864 1.00 82.06 310 ILE A N 1
ATOM 2581 C CA . ILE A 1 310 ? 11.083 -36.002 -10.952 1.00 82.06 310 ILE A CA 1
ATOM 2582 C C . ILE A 1 310 ? 10.411 -35.818 -9.580 1.00 82.06 310 ILE A C 1
ATOM 2584 O O . ILE A 1 310 ? 11.072 -36.015 -8.558 1.00 82.06 310 ILE A O 1
ATOM 2588 N N . TYR A 1 311 ? 9.105 -35.525 -9.533 1.00 80.38 311 TYR A N 1
ATOM 2589 C CA . TYR A 1 311 ? 8.346 -35.461 -8.276 1.00 80.38 311 TYR A CA 1
ATOM 2590 C C . TYR A 1 311 ? 8.341 -36.799 -7.528 1.00 80.38 311 TYR A C 1
ATOM 2592 O O . TYR A 1 311 ? 8.643 -36.825 -6.338 1.00 80.38 311 TYR A O 1
ATOM 2600 N N . GLU A 1 312 ? 8.069 -37.915 -8.208 1.00 82.69 312 GLU A N 1
ATOM 2601 C CA . GLU A 1 312 ? 8.070 -39.251 -7.592 1.00 82.69 312 GLU A CA 1
ATOM 2602 C C . GLU A 1 312 ? 9.457 -39.624 -7.045 1.00 82.69 312 GLU A C 1
ATOM 2604 O O . GLU A 1 312 ? 9.577 -40.122 -5.922 1.00 82.69 312 GLU A O 1
ATOM 2609 N N . LYS A 1 313 ? 10.531 -39.296 -7.778 1.00 81.81 313 LYS A N 1
ATOM 2610 C CA . LYS A 1 313 ? 11.912 -39.461 -7.294 1.00 81.81 313 LYS A CA 1
ATOM 2611 C C . LYS A 1 313 ? 12.195 -38.618 -6.047 1.00 81.81 313 LYS A C 1
ATOM 2613 O O . LYS A 1 313 ? 12.825 -39.108 -5.108 1.00 81.81 313 LYS A O 1
ATOM 2618 N N . ALA A 1 314 ? 11.727 -37.370 -6.017 1.00 80.94 314 ALA A N 1
ATOM 2619 C CA . ALA A 1 314 ? 11.903 -36.479 -4.873 1.00 80.94 314 ALA A CA 1
ATOM 2620 C C . ALA A 1 314 ? 11.111 -36.970 -3.648 1.00 80.94 314 ALA A C 1
ATOM 2622 O O . ALA A 1 314 ? 11.637 -37.000 -2.534 1.00 80.94 314 ALA A O 1
ATOM 2623 N N . ILE A 1 315 ? 9.871 -37.415 -3.854 1.00 82.12 315 ILE A N 1
ATOM 2624 C CA . ILE A 1 315 ? 8.987 -37.941 -2.810 1.00 82.12 315 ILE A CA 1
ATOM 2625 C C . ILE A 1 315 ? 9.535 -39.244 -2.226 1.00 82.12 315 ILE A C 1
ATOM 2627 O O . ILE A 1 315 ? 9.542 -39.404 -1.007 1.00 82.12 315 ILE A O 1
ATOM 2631 N N . SER A 1 316 ? 10.072 -40.141 -3.056 1.00 80.75 316 SER A N 1
ATOM 2632 C CA . SER A 1 316 ? 10.680 -41.386 -2.575 1.00 80.75 316 SER A CA 1
ATOM 2633 C C . SER A 1 316 ? 11.844 -41.150 -1.603 1.00 80.75 316 SER A C 1
ATOM 2635 O O . SER A 1 316 ? 12.127 -42.029 -0.793 1.00 80.75 316 SER A O 1
ATOM 2637 N N . LYS A 1 317 ? 12.524 -39.995 -1.681 1.00 77.56 317 LYS A N 1
ATOM 2638 C CA . LYS A 1 317 ? 13.677 -39.658 -0.829 1.00 77.56 317 LYS A CA 1
ATOM 2639 C C . LYS A 1 317 ? 13.332 -38.715 0.326 1.00 77.56 317 LYS A C 1
ATOM 2641 O O . LYS A 1 317 ? 13.890 -38.862 1.407 1.00 77.56 317 LYS A O 1
ATOM 2646 N N . TYR A 1 318 ? 12.422 -37.760 0.118 1.00 75.25 318 TYR A N 1
ATOM 2647 C CA . TYR A 1 318 ? 12.137 -36.673 1.073 1.00 75.25 318 TYR A CA 1
ATOM 2648 C C . TYR A 1 318 ? 10.670 -36.580 1.515 1.00 75.25 318 TYR A C 1
ATOM 2650 O O . TYR A 1 318 ? 10.316 -35.693 2.298 1.00 75.25 318 TYR A O 1
ATOM 2658 N N . GLY A 1 319 ? 9.810 -37.486 1.043 1.00 69.62 319 GLY A N 1
ATOM 2659 C CA . GLY A 1 319 ? 8.360 -37.423 1.229 1.00 69.62 319 GLY A CA 1
ATOM 2660 C C . GLY A 1 319 ? 7.892 -37.503 2.683 1.00 69.62 319 GLY A C 1
ATOM 2661 O O . GLY A 1 319 ? 6.842 -36.956 2.995 1.00 69.62 319 GLY A O 1
ATOM 2662 N N . GLN A 1 320 ? 8.675 -38.103 3.584 1.00 71.19 320 GLN A N 1
ATOM 2663 C CA . GLN A 1 320 ? 8.296 -38.238 4.998 1.00 71.19 320 GLN A CA 1
ATOM 2664 C C . GLN A 1 320 ? 8.357 -36.901 5.759 1.00 71.19 320 GLN A C 1
ATOM 2666 O O . GLN A 1 320 ? 7.498 -36.613 6.593 1.00 71.19 320 GLN A O 1
ATOM 2671 N N . ASN A 1 321 ? 9.342 -36.050 5.442 1.00 69.25 321 ASN A N 1
ATOM 2672 C CA . ASN A 1 321 ? 9.655 -34.858 6.242 1.00 69.25 321 ASN A CA 1
ATOM 2673 C C . ASN A 1 321 ? 9.164 -33.546 5.617 1.00 69.25 321 ASN A C 1
ATOM 2675 O O . ASN A 1 321 ? 8.941 -32.568 6.343 1.00 69.25 321 ASN A O 1
ATOM 2679 N N . LYS A 1 322 ? 8.991 -33.506 4.289 1.00 73.56 322 LYS A N 1
ATOM 2680 C CA . LYS A 1 322 ? 8.767 -32.270 3.525 1.00 73.56 322 LYS A CA 1
ATOM 2681 C C . LYS A 1 322 ? 7.337 -32.205 2.970 1.00 73.56 322 LYS A C 1
ATOM 2683 O O . LYS A 1 322 ? 7.069 -32.516 1.815 1.00 73.56 322 LYS A O 1
ATOM 2688 N N . ALA A 1 323 ? 6.420 -31.713 3.802 1.00 69.19 323 ALA A N 1
ATOM 2689 C CA . ALA A 1 323 ? 5.002 -31.491 3.486 1.00 69.19 323 ALA A CA 1
ATOM 2690 C C . ALA A 1 323 ? 4.753 -30.596 2.253 1.00 69.19 323 ALA A C 1
ATOM 2692 O O . ALA A 1 323 ? 3.808 -30.815 1.497 1.00 69.19 323 ALA A O 1
ATOM 2693 N N . LYS A 1 324 ? 5.617 -29.593 2.037 1.00 73.12 324 LYS A N 1
ATOM 2694 C CA . LYS A 1 324 ? 5.519 -28.638 0.920 1.00 73.12 324 LYS A CA 1
ATOM 2695 C C . LYS A 1 324 ? 5.666 -29.321 -0.445 1.00 73.12 324 LYS A C 1
ATOM 2697 O O . LYS A 1 324 ? 4.954 -28.959 -1.372 1.00 73.12 324 LYS A O 1
ATOM 2702 N N . LEU A 1 325 ? 6.505 -30.357 -0.534 1.00 76.06 325 LEU A N 1
ATOM 2703 C CA . LEU A 1 325 ? 6.739 -31.112 -1.768 1.00 76.06 325 LEU A CA 1
ATOM 2704 C C . LEU A 1 325 ? 5.469 -31.828 -2.256 1.00 76.06 325 LEU A C 1
ATOM 2706 O O . LEU A 1 325 ? 5.170 -31.814 -3.446 1.00 76.06 325 LEU A O 1
ATOM 2710 N N . TRP A 1 326 ? 4.690 -32.399 -1.333 1.00 75.88 326 TRP A N 1
ATOM 2711 C CA . TRP A 1 326 ? 3.406 -33.032 -1.650 1.00 75.88 326 TRP A CA 1
ATOM 2712 C C . TRP A 1 326 ? 2.351 -32.025 -2.101 1.00 75.88 326 TRP A C 1
ATOM 2714 O O . TRP A 1 326 ? 1.609 -32.293 -3.041 1.00 75.88 326 TRP A O 1
ATOM 2724 N N . TYR A 1 327 ? 2.303 -30.855 -1.460 1.00 73.50 327 TYR A N 1
ATOM 2725 C CA . TYR A 1 327 ? 1.394 -29.784 -1.862 1.00 73.50 327 TYR A CA 1
ATOM 2726 C C . TYR A 1 327 ? 1.722 -29.247 -3.264 1.00 73.50 327 TYR A C 1
ATOM 2728 O O . TYR A 1 327 ? 0.817 -29.116 -4.083 1.00 73.50 327 TYR A O 1
ATOM 2736 N N . GLU A 1 328 ? 3.001 -28.994 -3.567 1.00 73.81 328 GLU A N 1
ATOM 2737 C CA . GLU A 1 328 ? 3.431 -28.547 -4.902 1.00 73.81 328 GLU A CA 1
ATOM 2738 C C . GLU A 1 328 ? 3.095 -29.586 -5.978 1.00 73.81 328 GLU A C 1
ATOM 2740 O O . GLU A 1 328 ? 2.650 -29.221 -7.066 1.00 73.81 328 GLU A O 1
ATOM 2745 N N . TYR A 1 329 ? 3.221 -30.880 -5.661 1.00 78.50 329 TYR A N 1
ATOM 2746 C CA . TYR A 1 329 ? 2.851 -31.938 -6.596 1.00 78.50 329 TYR A CA 1
ATOM 2747 C C . TYR A 1 329 ? 1.334 -31.990 -6.856 1.00 78.50 329 TYR A C 1
ATOM 2749 O O . TYR A 1 329 ? 0.900 -32.073 -8.007 1.00 78.50 329 TYR A O 1
ATOM 2757 N N . LEU A 1 330 ? 0.513 -31.855 -5.808 1.00 76.44 330 LEU A N 1
ATOM 2758 C CA . LEU A 1 330 ? -0.948 -31.774 -5.934 1.00 76.44 330 LEU A CA 1
ATOM 2759 C C . LEU A 1 330 ? -1.389 -30.534 -6.724 1.00 76.44 330 LEU A C 1
ATOM 2761 O O . LEU A 1 330 ? -2.279 -30.625 -7.568 1.00 76.44 330 LEU A O 1
ATOM 2765 N N . GLN A 1 331 ? -0.750 -29.385 -6.489 1.00 75.88 331 GLN A N 1
ATOM 2766 C CA . GLN A 1 331 ? -1.011 -28.153 -7.232 1.00 75.88 331 GLN A CA 1
ATOM 2767 C C . GLN A 1 331 ? -0.659 -28.306 -8.718 1.00 75.88 331 GLN A C 1
ATOM 2769 O O . GLN A 1 331 ? -1.441 -27.893 -9.576 1.00 75.88 331 GLN A O 1
ATOM 2774 N N . PHE A 1 332 ? 0.481 -28.931 -9.026 1.00 79.56 332 PHE A N 1
ATOM 2775 C CA . PHE A 1 332 ? 0.908 -29.209 -10.396 1.00 79.56 332 PHE A CA 1
ATOM 2776 C C . PHE A 1 332 ? -0.099 -30.090 -11.151 1.00 79.56 332 PHE A C 1
ATOM 2778 O O . PHE A 1 332 ? -0.466 -29.768 -12.284 1.00 79.56 332 PHE A O 1
ATOM 2785 N N . GLU A 1 333 ? -0.584 -31.173 -10.537 1.00 78.56 333 GLU A N 1
ATOM 2786 C CA . GLU A 1 333 ? -1.590 -32.040 -11.166 1.00 78.56 333 GLU A CA 1
ATOM 2787 C C . GLU A 1 333 ? -2.947 -31.336 -11.296 1.00 78.56 333 GLU A C 1
ATOM 2789 O O . GLU A 1 333 ? -3.600 -31.462 -12.327 1.00 78.56 333 GLU A O 1
ATOM 2794 N N . HIS A 1 334 ? -3.353 -30.521 -10.317 1.00 73.44 334 HIS A N 1
ATOM 2795 C CA . HIS A 1 334 ? -4.611 -29.771 -10.391 1.00 73.44 334 HIS A CA 1
ATOM 2796 C C . HIS A 1 334 ? -4.616 -28.721 -11.515 1.00 73.44 334 HIS A C 1
ATOM 2798 O O . HIS A 1 334 ? -5.625 -28.523 -12.187 1.00 73.44 334 HIS A O 1
ATOM 2804 N N . GLN A 1 335 ? -3.483 -28.059 -11.765 1.00 72.00 335 GLN A N 1
ATOM 2805 C CA . GLN A 1 335 ? -3.363 -27.057 -12.832 1.00 72.00 335 GLN A CA 1
ATOM 2806 C C . GLN A 1 335 ? -3.340 -27.675 -14.239 1.00 72.00 335 GLN A C 1
ATOM 2808 O O . GLN A 1 335 ? -3.774 -27.032 -15.205 1.00 72.00 335 GLN A O 1
ATOM 2813 N N . ASN A 1 336 ? -2.844 -28.912 -14.353 1.00 68.50 336 ASN A N 1
ATOM 2814 C CA . ASN A 1 336 ? -2.636 -29.603 -15.625 1.00 68.50 336 ASN A CA 1
ATOM 2815 C C . ASN A 1 336 ? -3.680 -30.685 -15.940 1.00 68.50 336 ASN A C 1
ATOM 2817 O O . ASN A 1 336 ? -3.782 -31.083 -17.103 1.00 68.50 336 ASN A O 1
ATOM 2821 N N . GLY A 1 337 ? -4.464 -31.118 -14.951 1.00 64.50 337 GLY A N 1
ATOM 2822 C CA . GLY A 1 337 ? -5.535 -32.096 -15.101 1.00 64.50 337 GLY A CA 1
ATOM 2823 C C . GLY A 1 337 ? -6.696 -31.540 -15.921 1.00 64.50 337 GLY A C 1
ATOM 2824 O O . GLY A 1 337 ? -7.283 -30.513 -15.583 1.00 64.50 337 GLY A O 1
ATOM 2825 N N . LYS A 1 338 ? -7.018 -32.211 -17.030 1.00 60.41 338 LYS A N 1
ATOM 2826 C CA . LYS A 1 338 ? -8.165 -31.868 -17.893 1.00 60.41 338 LYS A CA 1
ATOM 2827 C C . LYS A 1 338 ? -9.198 -33.002 -17.952 1.00 60.41 338 LYS A C 1
ATOM 2829 O O . LYS A 1 338 ? -10.299 -32.766 -18.439 1.00 60.41 338 LYS A O 1
ATOM 2834 N N . SER A 1 339 ? -8.852 -34.206 -17.478 1.00 60.72 339 SER A N 1
ATOM 2835 C CA . SER A 1 339 ? -9.663 -35.427 -17.584 1.00 60.72 339 SER A CA 1
ATOM 2836 C C . SER A 1 339 ? -10.013 -36.037 -16.218 1.00 60.72 339 SER A C 1
ATOM 2838 O O . SER A 1 339 ? -9.342 -35.789 -15.219 1.00 60.72 339 SER A O 1
ATOM 2840 N N . LEU A 1 340 ? -11.046 -36.886 -16.181 1.00 53.28 340 LEU A N 1
ATOM 2841 C CA . LEU A 1 340 ? -11.500 -37.608 -14.983 1.00 53.28 340 LEU A CA 1
ATOM 2842 C C . LEU A 1 340 ? -10.413 -38.540 -14.411 1.00 53.28 340 LEU A C 1
ATOM 2844 O O . LEU A 1 340 ? -10.269 -38.655 -13.197 1.00 53.28 340 LEU A O 1
ATOM 2848 N N . GLU A 1 341 ? -9.582 -39.127 -15.277 1.00 61.69 341 GLU A N 1
ATOM 2849 C CA . GLU A 1 341 ? -8.424 -39.937 -14.870 1.00 61.69 341 GLU A CA 1
ATOM 2850 C C . GLU A 1 341 ? -7.360 -39.122 -14.112 1.00 61.69 341 GLU A C 1
ATOM 2852 O O . GLU A 1 341 ? -6.644 -39.670 -13.274 1.00 61.69 341 GLU A O 1
ATOM 2857 N N . ASP A 1 342 ? -7.248 -37.815 -14.376 1.00 67.50 342 ASP A N 1
ATOM 2858 C CA . ASP A 1 342 ? -6.293 -36.941 -13.686 1.00 67.50 342 ASP A CA 1
ATOM 2859 C C . ASP A 1 342 ? -6.776 -36.622 -12.259 1.00 67.50 342 ASP A C 1
ATOM 2861 O O . ASP A 1 342 ? -5.968 -36.531 -11.336 1.00 67.50 342 ASP A O 1
ATOM 2865 N N . LEU A 1 343 ? -8.095 -36.542 -12.043 1.00 64.31 343 LEU A N 1
ATOM 2866 C CA . LEU A 1 343 ? -8.696 -36.365 -10.714 1.00 64.31 343 LEU A CA 1
ATOM 2867 C C . LEU A 1 343 ? -8.492 -37.598 -9.824 1.00 64.31 343 LEU A C 1
ATOM 2869 O O . LEU A 1 343 ? -8.166 -37.460 -8.645 1.00 64.31 343 LEU A O 1
ATOM 2873 N N . GLU A 1 344 ? -8.603 -38.806 -10.385 1.00 68.44 344 GLU A N 1
ATOM 2874 C CA . GLU A 1 344 ? -8.261 -40.033 -9.656 1.00 68.44 344 GLU A CA 1
ATOM 2875 C C . GLU A 1 344 ? -6.785 -40.067 -9.251 1.00 68.44 344 GLU A C 1
ATOM 2877 O O . GLU A 1 344 ? -6.453 -40.518 -8.155 1.00 68.44 344 GLU A O 1
ATOM 2882 N N . ARG A 1 345 ? -5.883 -39.566 -10.102 1.00 72.19 345 ARG A N 1
ATOM 2883 C CA . ARG A 1 345 ? -4.454 -39.475 -9.767 1.00 72.19 345 ARG A CA 1
ATOM 2884 C C . ARG A 1 345 ? -4.200 -38.493 -8.636 1.00 72.19 345 ARG A C 1
ATOM 2886 O O . ARG A 1 345 ? -3.457 -38.834 -7.722 1.00 72.19 345 ARG A O 1
ATOM 2893 N N . ILE A 1 346 ? -4.837 -37.323 -8.661 1.00 74.38 346 ILE A N 1
ATOM 2894 C CA . ILE A 1 346 ? -4.742 -36.339 -7.573 1.00 74.38 346 ILE A CA 1
ATOM 2895 C C . ILE A 1 346 ? -5.181 -36.978 -6.249 1.00 74.38 346 ILE A C 1
ATOM 2897 O O . ILE A 1 346 ? -4.474 -36.859 -5.249 1.00 74.38 346 ILE A O 1
ATOM 2901 N N . ASN A 1 347 ? -6.288 -37.726 -6.254 1.00 73.06 347 ASN A N 1
ATOM 2902 C CA . ASN A 1 347 ? -6.764 -38.428 -5.061 1.00 73.06 347 ASN A CA 1
ATOM 2903 C C . ASN A 1 347 ? -5.773 -39.501 -4.585 1.00 73.06 347 ASN A C 1
ATOM 2905 O O . ASN A 1 347 ? -5.451 -39.543 -3.400 1.00 73.06 347 ASN A O 1
ATOM 2909 N N . ARG A 1 348 ? -5.190 -40.294 -5.493 1.00 78.19 348 ARG A N 1
ATOM 2910 C CA . ARG A 1 348 ? -4.148 -41.279 -5.139 1.00 78.19 348 ARG A CA 1
ATOM 2911 C C . ARG A 1 348 ? -2.891 -40.622 -4.559 1.00 78.19 348 ARG A C 1
ATOM 2913 O O . ARG A 1 348 ? -2.285 -41.164 -3.637 1.00 78.19 348 ARG A O 1
ATOM 2920 N N . ILE A 1 349 ? -2.479 -39.466 -5.081 1.00 79.50 349 ILE A N 1
ATOM 2921 C CA . ILE A 1 349 ? -1.336 -38.702 -4.551 1.00 79.50 349 ILE A CA 1
ATOM 2922 C C . ILE A 1 349 ? -1.666 -38.164 -3.157 1.00 79.50 349 ILE A C 1
ATOM 2924 O O . ILE A 1 349 ? -0.827 -38.237 -2.262 1.00 79.50 349 ILE A O 1
ATOM 2928 N N . TYR A 1 350 ? -2.888 -37.674 -2.950 1.00 75.94 350 TYR A N 1
ATOM 2929 C CA . TYR A 1 350 ? -3.354 -37.175 -1.661 1.00 75.94 350 TYR A CA 1
ATOM 2930 C C . TYR A 1 350 ? -3.410 -38.279 -0.594 1.00 75.94 350 TYR A C 1
ATOM 2932 O O . TYR A 1 350 ? -2.889 -38.094 0.505 1.00 75.94 350 TYR A O 1
ATOM 2940 N N . GLU A 1 351 ? -3.944 -39.456 -0.927 1.00 75.81 351 GLU A N 1
ATOM 2941 C CA . GLU A 1 351 ? -3.954 -40.624 -0.035 1.00 75.81 351 GLU A CA 1
ATOM 2942 C C . GLU A 1 351 ? -2.530 -41.084 0.315 1.00 75.81 351 GLU A C 1
ATOM 2944 O O . GLU A 1 351 ? -2.217 -41.353 1.476 1.00 75.81 351 GLU A O 1
ATOM 2949 N N . ARG A 1 352 ? -1.618 -41.095 -0.667 1.00 79.19 352 ARG A N 1
ATOM 2950 C CA . ARG A 1 352 ? -0.198 -41.400 -0.429 1.00 79.19 352 ARG A CA 1
ATOM 2951 C C . ARG A 1 352 ? 0.477 -40.354 0.455 1.00 79.19 352 ARG A C 1
ATOM 2953 O O . ARG A 1 352 ? 1.281 -40.726 1.310 1.00 79.19 352 ARG A O 1
ATOM 2960 N N . ALA A 1 353 ? 0.146 -39.074 0.293 1.00 74.81 353 ALA A N 1
ATOM 2961 C CA . ALA A 1 353 ? 0.655 -38.009 1.150 1.00 74.81 353 ALA A CA 1
ATOM 2962 C C . ALA A 1 353 ? 0.212 -38.219 2.604 1.00 74.81 353 ALA A C 1
ATOM 2964 O O . ALA A 1 353 ? 1.036 -38.123 3.508 1.00 74.81 353 ALA A O 1
ATOM 2965 N N . GLN A 1 354 ? -1.059 -38.572 2.834 1.00 72.88 354 GLN A N 1
ATOM 2966 C CA . GLN A 1 354 ? -1.575 -38.879 4.173 1.00 72.88 354 GLN A CA 1
ATOM 2967 C C . GLN A 1 354 ? -0.889 -40.096 4.803 1.00 72.88 354 GLN A C 1
ATOM 2969 O O . GLN A 1 354 ? -0.594 -40.075 5.995 1.00 72.88 354 GLN A O 1
ATOM 2974 N N . ALA A 1 355 ? -0.615 -41.137 4.012 1.00 74.50 355 ALA A N 1
ATOM 2975 C CA . ALA A 1 355 ? -0.009 -42.372 4.505 1.00 74.50 355 ALA A CA 1
ATOM 2976 C C . ALA A 1 355 ? 1.497 -42.255 4.804 1.00 74.50 355 ALA A C 1
ATOM 2978 O O . ALA A 1 355 ? 2.018 -43.008 5.623 1.00 74.50 355 ALA A O 1
ATOM 2979 N N . THR A 1 356 ? 2.212 -41.351 4.126 1.00 71.19 356 THR A N 1
ATOM 2980 C CA . THR A 1 356 ? 3.683 -41.259 4.204 1.00 71.19 356 THR A CA 1
ATOM 2981 C C . THR A 1 356 ? 4.197 -40.101 5.055 1.00 71.19 356 THR A C 1
ATOM 2983 O O . THR A 1 356 ? 5.333 -40.168 5.527 1.00 71.19 356 THR A O 1
ATOM 2986 N N . LEU A 1 357 ? 3.405 -39.041 5.263 1.00 73.25 357 LEU A N 1
ATOM 2987 C CA . LEU A 1 357 ? 3.815 -37.920 6.107 1.00 73.25 357 LEU A CA 1
ATOM 2988 C C . LEU A 1 357 ? 3.785 -38.275 7.593 1.00 73.25 357 LEU A C 1
ATOM 2990 O O . LEU A 1 357 ? 2.889 -38.959 8.082 1.00 73.25 357 LEU A O 1
ATOM 2994 N N . VAL A 1 358 ? 4.700 -37.661 8.344 1.00 65.81 358 VAL A N 1
ATOM 2995 C CA . VAL A 1 358 ? 4.626 -37.651 9.808 1.00 65.81 358 VAL A CA 1
ATOM 2996 C C . VAL A 1 358 ? 3.291 -37.021 10.258 1.00 65.81 358 VAL A C 1
ATOM 2998 O O . VAL A 1 358 ? 2.979 -35.907 9.815 1.00 65.81 358 VAL A O 1
ATOM 3001 N N . PRO A 1 359 ? 2.529 -37.657 11.177 1.00 61.50 359 PRO A N 1
ATOM 3002 C CA . PRO A 1 359 ? 1.181 -37.228 11.577 1.00 61.50 359 PRO A CA 1
ATOM 3003 C C . PRO A 1 359 ? 1.050 -35.753 11.991 1.00 61.50 359 PRO A C 1
ATOM 3005 O O . PRO A 1 359 ? 0.021 -35.129 11.748 1.00 61.50 359 PRO A O 1
ATOM 3008 N N . SER A 1 360 ? 2.106 -35.155 12.553 1.00 62.12 360 SER A N 1
ATOM 3009 C CA . SER A 1 360 ? 2.134 -33.743 12.966 1.00 62.12 360 SER A CA 1
ATOM 3010 C C . SER A 1 360 ? 2.096 -32.745 11.802 1.00 62.12 360 SER A C 1
ATOM 3012 O O . SER A 1 360 ? 1.661 -31.607 11.977 1.00 62.12 360 SER A O 1
ATOM 3014 N N . LYS A 1 361 ? 2.542 -33.148 10.605 1.00 59.53 361 LYS A N 1
ATOM 3015 C CA . LYS A 1 361 ? 2.605 -32.288 9.411 1.00 59.53 361 LYS A CA 1
ATOM 3016 C C . LYS A 1 361 ? 1.450 -32.537 8.432 1.00 59.53 361 LYS A C 1
ATOM 3018 O O . LYS A 1 361 ? 1.216 -31.692 7.567 1.00 59.53 361 LYS A O 1
ATOM 3023 N N . VAL A 1 362 ? 0.699 -33.632 8.597 1.00 59.12 362 VAL A N 1
ATOM 3024 C CA . VAL A 1 362 ? -0.460 -33.995 7.757 1.00 59.12 362 VAL A CA 1
ATOM 3025 C C . VAL A 1 362 ? -1.533 -32.901 7.787 1.00 59.12 362 VAL A C 1
ATOM 3027 O O . VAL A 1 362 ? -2.006 -32.481 6.733 1.00 59.12 362 VAL A O 1
ATOM 3030 N N . GLY A 1 363 ? -1.843 -32.347 8.966 1.00 59.03 363 GLY A N 1
ATOM 3031 C CA . GLY A 1 363 ? -2.866 -31.300 9.117 1.00 59.03 363 GLY A CA 1
ATOM 3032 C C . GLY A 1 363 ? -2.618 -30.049 8.261 1.00 59.03 363 GLY A C 1
ATOM 3033 O O . GLY A 1 363 ? -3.552 -29.524 7.662 1.00 59.03 363 GLY A O 1
ATOM 3034 N N . ARG A 1 364 ? -1.351 -29.626 8.106 1.00 61.97 364 ARG A N 1
ATOM 3035 C CA . ARG A 1 364 ? -0.981 -28.462 7.275 1.00 61.97 364 ARG A CA 1
ATOM 3036 C C . ARG A 1 364 ? -1.163 -28.716 5.776 1.00 61.97 364 ARG A C 1
ATOM 3038 O O . ARG A 1 364 ? -1.457 -27.784 5.033 1.00 61.97 364 ARG A O 1
ATOM 3045 N N . VAL A 1 365 ? -0.962 -29.955 5.321 1.00 56.66 365 VAL A N 1
ATOM 3046 C CA . VAL A 1 365 ? -1.191 -30.335 3.915 1.00 56.66 365 VAL A CA 1
ATOM 3047 C C . VAL A 1 365 ? -2.686 -30.412 3.632 1.00 56.66 365 VAL A C 1
ATOM 3049 O O . VAL A 1 365 ? -3.125 -29.926 2.595 1.00 56.66 365 VAL A O 1
ATOM 3052 N N . ILE A 1 366 ? -3.470 -30.952 4.572 1.00 60.66 366 ILE A N 1
ATOM 3053 C CA . ILE A 1 366 ? -4.931 -31.032 4.461 1.00 60.66 366 ILE A CA 1
ATOM 3054 C C . ILE A 1 366 ? -5.541 -29.632 4.372 1.00 60.66 366 ILE A C 1
ATOM 3056 O O . ILE A 1 366 ? -6.298 -29.385 3.443 1.00 60.66 366 ILE A O 1
ATOM 3060 N N . GLU A 1 367 ? -5.169 -28.706 5.261 1.00 64.94 367 GLU A N 1
ATOM 3061 C CA . GLU A 1 367 ? -5.675 -27.325 5.249 1.00 64.94 367 GLU A CA 1
ATOM 3062 C C . GLU A 1 367 ? -5.349 -26.597 3.935 1.00 64.94 367 GLU A C 1
ATOM 3064 O O . GLU A 1 367 ? -6.206 -25.947 3.341 1.00 64.94 367 GLU A O 1
ATOM 3069 N N . LYS A 1 368 ? -4.121 -26.738 3.424 1.00 62.97 368 LYS A N 1
ATOM 3070 C CA . LYS A 1 368 ? -3.744 -26.103 2.153 1.00 62.97 368 LYS A CA 1
ATOM 3071 C C . LYS A 1 368 ? -4.415 -26.757 0.943 1.00 62.97 368 LYS A C 1
ATOM 3073 O O . LYS A 1 368 ? -4.773 -26.058 0.001 1.00 62.97 368 LYS A O 1
ATOM 3078 N N . TYR A 1 369 ? -4.609 -28.075 0.960 1.00 62.09 369 TYR A N 1
ATOM 3079 C CA . TYR A 1 369 ? -5.271 -28.799 -0.125 1.00 62.09 369 TYR A CA 1
ATOM 3080 C C . TYR A 1 369 ? -6.784 -28.534 -0.171 1.00 62.09 369 TYR A C 1
ATOM 3082 O O . TYR A 1 369 ? -7.327 -28.323 -1.254 1.00 62.09 369 TYR A O 1
ATOM 3090 N N . THR A 1 370 ? -7.466 -28.455 0.977 1.00 61.41 370 THR A N 1
ATOM 3091 C CA . THR A 1 370 ? -8.889 -28.073 1.024 1.00 61.41 370 THR A CA 1
ATOM 3092 C C . THR A 1 370 ? -9.094 -26.641 0.533 1.00 61.41 370 THR A C 1
ATOM 3094 O O . THR A 1 370 ? -10.017 -26.385 -0.237 1.00 61.41 370 THR A O 1
ATOM 3097 N N . MET A 1 371 ? -8.188 -25.720 0.875 1.00 60.91 371 MET A N 1
ATOM 3098 C CA . MET A 1 371 ? -8.200 -24.355 0.337 1.00 60.91 371 MET A CA 1
ATOM 3099 C C . MET A 1 371 ? -8.004 -24.317 -1.187 1.00 60.91 371 MET A C 1
ATOM 3101 O O . MET A 1 371 ? -8.644 -23.511 -1.861 1.00 60.91 371 MET A O 1
ATOM 3105 N N . LEU A 1 372 ? -7.176 -25.209 -1.738 1.00 59.16 372 LEU A N 1
ATOM 3106 C CA . LEU A 1 372 ? -6.940 -25.323 -3.180 1.00 59.16 372 LEU A CA 1
ATOM 3107 C C . LEU A 1 372 ? -8.167 -25.864 -3.936 1.00 59.16 372 LEU A C 1
ATOM 3109 O O . LEU A 1 372 ? -8.439 -25.412 -5.044 1.00 59.16 372 LEU A O 1
ATOM 3113 N N . GLN A 1 373 ? -8.947 -26.766 -3.328 1.00 58.03 373 GLN A N 1
ATOM 3114 C CA . GLN A 1 373 ? -10.221 -27.238 -3.891 1.00 58.03 373 GLN A CA 1
ATOM 3115 C C . GLN A 1 373 ? -11.319 -26.162 -3.876 1.00 58.03 373 GLN A C 1
ATOM 3117 O O . GLN A 1 373 ? -12.141 -26.111 -4.789 1.00 58.03 373 GLN A O 1
ATOM 3122 N N . VAL A 1 374 ? -11.344 -25.307 -2.847 1.00 55.06 374 VAL A N 1
ATOM 3123 C CA . VAL A 1 374 ? -12.353 -24.242 -2.691 1.00 55.06 374 VAL A CA 1
ATOM 3124 C C . VAL A 1 374 ? -12.037 -23.021 -3.564 1.00 55.06 374 VAL A C 1
ATOM 3126 O O . VAL A 1 374 ? -12.958 -22.326 -3.991 1.00 55.06 374 VAL A O 1
ATOM 3129 N N . ASN A 1 375 ? -10.757 -22.750 -3.841 1.00 49.78 375 ASN A N 1
ATOM 3130 C CA . ASN A 1 375 ? -10.324 -21.566 -4.582 1.00 49.78 375 ASN A CA 1
ATOM 3131 C C . ASN A 1 375 ? -9.115 -21.890 -5.491 1.00 49.78 375 ASN A C 1
ATOM 3133 O O . ASN A 1 375 ? -7.965 -21.703 -5.078 1.00 49.78 375 ASN A O 1
ATOM 3137 N N . PRO A 1 376 ? -9.333 -22.390 -6.724 1.00 53.12 376 PRO A N 1
ATOM 3138 C CA . PRO A 1 376 ? -8.234 -22.730 -7.620 1.00 53.12 376 PRO A CA 1
ATOM 3139 C C . PRO A 1 376 ? -7.478 -21.454 -8.035 1.00 53.12 376 PRO A C 1
ATOM 3141 O O . PRO A 1 376 ? -8.102 -20.507 -8.521 1.00 53.12 376 PRO A O 1
ATOM 3144 N N . PRO A 1 377 ? -6.145 -21.383 -7.854 1.00 49.34 377 PRO A N 1
ATOM 3145 C CA . PRO A 1 377 ? -5.376 -20.208 -8.244 1.00 49.34 377 PRO A CA 1
ATOM 3146 C C . PRO A 1 377 ? -5.412 -20.015 -9.767 1.00 49.34 377 PRO A C 1
ATOM 3148 O O . PRO A 1 377 ? -5.188 -20.959 -10.529 1.00 49.34 377 PRO A O 1
ATOM 3151 N N . ASP A 1 378 ? -5.663 -18.777 -10.205 1.00 39.22 378 ASP A N 1
ATOM 3152 C CA . ASP A 1 378 ? -5.600 -18.373 -11.613 1.00 39.22 378 ASP A CA 1
ATOM 3153 C C . ASP A 1 378 ? -4.273 -18.822 -12.243 1.00 39.22 378 ASP A C 1
ATOM 3155 O O . ASP A 1 378 ? -3.197 -18.574 -11.690 1.00 39.22 378 ASP A O 1
ATOM 3159 N N . ARG A 1 379 ? -4.335 -19.406 -13.452 1.00 44.91 379 ARG A N 1
ATOM 3160 C CA . ARG A 1 379 ? -3.171 -19.896 -14.232 1.00 44.91 379 ARG A CA 1
ATOM 3161 C C . ARG A 1 379 ? -2.060 -18.853 -14.448 1.00 44.91 379 ARG A C 1
ATOM 3163 O O . ARG A 1 379 ? -0.988 -19.192 -14.935 1.00 44.91 379 ARG A O 1
ATOM 3170 N N . THR A 1 380 ? -2.314 -17.585 -14.135 1.00 35.84 380 THR A N 1
ATOM 3171 C CA . THR A 1 380 ? -1.396 -16.455 -14.309 1.00 35.84 380 THR A CA 1
ATOM 3172 C C . THR A 1 380 ? -0.617 -16.069 -13.050 1.00 35.84 380 THR A C 1
ATOM 3174 O O . THR A 1 380 ? 0.298 -15.257 -13.158 1.00 35.84 380 THR A O 1
ATOM 3177 N N . ASN A 1 381 ? -0.945 -16.624 -11.878 1.00 32.34 381 ASN A N 1
ATOM 3178 C CA . ASN A 1 381 ? -0.224 -16.377 -10.627 1.00 32.34 381 ASN A CA 1
ATOM 3179 C C . ASN A 1 381 ? 0.567 -17.624 -10.220 1.00 32.34 381 ASN A C 1
ATOM 3181 O O . ASN A 1 381 ? 0.190 -18.374 -9.322 1.00 32.34 381 ASN A O 1
ATOM 3185 N N . ILE A 1 382 ? 1.701 -17.829 -10.888 1.00 37.38 382 ILE A N 1
ATOM 3186 C CA . ILE A 1 382 ? 2.777 -18.645 -10.328 1.00 37.38 382 ILE A CA 1
ATOM 3187 C C . ILE A 1 382 ? 3.421 -17.768 -9.251 1.00 37.38 382 ILE A C 1
ATOM 3189 O O . ILE A 1 382 ? 4.310 -16.965 -9.542 1.00 37.38 382 ILE A O 1
ATOM 3193 N N . GLU A 1 383 ? 2.928 -17.847 -8.014 1.00 34.22 383 GLU A N 1
ATOM 3194 C CA . GLU A 1 383 ? 3.740 -17.427 -6.874 1.00 34.22 383 GLU A CA 1
ATOM 3195 C C . GLU A 1 383 ? 4.946 -18.365 -6.850 1.00 34.22 383 GLU A C 1
ATOM 3197 O O . GLU A 1 383 ? 4.855 -19.513 -6.418 1.00 34.22 383 GLU A O 1
ATOM 3202 N N . TYR A 1 384 ? 6.065 -17.889 -7.399 1.00 41.03 384 TYR A N 1
ATOM 3203 C CA . TYR A 1 384 ? 7.370 -18.497 -7.202 1.00 41.03 384 TYR A CA 1
ATOM 3204 C C . TYR A 1 384 ? 7.620 -18.495 -5.701 1.00 41.03 384 TYR A C 1
ATOM 3206 O O . TYR A 1 384 ? 7.979 -17.470 -5.123 1.00 41.03 384 TYR A O 1
ATOM 3214 N N . SER A 1 385 ? 7.311 -19.627 -5.071 1.00 41.09 385 SER A N 1
ATOM 3215 C CA . SER A 1 385 ? 7.493 -19.814 -3.644 1.00 41.09 385 SER A CA 1
ATOM 3216 C C . SER A 1 385 ? 8.964 -19.552 -3.352 1.00 41.09 385 SER A C 1
ATOM 3218 O O . SER A 1 385 ? 9.829 -20.168 -3.973 1.00 41.09 385 SER A O 1
ATOM 3220 N N . ASP A 1 386 ? 9.237 -18.635 -2.434 1.00 37.41 386 ASP A N 1
ATOM 3221 C CA . ASP A 1 386 ? 10.579 -18.431 -1.926 1.00 37.41 386 ASP A CA 1
ATOM 3222 C C . ASP A 1 386 ? 11.067 -19.772 -1.341 1.00 37.41 386 ASP A C 1
ATOM 3224 O O . ASP A 1 386 ? 10.416 -20.388 -0.488 1.00 37.41 386 ASP A O 1
ATOM 3228 N N . TYR A 1 387 ? 12.140 -20.308 -1.921 1.00 48.12 387 TYR A N 1
ATOM 3229 C CA . TYR A 1 387 ? 12.754 -21.575 -1.507 1.00 48.12 387 TYR A CA 1
ATOM 3230 C C . TYR A 1 387 ? 13.835 -21.351 -0.440 1.00 48.12 387 TYR A C 1
ATOM 3232 O O . TYR A 1 387 ? 14.573 -22.280 -0.110 1.00 48.12 387 TYR A O 1
ATOM 3240 N N . SER A 1 388 ? 13.896 -20.134 0.111 1.00 38.41 388 SER A N 1
ATOM 3241 C CA . SER A 1 388 ? 14.714 -19.742 1.260 1.00 38.41 388 SER A CA 1
ATOM 3242 C C . SER A 1 388 ? 14.460 -20.602 2.507 1.00 38.41 388 SER A C 1
ATOM 3244 O O . SER A 1 388 ? 15.385 -20.820 3.279 1.00 38.41 388 SER A O 1
ATOM 3246 N N . ASP A 1 389 ? 13.270 -21.198 2.641 1.00 43.66 389 ASP A N 1
ATOM 3247 C CA . ASP A 1 389 ? 12.880 -22.005 3.811 1.00 43.66 389 ASP A CA 1
ATOM 3248 C C . ASP A 1 389 ? 13.166 -23.521 3.681 1.00 43.66 389 ASP A C 1
ATOM 3250 O O . ASP A 1 389 ? 12.582 -24.341 4.392 1.00 43.66 389 ASP A O 1
ATOM 3254 N N . LEU A 1 390 ? 14.007 -23.967 2.739 1.00 40.38 390 LEU A N 1
ATOM 3255 C CA . LEU A 1 390 ? 14.213 -25.410 2.517 1.00 40.38 390 LEU A CA 1
ATOM 3256 C C . LEU A 1 390 ? 15.102 -26.128 3.551 1.00 40.38 390 LEU A C 1
ATOM 3258 O O . LEU A 1 390 ? 15.265 -27.350 3.435 1.00 40.38 390 LEU A O 1
ATOM 3262 N N . GLU A 1 391 ? 15.601 -25.442 4.580 1.00 38.44 391 GLU A N 1
ATOM 3263 C CA . GLU A 1 391 ? 16.463 -26.046 5.611 1.00 38.44 391 GLU A CA 1
ATOM 3264 C C . GLU A 1 391 ? 15.752 -26.647 6.840 1.00 38.44 391 GLU A C 1
ATOM 3266 O O . GLU A 1 391 ? 16.445 -27.196 7.687 1.00 38.44 391 GLU A O 1
ATOM 3271 N N . ASP A 1 392 ? 14.412 -26.713 6.881 1.00 34.50 392 ASP A N 1
ATOM 3272 C CA . ASP A 1 392 ? 13.688 -27.423 7.968 1.00 34.50 392 ASP A CA 1
ATOM 3273 C C . ASP A 1 392 ? 13.183 -28.821 7.587 1.00 34.50 392 ASP A C 1
ATOM 3275 O O . ASP A 1 392 ? 12.089 -28.955 6.972 1.00 34.50 392 ASP A O 1
#

Radius of gyration: 29.78 Å; chains: 1; bounding box: 84×63×61 Å

pLDDT: mean 74.93, std 16.57, range [24.31, 95.19]